Protein AF-A0A4T0X6R3-F1 (afdb_monomer)

Structure (mmCIF, N/CA/C/O backbone):
data_AF-A0A4T0X6R3-F1
#
_entry.id   AF-A0A4T0X6R3-F1
#
loop_
_atom_site.group_PDB
_atom_site.id
_atom_site.type_symbol
_atom_site.label_atom_id
_atom_site.label_alt_id
_atom_site.label_comp_id
_atom_site.label_asym_id
_atom_site.label_entity_id
_atom_site.label_seq_id
_atom_site.pdbx_PDB_ins_code
_atom_site.Cartn_x
_atom_site.Cartn_y
_atom_site.Cartn_z
_atom_site.occupancy
_atom_site.B_iso_or_equiv
_atom_site.auth_seq_id
_atom_site.auth_comp_id
_atom_site.auth_asym_id
_atom_site.auth_atom_id
_atom_site.pdbx_PDB_model_num
ATOM 1 N N . MET A 1 1 ? -39.197 -3.848 35.788 1.00 60.19 1 MET A N 1
ATOM 2 C CA . MET A 1 1 ? -37.744 -4.144 35.758 1.00 60.19 1 MET A CA 1
ATOM 3 C C . MET A 1 1 ? -37.420 -5.608 35.473 1.00 60.19 1 MET A C 1
ATOM 5 O O . MET A 1 1 ? -36.783 -5.857 34.462 1.00 60.19 1 MET A O 1
ATOM 9 N N . GLN A 1 2 ? -37.845 -6.579 36.297 1.00 65.69 2 GLN A N 1
ATOM 10 C CA . GLN A 1 2 ? -37.431 -7.990 36.138 1.00 65.69 2 GLN A CA 1
ATOM 11 C C . GLN A 1 2 ? -37.814 -8.627 34.787 1.00 65.69 2 GLN A C 1
ATOM 13 O O . GLN A 1 2 ? -37.049 -9.431 34.261 1.00 65.69 2 GLN A O 1
ATOM 18 N N . ASN A 1 3 ? -38.937 -8.221 34.186 1.00 66.94 3 ASN A N 1
ATOM 19 C CA . ASN A 1 3 ? -39.396 -8.759 32.898 1.00 66.94 3 ASN A CA 1
ATOM 20 C C . ASN A 1 3 ? -38.424 -8.482 31.733 1.00 66.94 3 ASN A C 1
ATOM 22 O O . ASN A 1 3 ? -38.313 -9.311 30.834 1.00 66.94 3 ASN A O 1
ATOM 26 N N . ASN A 1 4 ? -37.665 -7.379 31.775 1.00 73.12 4 ASN A N 1
ATOM 27 C CA . ASN A 1 4 ? -36.758 -6.992 30.683 1.00 73.12 4 ASN A CA 1
ATOM 28 C C . ASN A 1 4 ? -35.373 -7.654 30.800 1.00 73.12 4 ASN A C 1
ATOM 30 O O . ASN A 1 4 ? -34.601 -7.659 29.845 1.00 73.12 4 ASN A O 1
ATOM 34 N N . VAL A 1 5 ? -35.048 -8.269 31.946 1.00 72.94 5 VAL A N 1
ATOM 35 C CA . VAL A 1 5 ? -33.724 -8.866 32.206 1.00 72.94 5 VAL A CA 1
ATOM 36 C C . VAL A 1 5 ? -33.411 -9.996 31.216 1.00 72.94 5 VAL A C 1
ATOM 38 O O . VAL A 1 5 ? -32.300 -10.072 30.694 1.00 72.94 5 VAL A O 1
ATOM 41 N N . LYS A 1 6 ? -34.400 -10.840 30.896 1.00 79.44 6 LYS A N 1
ATOM 42 C CA . LYS A 1 6 ? -34.260 -11.988 29.977 1.00 79.44 6 LYS A CA 1
ATOM 43 C C . LYS A 1 6 ? -34.978 -11.795 28.639 1.00 79.44 6 LYS A C 1
ATOM 45 O O . LYS A 1 6 ? -35.220 -12.762 27.925 1.00 79.44 6 LYS A O 1
ATOM 50 N N . GLN A 1 7 ? -35.357 -10.565 28.302 1.00 81.81 7 GLN A N 1
ATOM 51 C CA . GLN A 1 7 ? -36.072 -10.306 27.057 1.00 81.81 7 GLN A CA 1
ATOM 52 C C . GLN A 1 7 ? -35.154 -10.552 25.853 1.00 81.81 7 GLN A C 1
ATOM 54 O O . GLN A 1 7 ? -34.044 -10.017 25.791 1.00 81.81 7 GLN A O 1
ATOM 59 N N . HIS A 1 8 ? -35.615 -11.365 24.903 1.00 79.94 8 HIS A N 1
ATOM 60 C CA . HIS A 1 8 ? -34.859 -11.666 23.691 1.00 79.94 8 HIS A CA 1
ATOM 61 C C . HIS A 1 8 ? -34.732 -10.442 22.781 1.00 79.94 8 HIS A C 1
ATOM 63 O O . HIS A 1 8 ? -35.643 -9.620 22.685 1.00 79.94 8 HIS A O 1
ATOM 69 N N . VAL A 1 9 ? -33.587 -10.350 22.107 1.00 83.12 9 VAL A N 1
ATOM 70 C CA . VAL A 1 9 ? -33.268 -9.293 21.142 1.00 83.12 9 VAL A CA 1
ATOM 71 C C . VAL A 1 9 ? -33.547 -9.801 19.724 1.00 83.12 9 VAL A C 1
ATOM 73 O O . VAL A 1 9 ? -33.328 -10.979 19.439 1.00 83.12 9 VAL A O 1
ATOM 76 N N . SER A 1 10 ? -34.054 -8.930 18.847 1.00 82.44 10 SER A N 1
ATOM 77 C CA . SER A 1 10 ? -34.428 -9.257 17.463 1.00 82.44 10 SER A CA 1
ATOM 78 C C . SER A 1 10 ? -33.254 -9.781 16.629 1.00 82.44 10 SER A C 1
ATOM 80 O O . SER A 1 10 ? -32.129 -9.318 16.792 1.00 82.44 10 SER A O 1
ATOM 82 N N . GLY A 1 11 ? -33.529 -10.673 15.670 1.00 79.88 11 GLY A N 1
ATOM 83 C CA . GLY A 1 11 ? -32.518 -11.199 14.740 1.00 79.88 11 GLY A CA 1
ATOM 84 C C . GLY A 1 11 ? -31.794 -10.112 13.935 1.00 79.88 11 GLY A C 1
ATOM 85 O O . GLY A 1 11 ? -30.579 -10.177 13.784 1.00 79.88 11 GLY A O 1
ATOM 86 N N . ASP A 1 12 ? -32.509 -9.066 13.514 1.00 83.38 12 ASP A N 1
ATOM 87 C CA . ASP A 1 12 ? -31.943 -7.963 12.722 1.00 83.38 12 ASP A CA 1
ATOM 88 C C . ASP A 1 12 ? -30.831 -7.205 13.456 1.00 83.38 12 ASP A C 1
ATOM 90 O O . ASP A 1 12 ? -29.833 -6.821 12.852 1.00 83.38 12 ASP A O 1
ATOM 94 N N . PHE A 1 13 ? -30.960 -7.062 14.775 1.00 85.56 13 PHE A N 1
ATOM 95 C CA . PHE A 1 13 ? -29.939 -6.444 15.620 1.00 85.56 13 PHE A CA 1
ATOM 96 C C . PHE A 1 13 ? -28.644 -7.265 15.618 1.00 85.56 13 PHE A C 1
ATOM 98 O O . PHE A 1 13 ? -27.552 -6.722 15.469 1.00 85.56 13 PHE A O 1
ATOM 105 N N . TRP A 1 14 ? -28.757 -8.592 15.726 1.00 87.31 14 TRP A N 1
ATOM 106 C CA . TRP A 1 14 ? -27.593 -9.477 15.671 1.00 87.31 14 TRP A CA 1
ATOM 107 C C . TRP A 1 14 ? -26.956 -9.500 14.283 1.00 87.31 14 TRP A C 1
ATOM 109 O O . TRP A 1 14 ? -25.731 -9.498 14.179 1.00 87.31 14 TRP A O 1
ATOM 119 N N . ASN A 1 15 ? -27.764 -9.451 13.222 1.00 83.75 15 ASN A N 1
ATOM 120 C CA . ASN A 1 15 ? -27.265 -9.364 11.849 1.00 83.75 15 ASN A CA 1
ATOM 121 C C . ASN A 1 15 ? -26.456 -8.078 11.624 1.00 83.75 15 ASN A C 1
ATOM 123 O O . ASN A 1 15 ? -25.378 -8.127 11.033 1.00 83.75 15 ASN A O 1
ATOM 127 N N . GLN A 1 16 ? -26.929 -6.950 12.158 1.00 83.81 16 GLN A N 1
ATOM 128 C CA . GLN A 1 16 ? -26.203 -5.680 12.125 1.00 83.81 16 GLN A CA 1
ATOM 129 C C . GLN A 1 16 ? -24.884 -5.753 12.906 1.00 83.81 16 GLN A C 1
ATOM 131 O O . GLN A 1 16 ? -23.829 -5.414 12.373 1.00 83.81 16 GLN A O 1
ATOM 136 N N . LEU A 1 17 ? -24.904 -6.265 14.142 1.00 85.38 17 LEU A N 1
ATOM 137 C CA . LEU A 1 17 ? -23.688 -6.391 14.954 1.00 85.38 17 LEU A CA 1
ATOM 138 C C . LEU A 1 17 ? -22.679 -7.399 14.394 1.00 85.38 17 LEU A C 1
ATOM 140 O O . LEU A 1 17 ? -21.485 -7.264 14.663 1.00 85.38 17 LEU A O 1
ATOM 144 N N . ARG A 1 18 ? -23.116 -8.375 13.599 1.00 85.00 18 ARG A N 1
ATOM 145 C CA . ARG A 1 18 ? -22.233 -9.350 12.952 1.00 85.00 18 ARG A CA 1
ATOM 146 C C . ARG A 1 18 ? -21.564 -8.807 11.691 1.00 85.00 18 ARG A C 1
ATOM 148 O O . ARG A 1 18 ? -20.548 -9.365 11.282 1.00 85.00 18 ARG A O 1
ATOM 155 N N . ASN A 1 19 ? -22.101 -7.748 11.083 1.00 83.12 19 ASN A N 1
ATOM 156 C CA . ASN A 1 19 ? -21.565 -7.190 9.846 1.00 83.12 19 ASN A CA 1
ATOM 157 C C . ASN A 1 19 ? -20.201 -6.506 10.094 1.00 83.12 19 ASN A C 1
ATOM 159 O O . ASN A 1 19 ? -20.143 -5.513 10.819 1.00 83.12 19 ASN A O 1
ATOM 163 N N . PRO A 1 20 ? -19.097 -6.984 9.494 1.00 80.12 20 PRO A N 1
ATOM 164 C CA . PRO A 1 20 ? -17.771 -6.404 9.711 1.00 80.12 20 PRO A CA 1
ATOM 165 C C . PRO A 1 20 ? -17.546 -5.054 9.004 1.00 80.12 20 PRO A C 1
ATOM 167 O O . PRO A 1 20 ? -16.553 -4.388 9.274 1.00 80.12 20 PRO A O 1
ATOM 170 N N . ILE A 1 21 ? -18.419 -4.644 8.081 1.00 76.00 21 ILE A N 1
ATOM 171 C CA . ILE A 1 21 ? -18.205 -3.467 7.217 1.00 76.00 21 ILE A CA 1
ATOM 172 C C . ILE A 1 21 ? -19.080 -2.288 7.632 1.00 76.00 21 ILE A C 1
ATOM 174 O O . ILE A 1 21 ? -18.659 -1.132 7.514 1.00 76.00 21 ILE A O 1
ATOM 178 N N . GLU A 1 22 ? -20.283 -2.581 8.114 1.00 72.56 22 GLU A N 1
ATOM 179 C CA . GLU A 1 22 ? -21.216 -1.588 8.630 1.00 72.56 22 GLU A CA 1
ATOM 180 C C . GLU A 1 22 ? -21.273 -1.673 10.152 1.00 72.56 22 GLU A C 1
ATOM 182 O O . GLU A 1 22 ? -21.418 -2.746 10.737 1.00 72.56 22 GLU A O 1
ATOM 187 N N . TYR A 1 23 ? -21.153 -0.516 10.794 1.00 69.81 23 TYR A N 1
ATOM 188 C CA . TYR A 1 23 ? -21.317 -0.370 12.230 1.00 69.81 23 TYR A CA 1
ATOM 189 C C . TYR A 1 23 ? -22.562 0.477 12.493 1.00 69.81 23 TYR A C 1
ATOM 191 O O . TYR A 1 23 ? -22.578 1.668 12.183 1.00 69.81 23 TYR A O 1
ATOM 199 N N . SER A 1 24 ? -23.599 -0.126 13.073 1.00 64.25 24 SER A N 1
ATOM 200 C CA . SER A 1 24 ? -24.742 0.591 13.645 1.00 64.25 24 SER A CA 1
ATOM 201 C C . SER A 1 24 ? -24.645 0.519 15.170 1.00 64.25 24 SER A C 1
ATOM 203 O O . SER A 1 24 ? -24.875 -0.528 15.776 1.00 64.25 24 SER A O 1
ATOM 205 N N . GLY A 1 25 ? -24.214 1.623 15.777 1.00 65.56 25 GLY A N 1
ATOM 206 C CA . GLY A 1 25 ? -23.770 1.694 17.170 1.00 65.56 25 GLY A CA 1
ATOM 207 C C . GLY A 1 25 ? -24.862 2.017 18.180 1.00 65.56 25 GLY A C 1
ATOM 208 O O . GLY A 1 25 ? -24.714 2.973 18.936 1.00 65.56 25 GLY A O 1
ATOM 209 N N . GLU A 1 26 ? -25.942 1.241 18.220 1.00 82.00 26 GLU A N 1
ATOM 210 C CA . GLU A 1 26 ? -26.993 1.437 19.224 1.00 82.00 26 GLU A CA 1
ATOM 211 C C . GLU A 1 26 ? -27.166 0.202 20.102 1.00 82.00 26 GLU A C 1
ATOM 213 O O . GLU A 1 26 ? -27.098 -0.932 19.634 1.00 82.00 26 GLU A O 1
ATOM 218 N N . LEU A 1 27 ? -27.377 0.429 21.399 1.00 86.75 27 LEU A N 1
ATOM 219 C CA . LEU A 1 27 ? -27.723 -0.627 22.345 1.00 86.75 27 LEU A CA 1
ATOM 220 C C . LEU A 1 27 ? -29.168 -1.089 22.099 1.00 86.75 27 LEU A C 1
ATOM 222 O O . LEU A 1 27 ? -30.023 -0.301 21.694 1.00 86.75 27 LEU A O 1
ATOM 226 N N . ASP A 1 28 ? -29.469 -2.360 22.375 1.00 89.75 28 ASP A N 1
ATOM 227 C CA . ASP A 1 28 ? -30.818 -2.884 22.188 1.00 89.75 28 ASP A CA 1
ATOM 228 C C . ASP A 1 28 ? -31.853 -2.139 23.050 1.00 89.75 28 ASP A C 1
ATOM 230 O O . ASP A 1 28 ? -31.608 -1.784 24.208 1.00 89.75 28 ASP A O 1
ATOM 234 N N . LYS A 1 29 ? -33.050 -1.943 22.485 1.00 88.62 29 LYS A N 1
ATOM 235 C CA . LYS A 1 29 ? -34.132 -1.171 23.114 1.00 88.62 29 LYS A CA 1
ATOM 236 C C . LYS A 1 29 ? -34.477 -1.666 24.519 1.00 88.62 29 LYS A C 1
ATOM 238 O O . LYS A 1 29 ? -34.651 -0.853 25.418 1.00 88.62 29 LYS A O 1
ATOM 243 N N . ALA A 1 30 ? -34.518 -2.983 24.728 1.00 88.56 30 ALA A N 1
ATOM 244 C CA . ALA A 1 30 ? -34.871 -3.562 26.024 1.00 88.56 30 ALA A CA 1
ATOM 245 C C . ALA A 1 30 ? -33.826 -3.243 27.108 1.00 88.56 30 ALA A C 1
ATOM 247 O O . ALA A 1 30 ? -34.186 -2.981 28.258 1.00 88.56 30 ALA A O 1
ATOM 248 N N . SER A 1 31 ? -32.540 -3.215 26.754 1.00 90.62 31 SER A N 1
ATOM 249 C CA . SER A 1 31 ? -31.471 -2.790 27.663 1.00 90.62 31 SER A CA 1
ATOM 250 C C . SER A 1 31 ? -31.493 -1.290 27.928 1.00 90.62 31 SER A C 1
ATOM 252 O O . SER A 1 31 ? -31.314 -0.886 29.075 1.00 90.62 31 SER A O 1
ATOM 254 N N . VAL A 1 32 ? -31.774 -0.464 26.915 1.00 91.25 32 VAL A N 1
ATOM 255 C CA . VAL A 1 32 ? -31.952 0.988 27.093 1.00 91.25 32 VAL A CA 1
ATOM 256 C C . VAL A 1 32 ? -33.127 1.279 28.032 1.00 91.25 32 VAL A C 1
ATOM 258 O O . VAL A 1 32 ? -32.984 2.043 28.987 1.00 91.25 32 VAL A O 1
ATOM 261 N N . GLU A 1 33 ? -34.272 0.627 27.829 1.00 91.31 33 GLU A N 1
ATOM 262 C CA . GLU A 1 33 ? -35.443 0.728 28.710 1.00 91.31 33 GLU A CA 1
ATOM 263 C C . GLU A 1 33 ? -35.131 0.262 30.137 1.00 91.31 33 GLU A C 1
ATOM 265 O O . GLU A 1 33 ? -35.546 0.887 31.113 1.00 91.31 33 GLU A O 1
ATOM 270 N N . LEU A 1 34 ? -34.363 -0.818 30.293 1.00 91.31 34 LEU A N 1
ATOM 271 C CA . LEU A 1 34 ? -33.962 -1.312 31.609 1.00 91.31 34 LEU A CA 1
ATOM 272 C C . LEU A 1 34 ? -33.051 -0.310 32.332 1.00 91.31 34 LEU A C 1
ATOM 274 O O . LEU A 1 34 ? -33.299 -0.013 33.502 1.00 91.31 34 LEU A O 1
ATOM 278 N N . LEU A 1 35 ? -32.035 0.230 31.651 1.00 92.00 35 LEU A N 1
ATOM 279 C CA . LEU A 1 35 ? -31.110 1.218 32.219 1.00 92.00 35 LEU A CA 1
ATOM 280 C C . LEU A 1 35 ? -31.822 2.531 32.568 1.00 92.00 35 LEU A C 1
ATOM 282 O O . LEU A 1 35 ? -31.588 3.086 33.640 1.00 92.00 35 LEU A O 1
ATOM 286 N N . THR A 1 36 ? -32.729 3.002 31.709 1.00 91.31 36 THR A N 1
ATOM 287 C CA . THR A 1 36 ? -33.536 4.206 31.971 1.00 91.31 36 THR A CA 1
ATOM 288 C C . THR A 1 36 ? -34.489 4.005 33.144 1.00 91.31 36 THR A C 1
ATOM 290 O O . THR A 1 36 ? -34.499 4.835 34.048 1.00 91.31 36 THR A O 1
ATOM 293 N N . THR A 1 37 ? -35.187 2.867 33.215 1.00 90.69 37 THR A N 1
ATOM 294 C CA . THR A 1 37 ? -36.058 2.546 34.359 1.00 90.69 37 THR A CA 1
ATOM 295 C C . THR A 1 37 ? -35.250 2.454 35.659 1.00 90.69 37 THR A C 1
ATOM 297 O O . THR A 1 37 ? -35.697 2.936 36.701 1.00 90.69 37 THR A O 1
ATOM 300 N N . ALA A 1 38 ? -34.057 1.840 35.620 1.00 89.31 38 ALA A N 1
ATOM 301 C CA . ALA A 1 38 ? -33.149 1.750 36.769 1.00 89.31 38 ALA A CA 1
ATOM 302 C C . ALA A 1 38 ? -32.737 3.140 37.256 1.00 89.31 38 ALA A C 1
ATOM 304 O O . ALA A 1 38 ? -32.857 3.440 38.443 1.00 89.31 38 ALA A O 1
ATOM 305 N N . LYS A 1 39 ? -32.337 4.001 36.321 1.00 91.06 39 LYS A N 1
ATOM 306 C CA . LYS A 1 39 ? -31.999 5.399 36.571 1.00 91.06 39 LYS A CA 1
ATOM 307 C C . LYS A 1 39 ? -33.178 6.164 37.186 1.00 91.06 39 LYS A C 1
ATOM 309 O O . LYS A 1 39 ? -33.001 6.771 38.236 1.00 91.06 39 LYS A O 1
ATOM 314 N N . ASP A 1 40 ? -34.372 6.098 36.594 1.00 89.00 40 ASP A N 1
ATOM 315 C CA . ASP A 1 40 ? -35.554 6.827 37.083 1.00 89.00 40 ASP A CA 1
ATOM 316 C C . ASP A 1 40 ? -35.968 6.377 38.492 1.00 89.00 40 ASP A C 1
ATOM 318 O O . ASP A 1 40 ? -36.288 7.210 39.335 1.00 89.00 40 ASP A O 1
ATOM 322 N N . THR A 1 41 ? -35.878 5.074 38.777 1.00 88.44 41 THR A N 1
ATOM 323 C CA . THR A 1 41 ? -36.185 4.521 40.109 1.00 88.44 41 THR A CA 1
ATOM 324 C C . THR A 1 41 ? -35.170 4.965 41.152 1.00 88.44 41 THR A C 1
ATOM 326 O O . THR A 1 41 ? -35.535 5.308 42.270 1.00 88.44 41 THR A O 1
ATOM 329 N N . ILE A 1 42 ? -33.881 4.983 40.803 1.00 87.38 42 ILE A N 1
ATOM 330 C CA . ILE A 1 42 ? -32.856 5.479 41.723 1.00 87.38 42 ILE A CA 1
ATOM 331 C C . ILE A 1 42 ? -33.104 6.959 42.007 1.00 87.38 42 ILE A C 1
ATOM 333 O O . ILE A 1 42 ? -33.099 7.330 43.174 1.00 87.38 42 ILE A O 1
ATOM 337 N N . ILE A 1 43 ? -33.378 7.772 40.978 1.00 86.81 43 ILE A N 1
ATOM 338 C CA . ILE A 1 43 ? -33.637 9.214 41.110 1.00 86.81 43 ILE A CA 1
ATOM 339 C C . ILE A 1 43 ? -34.859 9.493 41.991 1.00 86.81 43 ILE A C 1
ATOM 341 O O . ILE A 1 43 ? -34.768 10.348 42.873 1.00 86.81 43 ILE A O 1
ATOM 345 N N . SER A 1 44 ? -35.970 8.770 41.803 1.00 87.06 44 SER A N 1
ATOM 346 C CA . SER A 1 44 ? -37.178 8.962 42.619 1.00 87.06 44 SER A CA 1
ATOM 347 C C . SER A 1 44 ? -36.957 8.640 44.097 1.00 87.06 44 SER A C 1
ATOM 349 O O . SER A 1 44 ? -37.589 9.243 44.959 1.00 87.06 44 SER A O 1
ATOM 351 N N . GLU A 1 45 ? -36.045 7.716 44.400 1.00 85.38 45 GLU A N 1
ATOM 352 C CA . GLU A 1 45 ? -35.731 7.309 45.772 1.00 85.38 45 GLU A CA 1
ATOM 353 C C . GLU A 1 45 ? -34.677 8.205 46.447 1.00 85.38 45 GLU A C 1
ATOM 355 O O . GLU A 1 45 ? -34.494 8.111 47.662 1.00 85.38 45 GLU A O 1
ATOM 360 N N . ILE A 1 46 ? -33.998 9.102 45.712 1.00 83.38 46 ILE A N 1
ATOM 361 C CA . ILE A 1 46 ? -32.938 9.959 46.283 1.00 83.38 46 ILE A CA 1
ATOM 362 C C . ILE A 1 46 ? -33.486 10.817 47.423 1.00 83.38 46 ILE A C 1
ATOM 364 O O . ILE A 1 46 ? -32.894 10.825 48.499 1.00 83.38 46 ILE A O 1
ATOM 368 N N . ASP A 1 47 ? -34.604 11.518 47.204 1.00 81.50 47 ASP A N 1
ATOM 369 C CA . ASP A 1 47 ? -35.165 12.449 48.195 1.00 81.50 47 ASP A CA 1
ATOM 370 C C . ASP A 1 47 ? -35.623 11.721 49.467 1.00 81.50 47 ASP A C 1
ATOM 372 O O . ASP A 1 47 ? -35.320 12.143 50.591 1.00 81.50 47 ASP A O 1
ATOM 376 N N . SER A 1 48 ? -36.263 10.563 49.296 1.00 83.44 48 SER A N 1
ATOM 377 C CA . SER A 1 48 ? -36.650 9.666 50.389 1.00 83.44 48 SER A CA 1
ATOM 378 C C . SER A 1 48 ? -35.433 9.188 51.187 1.00 83.44 48 SER A C 1
ATOM 380 O O . SER A 1 48 ? -35.436 9.215 52.416 1.00 83.44 48 SER A O 1
ATOM 382 N N . ILE A 1 49 ? -34.346 8.801 50.517 1.00 81.88 49 ILE A N 1
ATOM 383 C CA . ILE A 1 49 ? -33.135 8.318 51.193 1.00 81.88 49 ILE A CA 1
ATOM 384 C C . ILE A 1 49 ? -32.426 9.450 51.941 1.00 81.88 49 ILE A C 1
ATOM 386 O O . ILE A 1 49 ? -31.989 9.251 53.077 1.00 81.88 49 ILE A O 1
ATOM 390 N N . THR A 1 50 ? -32.338 10.643 51.349 1.00 78.69 50 THR A N 1
ATOM 391 C CA . THR A 1 50 ? -31.717 11.801 52.007 1.00 78.69 50 THR A CA 1
ATOM 392 C C . THR A 1 50 ? -32.488 12.255 53.243 1.00 78.69 50 THR A C 1
ATOM 394 O O . THR A 1 50 ? -31.872 12.635 54.235 1.00 78.69 50 THR A O 1
ATOM 397 N N . THR A 1 51 ? -33.821 12.162 53.224 1.00 80.75 51 THR A N 1
ATOM 398 C CA . THR A 1 51 ? -34.665 12.562 54.362 1.00 80.75 51 THR A CA 1
ATOM 399 C C . THR A 1 51 ? -34.675 11.526 55.485 1.00 80.75 51 THR A C 1
ATOM 401 O O . THR A 1 51 ? -34.645 11.903 56.654 1.00 80.75 51 THR A O 1
ATOM 404 N N . ILE A 1 52 ? -34.679 10.229 55.156 1.00 84.69 52 ILE A N 1
ATOM 405 C CA . ILE A 1 52 ? -34.777 9.144 56.147 1.00 84.69 52 ILE A CA 1
ATOM 406 C C . ILE A 1 52 ? -33.427 8.842 56.808 1.00 84.69 52 ILE A C 1
ATOM 408 O O . ILE A 1 52 ? -33.373 8.610 58.015 1.00 84.69 52 ILE A O 1
ATOM 412 N N . PHE A 1 53 ? -32.338 8.808 56.034 1.00 80.62 53 PHE A N 1
ATOM 413 C CA . PHE A 1 53 ? -31.051 8.290 56.515 1.00 80.62 53 PHE A CA 1
ATOM 414 C C . PHE A 1 53 ? -30.054 9.369 56.945 1.00 80.62 53 PHE A C 1
ATOM 416 O O . PHE A 1 53 ? -29.016 8.995 57.492 1.00 80.62 53 PHE A O 1
ATOM 423 N N . LEU A 1 54 ? -30.357 10.659 56.732 1.00 79.38 54 LEU A N 1
ATOM 424 C CA . LEU A 1 54 ? -29.560 11.821 57.161 1.00 79.38 54 LEU A CA 1
ATOM 425 C C . LEU A 1 54 ? -28.044 11.586 56.959 1.00 79.38 54 LEU A C 1
ATOM 427 O O . LEU A 1 54 ? -27.577 11.529 55.816 1.00 79.38 54 LEU A O 1
ATOM 431 N N . ASP A 1 55 ? -27.300 11.348 58.046 1.00 73.31 55 ASP A N 1
ATOM 432 C CA . ASP A 1 55 ? -25.842 11.149 58.075 1.00 73.31 55 ASP A CA 1
ATOM 433 C C . ASP A 1 55 ? -25.350 9.899 57.310 1.00 73.31 55 ASP A C 1
ATOM 435 O O . ASP A 1 55 ? -24.219 9.867 56.828 1.00 73.31 55 ASP A O 1
ATOM 439 N N . ASN A 1 56 ? -26.196 8.874 57.144 1.00 80.00 56 ASN A N 1
ATOM 440 C CA . ASN A 1 56 ? -25.877 7.615 56.450 1.00 80.00 56 ASN A CA 1
ATOM 441 C C . ASN A 1 56 ? -26.462 7.516 55.029 1.00 80.00 56 ASN A C 1
ATOM 443 O O . ASN A 1 56 ? -26.386 6.456 54.396 1.00 80.00 56 ASN A O 1
ATOM 447 N N . SER A 1 57 ? -27.021 8.608 54.504 1.00 78.25 57 SER A N 1
ATOM 448 C CA . SER A 1 57 ? -27.636 8.676 53.168 1.00 78.25 57 SER A CA 1
ATOM 449 C C . SER A 1 57 ? -26.710 8.182 52.047 1.00 78.25 57 SER A C 1
ATOM 451 O O . SER A 1 57 ? -27.154 7.425 51.184 1.00 78.25 57 SER A O 1
ATOM 453 N N . LYS A 1 58 ? -25.408 8.502 52.102 1.00 80.19 58 LYS A N 1
ATOM 454 C CA . LYS A 1 58 ? -24.401 8.043 51.123 1.00 80.19 58 LYS A CA 1
ATOM 455 C C . LYS A 1 58 ? -24.288 6.517 51.060 1.00 80.19 58 LYS A C 1
ATOM 457 O O . LYS A 1 58 ? -24.360 5.931 49.982 1.00 80.19 58 LYS A O 1
ATOM 462 N N . ASN A 1 59 ? -24.161 5.862 52.214 1.00 83.25 59 ASN A N 1
ATOM 463 C CA . ASN A 1 59 ? -24.023 4.405 52.292 1.00 83.25 59 ASN A CA 1
ATOM 464 C C . ASN A 1 59 ? -25.317 3.690 51.886 1.00 83.25 59 ASN A C 1
ATOM 466 O O . ASN A 1 59 ? -25.274 2.675 51.186 1.00 83.25 59 ASN A O 1
ATOM 470 N N . ALA A 1 60 ? -26.471 4.228 52.293 1.00 84.12 60 ALA A N 1
ATOM 471 C CA . ALA A 1 60 ? -27.776 3.702 51.898 1.00 84.12 60 ALA A CA 1
ATOM 472 C C . ALA A 1 60 ? -27.969 3.782 50.375 1.00 84.12 60 ALA A C 1
ATOM 474 O O . ALA A 1 60 ? -28.358 2.796 49.746 1.00 84.12 60 ALA A O 1
ATOM 475 N N . PHE A 1 61 ? -27.607 4.918 49.777 1.00 84.62 61 PHE A N 1
ATOM 476 C CA . PHE A 1 61 ? -27.668 5.130 48.338 1.00 84.62 61 PHE A CA 1
ATOM 477 C C . PHE A 1 61 ? -26.731 4.181 47.572 1.00 84.62 61 PHE A C 1
ATOM 479 O O . PHE A 1 61 ? -27.176 3.480 46.664 1.00 84.62 61 PHE A O 1
ATOM 486 N N . LEU A 1 62 ? -25.462 4.065 47.981 1.00 85.25 62 LEU A N 1
ATOM 487 C CA . LEU A 1 62 ? -24.516 3.124 47.366 1.00 85.25 62 LEU A CA 1
ATOM 488 C C . LEU A 1 62 ? -24.993 1.673 47.469 1.00 85.25 62 LEU A C 1
ATOM 490 O O . LEU A 1 62 ? -24.837 0.903 46.521 1.00 85.25 62 LEU A O 1
ATOM 494 N N . THR A 1 63 ? -25.619 1.299 48.586 1.00 87.25 63 THR A N 1
ATOM 495 C CA . THR A 1 63 ? -26.184 -0.045 48.770 1.00 87.25 63 THR A CA 1
ATOM 496 C C . THR A 1 63 ? -27.362 -0.292 47.827 1.00 87.25 63 THR A C 1
ATOM 498 O O . THR A 1 63 ? -27.469 -1.383 47.264 1.00 87.25 63 THR A O 1
ATOM 501 N N . LEU A 1 64 ? -28.236 0.701 47.623 1.00 87.50 64 LEU A N 1
ATOM 502 C CA . LEU A 1 64 ? -29.341 0.609 46.666 1.00 87.50 64 LEU A CA 1
ATOM 503 C C . LEU A 1 64 ? -28.814 0.435 45.237 1.00 87.50 64 LEU A C 1
ATOM 505 O O . LEU A 1 64 ? -29.212 -0.507 44.551 1.00 87.50 64 LEU A O 1
ATOM 509 N N . VAL A 1 65 ? -27.894 1.306 44.814 1.00 87.94 65 VAL A N 1
ATOM 510 C CA . VAL A 1 65 ? -27.298 1.256 43.472 1.00 87.94 65 VAL A CA 1
ATOM 511 C C . VAL A 1 65 ? -26.588 -0.078 43.253 1.00 87.94 65 VAL A C 1
ATOM 513 O O . VAL A 1 65 ? -26.845 -0.744 42.253 1.00 87.94 65 VAL A O 1
ATOM 516 N N . SER A 1 66 ? -25.783 -0.528 44.220 1.00 88.88 66 SER A N 1
ATOM 517 C CA . SER A 1 66 ? -25.096 -1.825 44.152 1.00 88.88 66 SER A CA 1
ATOM 518 C C . SER A 1 66 ? -26.084 -2.981 43.996 1.00 88.88 66 SER A C 1
ATOM 520 O O . SER A 1 66 ? -25.898 -3.831 43.132 1.00 88.88 66 SER A O 1
ATOM 522 N N . LYS A 1 67 ? -27.187 -2.991 44.758 1.00 90.62 67 LYS A N 1
ATOM 523 C CA . LYS A 1 67 ? -28.218 -4.036 44.647 1.00 90.62 67 LYS A CA 1
ATOM 524 C C . LYS A 1 67 ? -28.936 -4.021 43.300 1.00 90.62 67 LYS A C 1
ATOM 526 O O . LYS A 1 67 ? -29.273 -5.092 42.800 1.00 90.62 67 LYS A O 1
ATOM 531 N N . ILE A 1 68 ? -29.206 -2.849 42.728 1.00 90.00 68 ILE A N 1
ATOM 532 C CA . ILE A 1 68 ? -29.824 -2.741 41.398 1.00 90.00 68 ILE A CA 1
ATOM 533 C C . ILE A 1 68 ? -28.859 -3.257 40.329 1.00 90.00 68 ILE A C 1
ATOM 535 O O . ILE A 1 68 ? -29.267 -4.023 39.454 1.00 90.00 68 ILE A O 1
ATOM 539 N N . ILE A 1 69 ? -27.578 -2.901 40.432 1.00 90.69 69 ILE A N 1
ATOM 540 C CA . ILE A 1 69 ? -26.541 -3.393 39.524 1.00 90.69 69 ILE A CA 1
ATOM 541 C C . ILE A 1 69 ? -26.451 -4.923 39.600 1.00 90.69 69 ILE A C 1
ATOM 543 O O . ILE A 1 69 ? -26.641 -5.592 38.586 1.00 90.69 69 ILE A O 1
ATOM 547 N N . GLU A 1 70 ? -26.265 -5.481 40.796 1.00 90.06 70 GLU A N 1
ATOM 548 C CA . GLU A 1 70 ? -26.047 -6.919 41.008 1.00 90.06 70 GLU A CA 1
ATOM 549 C C . GLU A 1 70 ? -27.271 -7.774 40.635 1.00 90.06 70 GLU A C 1
ATOM 551 O O . GLU A 1 70 ? -27.126 -8.853 40.062 1.00 90.06 70 GLU A O 1
ATOM 556 N N . ASN A 1 71 ? -28.493 -7.305 40.919 1.00 90.25 71 ASN A N 1
ATOM 557 C CA . ASN A 1 71 ? -29.706 -8.112 40.722 1.00 90.25 71 ASN A CA 1
ATOM 558 C C . ASN A 1 71 ? -30.410 -7.884 39.379 1.00 90.25 71 ASN A C 1
ATOM 560 O O . ASN A 1 71 ? -31.235 -8.711 38.986 1.00 90.25 71 ASN A O 1
ATOM 564 N N . ILE A 1 72 ? -30.151 -6.766 38.693 1.00 90.44 72 ILE A N 1
ATOM 565 C CA . ILE A 1 72 ? -30.895 -6.384 37.481 1.00 90.44 72 ILE A CA 1
ATOM 566 C C . ILE A 1 72 ? -29.954 -6.192 36.293 1.00 90.44 72 ILE A C 1
ATOM 568 O O . ILE A 1 72 ? -30.176 -6.790 35.238 1.00 90.44 72 ILE A O 1
ATOM 572 N N . ILE A 1 73 ? -28.895 -5.398 36.456 1.00 91.31 73 ILE A N 1
ATOM 573 C CA . ILE A 1 73 ? -28.011 -5.010 35.348 1.00 91.31 73 ILE A CA 1
ATOM 574 C C . ILE A 1 73 ? -27.023 -6.129 35.011 1.00 91.31 73 ILE A C 1
ATOM 576 O O . ILE A 1 73 ? -26.917 -6.515 33.849 1.00 91.31 73 ILE A O 1
ATOM 580 N N . GLU A 1 74 ? -26.350 -6.710 36.005 1.00 91.56 74 GLU A N 1
ATOM 581 C CA . GLU A 1 74 ? -25.410 -7.814 35.794 1.00 91.56 74 GLU A CA 1
ATOM 582 C C . GLU A 1 74 ? -26.063 -9.047 35.144 1.00 91.56 74 GLU A C 1
ATOM 584 O O . GLU A 1 74 ? -25.480 -9.593 34.203 1.00 91.56 74 GLU A O 1
ATOM 589 N N . PRO A 1 75 ? -27.260 -9.509 35.567 1.00 92.75 75 PRO A N 1
ATOM 590 C CA . PRO A 1 75 ? -27.923 -10.625 34.902 1.00 92.75 75 PRO A CA 1
ATOM 591 C C . PRO A 1 75 ? -28.303 -10.308 33.452 1.00 92.75 75 PRO A C 1
ATOM 593 O O . PRO A 1 75 ? -28.215 -11.195 32.602 1.00 92.75 75 PRO A O 1
ATOM 596 N N . ARG A 1 76 ? -28.677 -9.053 33.150 1.00 92.62 76 ARG A N 1
ATOM 597 C CA . ARG A 1 76 ? -28.945 -8.608 31.774 1.00 92.62 76 ARG A CA 1
ATOM 598 C C . ARG A 1 76 ? -27.672 -8.643 30.931 1.00 92.62 76 ARG A C 1
ATOM 600 O O . ARG A 1 76 ? -27.694 -9.216 29.844 1.00 92.62 76 ARG A O 1
ATOM 607 N N . LEU A 1 77 ? -26.572 -8.093 31.445 1.00 93.62 77 LEU A N 1
ATOM 608 C CA . LEU A 1 77 ? -25.264 -8.121 30.789 1.00 93.62 77 LEU A CA 1
ATOM 609 C C . LEU A 1 77 ? -24.822 -9.563 30.496 1.00 93.62 77 LEU A C 1
ATOM 611 O O . LEU A 1 77 ? -24.502 -9.885 29.355 1.00 93.62 77 LEU A O 1
ATOM 615 N N . LYS A 1 78 ? -24.891 -10.458 31.492 1.00 92.25 78 LYS A N 1
ATOM 616 C CA . LYS A 1 78 ? -24.564 -11.890 31.341 1.00 92.25 78 LYS A CA 1
ATOM 617 C C . LYS A 1 78 ? -25.394 -12.553 30.242 1.00 92.25 78 LYS A C 1
ATOM 619 O O . LYS A 1 78 ? -24.852 -13.260 29.395 1.00 92.25 78 LYS A O 1
ATOM 624 N N . PHE A 1 79 ? -26.703 -12.303 30.233 1.00 92.06 79 PHE A N 1
ATOM 625 C CA . PHE A 1 79 ? -27.610 -12.843 29.223 1.00 92.06 79 PHE A CA 1
ATOM 626 C C . PHE A 1 79 ? -27.259 -12.356 27.808 1.00 92.06 79 PHE A C 1
ATOM 628 O O . PHE A 1 79 ? -27.135 -13.174 26.891 1.00 92.06 79 PHE A O 1
ATOM 635 N N . LEU A 1 80 ? -27.037 -11.051 27.633 1.00 92.19 80 LEU A N 1
ATOM 636 C CA . LEU A 1 80 ? -26.678 -10.469 26.337 1.00 92.19 80 LEU A CA 1
ATOM 637 C C . LEU A 1 80 ? -25.338 -10.977 25.830 1.00 92.19 80 LEU A C 1
ATOM 639 O O . LEU A 1 80 ? -25.257 -11.402 24.684 1.00 92.19 80 LEU A O 1
ATOM 643 N N . LEU A 1 81 ? -24.311 -10.991 26.680 1.00 92.44 81 LEU A N 1
ATOM 644 C CA . LEU A 1 81 ? -22.986 -11.472 26.303 1.00 92.44 81 LEU A CA 1
ATOM 645 C C . LEU A 1 81 ? -23.007 -12.957 25.934 1.00 92.44 81 LEU A C 1
ATOM 647 O O . LEU A 1 81 ? -22.389 -13.341 24.945 1.00 92.44 81 LEU A O 1
ATOM 651 N N . SER A 1 82 ? -23.766 -13.785 26.661 1.00 91.50 82 SER A N 1
ATOM 652 C CA . SER A 1 82 ? -23.927 -15.203 26.308 1.00 91.50 82 SER A CA 1
ATOM 653 C C . SER A 1 82 ? -24.610 -15.390 24.949 1.00 91.50 82 SER A C 1
ATOM 655 O O . SER A 1 82 ? -24.178 -16.220 24.151 1.00 91.50 82 SER A O 1
ATOM 657 N N . SER A 1 83 ? -25.623 -14.568 24.654 1.00 90.50 83 SER A N 1
ATOM 658 C CA . SER A 1 83 ? -26.330 -14.588 23.371 1.00 90.50 83 SER A CA 1
ATOM 659 C C . SER A 1 83 ? -25.436 -14.086 22.238 1.00 90.50 83 SER A C 1
ATOM 661 O O . SER A 1 83 ? -25.378 -14.711 21.186 1.00 90.50 83 SER A O 1
ATOM 663 N N . ALA A 1 84 ? -24.697 -12.998 22.464 1.00 90.25 84 ALA A N 1
ATOM 664 C CA . ALA A 1 84 ? -23.795 -12.393 21.493 1.00 90.25 84 ALA A CA 1
ATOM 665 C C . ALA A 1 84 ? -22.621 -13.320 21.146 1.00 90.25 84 ALA A C 1
ATOM 667 O O . ALA A 1 84 ? -22.288 -13.472 19.973 1.00 90.25 84 ALA A O 1
ATOM 668 N N . ASN A 1 85 ? -22.043 -13.995 22.146 1.00 89.25 85 ASN A N 1
ATOM 669 C CA . ASN A 1 85 ? -20.965 -14.963 21.946 1.00 89.25 85 ASN A CA 1
ATOM 670 C C . ASN A 1 85 ? -21.409 -16.179 21.119 1.00 89.25 85 ASN A C 1
ATOM 672 O O . ASN A 1 85 ? -20.604 -16.752 20.396 1.00 89.25 85 ASN A O 1
ATOM 676 N N . ALA A 1 86 ? -22.688 -16.562 21.202 1.00 88.31 86 ALA A N 1
ATOM 677 C CA . ALA A 1 86 ? -23.246 -17.616 20.357 1.00 88.31 86 ALA A CA 1
ATOM 678 C C . ALA A 1 86 ? -23.424 -17.183 18.888 1.00 88.31 86 ALA A C 1
ATOM 680 O O . ALA A 1 86 ? -23.554 -18.047 18.026 1.00 88.31 86 ALA A O 1
ATOM 681 N N . GLN A 1 87 ? -23.449 -15.874 18.601 1.00 88.50 87 GLN A N 1
ATOM 682 C CA . GLN A 1 87 ? -23.584 -15.343 17.240 1.00 88.50 87 GLN A CA 1
ATOM 683 C C . GLN A 1 87 ? -22.228 -15.182 16.548 1.00 88.50 87 GLN A C 1
ATOM 685 O O . GLN A 1 87 ? -22.033 -15.712 15.458 1.00 88.50 87 GLN A O 1
ATOM 690 N N . SER A 1 88 ? -21.313 -14.419 17.155 1.00 89.12 88 SER A N 1
ATOM 691 C CA . SER A 1 88 ? -19.923 -14.284 16.705 1.00 89.12 88 SER A CA 1
ATOM 692 C C . SER A 1 88 ? -19.070 -13.561 17.748 1.00 89.12 88 SER A C 1
ATOM 694 O O . SER A 1 88 ? -19.574 -12.819 18.600 1.00 89.12 88 SER A O 1
ATOM 696 N N . ARG A 1 89 ? -17.743 -13.694 17.634 1.00 90.75 89 ARG A N 1
ATOM 697 C CA . ARG A 1 89 ? -16.791 -12.942 18.476 1.00 90.75 89 ARG A CA 1
ATOM 698 C C . ARG A 1 89 ? -16.948 -11.424 18.325 1.00 90.75 89 ARG A C 1
ATOM 700 O O . ARG A 1 89 ? -16.905 -10.703 19.319 1.00 90.75 89 ARG A O 1
ATOM 707 N N . LEU A 1 90 ? -17.186 -10.934 17.105 1.00 89.88 90 LEU A N 1
ATOM 708 C CA . LEU A 1 90 ? -17.428 -9.510 16.848 1.00 89.88 90 LEU A CA 1
ATOM 709 C C . LEU A 1 90 ? -18.709 -9.015 17.540 1.00 89.88 90 LEU A C 1
ATOM 711 O O . LEU A 1 90 ? -18.695 -7.939 18.139 1.00 89.88 90 LEU A O 1
ATOM 715 N N . CYS A 1 91 ? -19.787 -9.812 17.520 1.00 90.38 91 CYS A N 1
ATOM 716 C CA . CYS A 1 91 ? -21.021 -9.476 18.234 1.00 90.38 91 CYS A CA 1
ATOM 717 C C . CYS A 1 91 ? -20.769 -9.344 19.733 1.00 90.38 91 CYS A C 1
ATOM 719 O O . CYS A 1 91 ? -21.244 -8.388 20.345 1.00 90.38 91 CYS A O 1
ATOM 721 N N . TYR A 1 92 ? -20.016 -10.277 20.320 1.00 92.62 92 TYR A N 1
ATOM 722 C CA . TYR A 1 92 ? -19.646 -10.221 21.733 1.00 92.62 92 TYR A CA 1
ATOM 723 C C . TYR A 1 92 ? -18.906 -8.920 22.075 1.00 92.62 92 TYR A C 1
ATOM 725 O O . TYR A 1 92 ? -19.326 -8.198 22.980 1.00 92.62 92 TYR A O 1
ATOM 733 N N . LEU A 1 93 ? -17.863 -8.578 21.311 1.00 92.50 93 LEU A N 1
ATOM 734 C CA . LEU A 1 93 ? -17.035 -7.386 21.542 1.00 92.50 93 LEU A CA 1
ATOM 735 C C . LEU A 1 93 ? -17.836 -6.083 21.387 1.00 92.50 93 LEU A C 1
ATOM 737 O O . LEU A 1 93 ? -17.767 -5.206 22.249 1.00 92.50 93 LEU A O 1
ATOM 741 N N . ARG A 1 94 ? -18.656 -5.971 20.331 1.00 92.38 94 ARG A N 1
ATOM 742 C CA . ARG A 1 94 ? -19.543 -4.813 20.121 1.00 92.38 94 ARG A CA 1
ATOM 743 C C . ARG A 1 94 ? -20.602 -4.701 21.215 1.00 92.38 94 ARG A C 1
ATOM 745 O O . ARG A 1 94 ? -20.831 -3.610 21.724 1.00 92.38 94 ARG A O 1
ATOM 752 N N . THR A 1 95 ? -21.216 -5.814 21.618 1.00 92.88 95 THR A N 1
ATOM 753 C CA . THR A 1 95 ? -22.232 -5.823 22.687 1.00 92.88 95 THR A CA 1
ATOM 754 C C . THR A 1 95 ? -21.631 -5.381 24.018 1.00 92.88 95 THR A C 1
ATOM 756 O O . THR A 1 95 ? -22.247 -4.592 24.731 1.00 92.88 95 THR A O 1
ATOM 759 N N . LEU A 1 96 ? -20.416 -5.840 24.335 1.00 93.44 96 LEU A N 1
ATOM 760 C CA . LEU A 1 96 ? -19.698 -5.427 25.538 1.00 93.44 96 LEU A CA 1
ATOM 761 C C . LEU A 1 96 ? -19.447 -3.912 25.551 1.00 93.44 96 LEU A C 1
ATOM 763 O O . LEU A 1 96 ? -19.783 -3.257 26.536 1.00 93.44 96 LEU A O 1
ATOM 767 N N . GLN A 1 97 ? -18.929 -3.351 24.452 1.00 93.12 97 GLN A N 1
ATOM 768 C CA . GLN A 1 97 ? -18.708 -1.905 24.316 1.00 93.12 97 GLN A CA 1
ATOM 769 C C . GLN A 1 97 ? -20.018 -1.113 24.426 1.00 93.12 97 GLN A C 1
ATOM 771 O O . GLN A 1 97 ? -20.104 -0.163 25.202 1.00 93.12 97 GLN A O 1
ATOM 776 N N . LEU A 1 98 ? -21.055 -1.503 23.678 1.00 92.88 98 LEU A N 1
ATOM 777 C CA . LEU A 1 98 ? -22.341 -0.801 23.664 1.00 92.88 98 LEU A CA 1
ATOM 778 C C . LEU A 1 98 ? -23.008 -0.813 25.039 1.00 92.88 98 LEU A C 1
ATOM 780 O O . LEU A 1 98 ? -23.546 0.206 25.472 1.00 92.88 98 LEU A O 1
ATOM 784 N N . PHE A 1 99 ? -22.952 -1.943 25.748 1.00 93.69 99 PHE A N 1
ATOM 785 C CA . PHE A 1 99 ? -23.518 -2.040 27.089 1.00 93.69 99 PHE A CA 1
ATOM 786 C C . PHE A 1 99 ? -22.699 -1.241 28.106 1.00 93.69 99 PHE A C 1
ATOM 788 O O . PHE A 1 99 ? -23.288 -0.566 28.945 1.00 93.69 99 PHE A O 1
ATOM 795 N N . HIS A 1 100 ? -21.366 -1.258 28.016 1.00 92.75 100 HIS A N 1
ATOM 796 C CA . HIS A 1 100 ? -20.494 -0.422 28.846 1.00 92.75 100 HIS A CA 1
ATOM 797 C C . HIS A 1 100 ? -20.784 1.073 28.651 1.00 92.75 100 HIS A C 1
ATOM 799 O O . HIS A 1 100 ? -21.025 1.795 29.621 1.00 92.75 100 HIS A O 1
ATOM 805 N N . ASN A 1 101 ? -20.857 1.526 27.398 1.00 91.19 101 ASN A N 1
ATOM 806 C CA . ASN A 1 101 ? -21.155 2.918 27.063 1.00 91.19 101 ASN A CA 1
ATOM 807 C C . ASN A 1 101 ? -22.574 3.307 27.498 1.00 91.19 101 ASN A C 1
ATOM 809 O O . ASN A 1 101 ? -22.767 4.368 28.090 1.00 91.19 101 ASN A O 1
ATOM 813 N N . GLY A 1 102 ? -23.563 2.439 27.270 1.00 90.75 102 GLY A N 1
ATOM 814 C CA . GLY A 1 102 ? -24.932 2.643 27.738 1.00 90.75 102 GLY A CA 1
ATOM 815 C C . GLY A 1 102 ? -25.017 2.730 29.262 1.00 90.75 102 GLY A C 1
ATOM 816 O O . GLY A 1 102 ? -25.644 3.644 29.790 1.00 90.75 102 GLY A O 1
ATOM 817 N N . PHE A 1 103 ? -24.345 1.831 29.981 1.00 92.12 103 PHE A N 1
ATOM 818 C CA . PHE A 1 103 ? -24.304 1.820 31.441 1.00 92.12 103 PHE A CA 1
ATOM 819 C C . PHE A 1 103 ? -23.681 3.101 32.008 1.00 92.12 103 PHE A C 1
ATOM 821 O O . PHE A 1 103 ? -24.280 3.749 32.866 1.00 92.12 103 PHE A O 1
ATOM 828 N N . ASN A 1 104 ? -22.524 3.523 31.497 1.00 90.31 104 ASN A N 1
ATOM 829 C CA . ASN A 1 104 ? -21.875 4.738 31.986 1.00 90.31 104 ASN A CA 1
ATOM 830 C C . ASN A 1 104 ? -22.676 5.999 31.618 1.00 90.31 104 ASN A C 1
ATOM 832 O O . ASN A 1 104 ? -22.915 6.839 32.482 1.00 90.31 104 ASN A O 1
ATOM 836 N N . ASN A 1 105 ? -23.161 6.121 30.378 1.00 90.00 105 ASN A N 1
ATOM 837 C CA . ASN A 1 105 ? -23.832 7.341 29.915 1.00 90.00 105 ASN A CA 1
ATOM 838 C C . ASN A 1 105 ? -25.269 7.480 30.438 1.00 90.00 105 ASN A C 1
ATOM 840 O O . ASN A 1 105 ? -25.648 8.541 30.934 1.00 90.00 105 ASN A O 1
ATOM 844 N N . ILE A 1 106 ? -26.077 6.420 30.345 1.00 89.69 106 ILE A N 1
ATOM 845 C CA . ILE A 1 106 ? -27.504 6.470 30.704 1.00 89.69 106 ILE A CA 1
ATOM 846 C C . ILE A 1 106 ? -27.678 6.418 32.221 1.00 89.69 106 ILE A C 1
ATOM 848 O O . ILE A 1 106 ? -28.515 7.138 32.764 1.00 89.69 106 ILE A O 1
ATOM 852 N N . LEU A 1 107 ? -26.905 5.571 32.908 1.00 87.44 107 LEU A N 1
ATOM 853 C CA . LEU A 1 107 ? -27.062 5.360 34.342 1.00 87.44 107 LEU A CA 1
ATOM 854 C C . LEU A 1 107 ? -26.087 6.222 35.146 1.00 87.44 107 LEU A C 1
ATOM 856 O O . LEU A 1 107 ? -26.522 7.167 35.799 1.00 87.44 107 LEU A O 1
ATOM 860 N N . LEU A 1 108 ? -24.786 5.929 35.114 1.00 87.56 108 LEU A N 1
ATOM 861 C CA . LEU A 1 108 ? -23.847 6.517 36.078 1.00 87.56 108 LEU A CA 1
ATOM 862 C C . LEU A 1 108 ? -23.656 8.028 35.907 1.00 87.56 108 LEU A C 1
ATOM 864 O O . LEU A 1 108 ? -23.798 8.760 36.883 1.00 87.56 108 LEU A O 1
ATOM 868 N N . ASN A 1 109 ? -23.411 8.518 34.692 1.00 86.44 109 ASN A N 1
ATOM 869 C CA . ASN A 1 109 ? -23.193 9.946 34.434 1.00 86.44 109 ASN A CA 1
ATOM 870 C C . ASN A 1 109 ? -24.436 10.780 34.766 1.00 86.44 109 ASN A C 1
ATOM 872 O O . ASN A 1 109 ? -24.328 11.862 35.342 1.00 86.44 109 ASN A O 1
ATOM 876 N N . THR A 1 110 ? -25.626 10.249 34.473 1.00 85.75 110 THR A N 1
ATOM 877 C CA . THR A 1 110 ? -26.889 10.934 34.783 1.00 85.75 110 THR A CA 1
ATOM 878 C C . THR A 1 110 ? -27.191 10.932 36.287 1.00 85.75 110 THR A C 1
ATOM 880 O O . THR A 1 110 ? -27.720 11.908 36.832 1.00 85.75 110 THR A O 1
ATOM 883 N N . LEU A 1 111 ? -26.830 9.857 36.997 1.00 85.00 111 LEU A N 1
ATOM 884 C CA . LEU A 1 111 ? -26.906 9.818 38.458 1.00 85.00 111 LEU A CA 1
ATOM 885 C C . LEU A 1 111 ? -25.905 10.786 39.092 1.00 85.00 111 LEU A C 1
ATOM 887 O O . LEU A 1 111 ? -26.287 11.532 39.991 1.00 85.00 111 LEU A O 1
ATOM 891 N N . MET A 1 112 ? -24.670 10.841 38.588 1.00 84.62 112 MET A N 1
ATOM 892 C CA . MET A 1 112 ? -23.655 11.797 39.035 1.00 84.62 112 MET A CA 1
ATOM 893 C C . MET A 1 112 ? -24.135 13.238 38.891 1.00 84.62 112 MET A C 1
ATOM 895 O O . MET A 1 112 ? -24.109 13.977 39.872 1.00 84.62 112 MET A O 1
ATOM 899 N N . SER A 1 113 ? -24.657 13.629 37.724 1.00 83.81 113 SER A N 1
ATOM 900 C CA . SER A 1 113 ? -25.185 14.987 37.532 1.00 83.81 113 SER A CA 1
ATOM 901 C C . SER A 1 113 ? -26.341 15.307 38.484 1.00 83.81 113 SER A C 1
ATOM 903 O O . SER A 1 113 ? -26.455 16.428 38.972 1.00 83.81 113 SER A O 1
ATOM 905 N N . SER A 1 114 ? -27.186 14.318 38.788 1.00 81.38 114 SER A N 1
ATOM 906 C CA . SER A 1 114 ? -28.323 14.495 39.700 1.00 81.38 114 SER A CA 1
ATOM 907 C C . SER A 1 114 ? -27.893 14.640 41.165 1.00 81.38 114 SER A C 1
ATOM 909 O O . SER A 1 114 ? -28.546 15.352 41.925 1.00 81.38 114 SER A O 1
ATOM 911 N N . LEU A 1 115 ? -26.800 13.982 41.562 1.00 79.94 115 LEU A N 1
ATOM 912 C CA . LEU A 1 115 ? -26.244 14.024 42.920 1.00 79.94 115 LEU A CA 1
ATOM 913 C C . LEU A 1 115 ? -25.352 15.245 43.162 1.00 79.94 115 LEU A C 1
ATOM 915 O O . LEU A 1 115 ? -25.379 15.801 44.259 1.00 79.94 115 LEU A O 1
ATOM 919 N N . LEU A 1 116 ? -24.633 15.706 42.133 1.00 77.94 116 LEU A N 1
ATOM 920 C CA . LEU A 1 116 ? -23.879 16.964 42.154 1.00 77.94 116 LEU A CA 1
ATOM 921 C C . LEU A 1 116 ? -24.789 18.158 42.461 1.00 77.94 116 LEU A C 1
ATOM 923 O O . LEU A 1 116 ? -24.434 19.000 43.276 1.00 77.94 116 LEU A O 1
ATOM 927 N N . ASN A 1 117 ? -26.005 18.179 41.906 1.00 75.06 117 ASN A N 1
ATOM 928 C CA . ASN A 1 117 ? -27.013 19.197 42.227 1.00 75.06 117 ASN A CA 1
ATOM 929 C C . ASN A 1 117 ? -27.466 19.182 43.702 1.00 75.06 117 ASN A C 1
ATOM 931 O O . ASN A 1 117 ? -28.151 20.106 44.135 1.00 75.06 117 ASN A O 1
ATOM 935 N N . LYS A 1 118 ? -27.132 18.129 44.458 1.00 72.50 118 LYS A N 1
ATOM 936 C CA . LYS A 1 118 ? -27.488 17.935 45.871 1.00 72.50 118 LYS A CA 1
ATOM 937 C C . LYS A 1 118 ? -26.259 17.932 46.798 1.00 72.50 118 LYS A C 1
ATOM 939 O O . LYS A 1 118 ? -26.375 17.469 47.928 1.00 72.50 118 LYS A O 1
ATOM 944 N N . ASP A 1 119 ? -25.100 18.409 46.330 1.00 73.38 119 ASP A N 1
ATOM 945 C CA . ASP A 1 119 ? -23.820 18.457 47.065 1.00 73.38 119 ASP A CA 1
ATOM 946 C C . ASP A 1 119 ? -23.295 17.087 47.562 1.00 73.38 119 ASP A C 1
ATOM 948 O O . ASP A 1 119 ? -22.541 16.991 48.535 1.00 73.38 119 ASP A O 1
ATOM 952 N N . ILE A 1 120 ? -23.659 15.991 46.883 1.00 75.50 120 ILE A N 1
ATOM 953 C CA . ILE A 1 120 ? -23.178 14.637 47.195 1.00 75.50 120 ILE A CA 1
ATOM 954 C C . ILE A 1 120 ? -22.189 14.178 46.115 1.00 75.50 120 ILE A C 1
ATOM 956 O O . ILE A 1 120 ? -22.594 13.769 45.029 1.00 75.50 120 ILE A O 1
ATOM 960 N N . ASP A 1 121 ? -20.891 14.165 46.434 1.00 78.81 121 ASP A N 1
ATOM 961 C CA . ASP A 1 121 ? -19.868 13.574 45.560 1.00 78.81 121 ASP A CA 1
ATOM 962 C C . ASP A 1 121 ? -19.702 12.065 45.829 1.00 78.81 121 ASP A C 1
ATOM 964 O O . ASP A 1 121 ? -19.325 11.650 46.931 1.00 78.81 121 ASP A O 1
ATOM 968 N N . LEU A 1 122 ? -20.019 11.252 44.816 1.00 81.69 122 LEU A N 1
ATOM 969 C CA . LEU A 1 122 ? -19.854 9.790 44.782 1.00 81.69 122 LEU A CA 1
ATOM 970 C C . LEU A 1 122 ? -19.100 9.324 43.527 1.00 81.69 122 LEU A C 1
ATOM 972 O O . LEU A 1 122 ? -19.160 8.145 43.174 1.00 81.69 122 LEU A O 1
ATOM 976 N N . THR A 1 123 ? -18.382 10.230 42.858 1.00 82.69 123 THR A N 1
ATOM 977 C CA . THR A 1 123 ? -17.719 9.974 41.569 1.00 82.69 123 THR A CA 1
ATOM 978 C C . THR A 1 123 ? -16.813 8.741 41.635 1.00 82.69 123 THR A C 1
ATOM 980 O O . THR A 1 123 ? -16.978 7.797 40.864 1.00 82.69 123 THR A O 1
ATOM 983 N N . PHE A 1 124 ? -15.941 8.684 42.645 1.00 84.75 124 PHE A N 1
ATOM 984 C CA . PHE A 1 124 ? -15.009 7.571 42.845 1.00 84.75 124 PHE A CA 1
ATOM 985 C C . PHE A 1 124 ? -15.706 6.222 43.107 1.00 84.75 124 PHE A C 1
ATOM 987 O O . PHE A 1 124 ? -15.275 5.179 42.615 1.00 84.75 124 PHE A O 1
ATOM 994 N N . GLU A 1 125 ? -16.803 6.214 43.869 1.00 86.44 125 GLU A N 1
ATOM 995 C CA . GLU A 1 125 ? -17.523 4.971 44.178 1.00 86.44 125 GLU A CA 1
ATOM 996 C C . GLU A 1 125 ? -18.297 4.448 42.962 1.00 86.44 125 GLU A C 1
ATOM 998 O O . GLU A 1 125 ? -18.389 3.235 42.762 1.00 86.44 125 GLU A O 1
ATOM 1003 N N . PHE A 1 126 ? -18.801 5.336 42.101 1.00 86.44 126 PHE A N 1
ATOM 1004 C CA . PHE A 1 126 ? -19.401 4.934 40.831 1.00 86.44 126 PHE A CA 1
ATOM 1005 C C . PHE A 1 126 ? -18.377 4.408 39.827 1.00 86.44 126 PHE A C 1
ATOM 1007 O O . PHE A 1 126 ? -18.652 3.401 39.174 1.00 86.44 126 PHE A O 1
ATOM 1014 N N . GLU A 1 127 ? -17.193 5.017 39.736 1.00 84.62 127 GLU A N 1
ATOM 1015 C CA . GLU A 1 127 ? -16.088 4.470 38.937 1.00 84.62 127 GLU A CA 1
ATOM 1016 C C . GLU A 1 127 ? -15.723 3.060 39.415 1.00 84.62 127 GLU A C 1
ATOM 1018 O O . GLU A 1 127 ? -15.645 2.122 38.619 1.00 84.62 127 GLU A O 1
ATOM 1023 N N . LYS A 1 128 ? -15.600 2.870 40.733 1.00 88.12 128 LYS A N 1
ATOM 1024 C CA . LYS A 1 128 ? -15.342 1.561 41.341 1.00 88.12 128 LYS A CA 1
ATOM 1025 C C . LYS A 1 128 ? -16.457 0.550 41.060 1.00 88.12 128 LYS A C 1
ATOM 1027 O O . LYS A 1 128 ? -16.160 -0.619 40.812 1.00 88.12 128 LYS A O 1
ATOM 1032 N N . LEU A 1 129 ? -17.724 0.971 41.074 1.00 87.06 129 LEU A N 1
ATOM 1033 C CA . LEU A 1 129 ? -18.865 0.125 40.704 1.00 87.06 129 LEU A CA 1
ATOM 1034 C C . LEU A 1 129 ? -18.836 -0.268 39.225 1.00 87.06 129 LEU A C 1
ATOM 1036 O O . LEU A 1 129 ? -19.084 -1.434 38.909 1.00 87.06 129 LEU A O 1
ATOM 1040 N N . SER A 1 130 ? -18.493 0.662 38.331 1.00 87.00 130 SER A N 1
ATOM 1041 C CA . SER A 1 130 ? -18.314 0.371 36.906 1.00 87.00 130 SER A CA 1
ATOM 1042 C C . SER A 1 130 ? -17.205 -0.663 36.705 1.00 87.00 130 SER A C 1
ATOM 1044 O O . SER A 1 130 ? -17.451 -1.744 36.164 1.00 87.00 130 SER A O 1
ATOM 1046 N N . ILE A 1 131 ? -16.026 -0.427 37.292 1.00 86.69 131 ILE A N 1
ATOM 1047 C CA . ILE A 1 131 ? -14.899 -1.367 37.246 1.00 86.69 131 ILE A CA 1
ATOM 1048 C C . ILE A 1 131 ? -15.303 -2.736 37.807 1.00 86.69 131 ILE A C 1
ATOM 1050 O O . ILE A 1 131 ? -15.034 -3.752 37.172 1.00 86.69 131 ILE A O 1
ATOM 1054 N N . LYS A 1 132 ? -15.991 -2.795 38.956 1.00 89.06 132 LYS A N 1
ATOM 1055 C CA . LYS A 1 132 ? -16.452 -4.058 39.559 1.00 89.06 132 LYS A CA 1
ATOM 1056 C C . LYS A 1 132 ? -17.358 -4.835 38.600 1.00 89.06 132 LYS A C 1
ATOM 1058 O O . LYS A 1 132 ? -17.111 -6.020 38.382 1.00 89.06 132 LYS A O 1
ATOM 1063 N N . THR A 1 133 ? -18.345 -4.164 38.006 1.00 88.00 133 THR A N 1
ATOM 1064 C CA . THR A 1 133 ? -19.359 -4.771 37.123 1.00 88.00 133 THR A CA 1
ATOM 1065 C C . THR A 1 133 ? -18.732 -5.412 35.887 1.00 88.00 133 THR A C 1
ATOM 1067 O O . THR A 1 133 ? -19.140 -6.498 35.472 1.00 88.00 133 THR A O 1
ATOM 1070 N N . PHE A 1 134 ? -17.725 -4.757 35.302 1.00 89.88 134 PHE A N 1
ATOM 1071 C CA . PHE A 1 134 ? -17.106 -5.226 34.063 1.00 89.88 134 PHE A CA 1
ATOM 1072 C C . PHE A 1 134 ? -15.799 -5.995 34.257 1.00 89.88 134 PHE A C 1
ATOM 1074 O O . PHE A 1 134 ? -15.369 -6.671 33.323 1.00 89.88 134 PHE A O 1
ATOM 1081 N N . SER A 1 135 ? -15.198 -5.960 35.452 1.00 86.44 135 SER A N 1
ATOM 1082 C CA . SER A 1 135 ? -13.908 -6.599 35.751 1.00 86.44 135 SER A CA 1
ATOM 1083 C C . SER A 1 135 ? -13.832 -8.039 35.251 1.00 86.44 135 SER A C 1
ATOM 1085 O O . SER A 1 135 ? -12.841 -8.407 34.642 1.00 86.44 135 SER A O 1
ATOM 1087 N N . THR A 1 136 ? -14.902 -8.823 35.388 1.00 84.81 136 THR A N 1
ATOM 1088 C CA . THR A 1 136 ? -14.941 -10.243 34.998 1.00 84.81 136 THR A CA 1
ATOM 1089 C C . THR A 1 136 ? -14.804 -10.491 33.491 1.00 84.81 136 THR A C 1
ATOM 1091 O O . THR A 1 136 ? -14.434 -11.590 33.090 1.00 84.81 136 THR A O 1
ATOM 1094 N N . TYR A 1 137 ? -15.113 -9.498 32.654 1.00 85.00 137 TYR A N 1
ATOM 1095 C CA . TYR A 1 137 ? -15.041 -9.593 31.186 1.00 85.00 137 TYR A CA 1
ATOM 1096 C C . TYR A 1 137 ? -13.832 -8.862 30.605 1.00 85.00 137 TYR A C 1
ATOM 1098 O O . TYR A 1 137 ? -13.500 -9.031 29.434 1.00 85.00 137 TYR A O 1
ATOM 1106 N N . ILE A 1 138 ? -13.229 -8.004 31.422 1.00 81.69 138 ILE A N 1
ATOM 1107 C CA . ILE A 1 138 ? -12.242 -7.009 31.029 1.00 81.69 138 ILE A CA 1
ATOM 1108 C C . ILE A 1 138 ? -10.861 -7.397 31.591 1.00 81.69 138 ILE A C 1
ATOM 1110 O O . ILE A 1 138 ? -9.859 -7.211 30.908 1.00 81.69 138 ILE A O 1
ATOM 1114 N N . SER A 1 139 ? -10.771 -8.010 32.777 1.00 76.81 139 SER A N 1
ATOM 1115 C CA . SER A 1 139 ? -9.505 -8.262 33.483 1.00 76.81 139 SER A CA 1
ATOM 1116 C C . SER A 1 139 ? -8.512 -9.182 32.748 1.00 76.81 139 SER A C 1
ATOM 1118 O O . SER A 1 139 ? -8.869 -9.977 31.875 1.00 76.81 139 SER A O 1
ATOM 1120 N N . ASP A 1 140 ? -7.236 -9.069 33.137 1.00 67.06 140 ASP A N 1
ATOM 1121 C CA . ASP A 1 140 ? -6.105 -9.925 32.734 1.00 67.06 140 ASP A CA 1
ATOM 1122 C C . ASP A 1 140 ? -5.807 -9.995 31.226 1.00 67.06 140 ASP A C 1
ATOM 1124 O O . ASP A 1 140 ? -5.427 -11.043 30.707 1.00 67.06 140 ASP A O 1
ATOM 1128 N N . ASN A 1 141 ? -5.971 -8.886 30.489 1.00 69.81 141 ASN A N 1
ATOM 1129 C CA . ASN A 1 141 ? -5.775 -8.823 29.028 1.00 69.81 141 ASN A CA 1
ATOM 1130 C C . ASN A 1 141 ? -6.648 -9.809 28.224 1.00 69.81 141 ASN A C 1
ATOM 1132 O O . ASN A 1 141 ? -6.429 -9.984 27.021 1.00 69.81 141 ASN A O 1
ATOM 1136 N N . SER A 1 142 ? -7.642 -10.442 28.853 1.00 81.62 142 SER A N 1
ATOM 1137 C CA . SER A 1 142 ? -8.520 -11.427 28.214 1.00 81.62 142 SER A CA 1
ATOM 1138 C C . SER A 1 142 ? -9.319 -10.792 27.074 1.00 81.62 142 SER A C 1
ATOM 1140 O O . SER A 1 142 ? -9.303 -11.295 25.948 1.00 81.62 142 SER A O 1
ATOM 1142 N N . TYR A 1 143 ? -9.907 -9.621 27.335 1.00 89.50 143 TYR A N 1
ATOM 1143 C CA . TYR A 1 143 ? -10.599 -8.804 26.343 1.00 89.50 143 TYR A CA 1
ATOM 1144 C C . TYR A 1 143 ? -9.693 -8.450 25.160 1.00 89.50 143 TYR A C 1
ATOM 1146 O O . TYR A 1 143 ? -10.035 -8.722 24.011 1.00 89.50 143 TYR A O 1
ATOM 1154 N N . PHE A 1 144 ? -8.520 -7.868 25.426 1.00 90.19 144 PHE A N 1
ATOM 1155 C CA . PHE A 1 144 ? -7.653 -7.387 24.353 1.00 90.19 144 PHE A CA 1
ATOM 1156 C C . PHE A 1 144 ? -7.078 -8.535 23.515 1.00 90.19 144 PHE A C 1
ATOM 1158 O O . PHE A 1 144 ? -6.940 -8.413 22.298 1.00 90.19 144 PHE A O 1
ATOM 1165 N N . SER A 1 145 ? -6.808 -9.682 24.142 1.00 90.19 145 SER A N 1
ATOM 1166 C CA . SER A 1 145 ? -6.412 -10.900 23.431 1.00 90.19 145 SER A CA 1
ATOM 1167 C C . SER A 1 145 ? -7.514 -11.369 22.478 1.00 90.19 145 SER A C 1
ATOM 1169 O O . SER A 1 145 ? -7.230 -11.660 21.315 1.00 90.19 145 SER A O 1
ATOM 1171 N N . LEU A 1 146 ? -8.772 -11.365 22.931 1.00 90.94 146 LEU A N 1
ATOM 1172 C CA . LEU A 1 146 ? -9.928 -11.712 22.104 1.00 90.94 146 LEU A CA 1
ATOM 1173 C C . LEU A 1 146 ? -10.138 -10.713 20.954 1.00 90.94 146 LEU A C 1
ATOM 1175 O O . LEU A 1 146 ? -10.333 -11.129 19.813 1.00 90.94 146 LEU A O 1
ATOM 1179 N N . GLU A 1 147 ? -10.049 -9.410 21.231 1.00 92.38 147 GLU A N 1
ATOM 1180 C CA . GLU A 1 147 ? -10.144 -8.337 20.231 1.00 92.38 147 GLU A CA 1
ATOM 1181 C C . GLU A 1 147 ? -9.067 -8.500 19.150 1.00 92.38 147 GLU A C 1
ATOM 1183 O O . GLU A 1 147 ? -9.354 -8.479 17.953 1.00 92.38 147 GLU A O 1
ATOM 1188 N N . LYS A 1 148 ? -7.826 -8.766 19.566 1.00 92.19 148 LYS A N 1
ATOM 1189 C CA . LYS A 1 148 ? -6.685 -9.008 18.681 1.00 92.19 148 LYS A CA 1
ATOM 1190 C C . LYS A 1 148 ? -6.878 -10.228 17.786 1.00 92.19 148 LYS A C 1
ATOM 1192 O O . LYS A 1 148 ? -6.530 -10.179 16.605 1.00 92.19 148 LYS A O 1
ATOM 1197 N N . GLU A 1 149 ? -7.376 -11.335 18.328 1.00 91.00 149 GLU A N 1
ATOM 1198 C CA . GLU A 1 149 ? -7.662 -12.540 17.543 1.00 91.00 149 GLU A CA 1
ATOM 1199 C C . GLU A 1 149 ? -8.815 -12.331 16.562 1.00 91.00 149 GLU A C 1
ATOM 1201 O O . GLU A 1 149 ? -8.714 -12.738 15.402 1.00 91.00 149 GLU A O 1
ATOM 1206 N N . ASN A 1 150 ? -9.881 -11.663 17.004 1.00 91.88 150 ASN A N 1
ATOM 1207 C CA . ASN A 1 150 ? -11.022 -11.325 16.165 1.00 91.88 150 ASN A CA 1
ATOM 1208 C C . ASN A 1 150 ? -10.602 -10.411 15.004 1.00 91.88 150 ASN A C 1
ATOM 1210 O O . ASN A 1 150 ? -10.852 -10.739 13.846 1.00 91.88 150 ASN A O 1
ATOM 1214 N N . LEU A 1 151 ? -9.878 -9.324 15.293 1.00 92.94 151 LEU A N 1
ATOM 1215 C CA . LEU A 1 151 ? -9.390 -8.383 14.283 1.00 92.94 151 LEU A CA 1
ATOM 1216 C C . LEU A 1 151 ? -8.504 -9.077 13.242 1.00 92.94 151 LEU A C 1
ATOM 1218 O O . LEU A 1 151 ? -8.689 -8.876 12.044 1.00 92.94 151 LEU A O 1
ATOM 1222 N N . LYS A 1 152 ? -7.571 -9.932 13.681 1.00 90.75 152 LYS A N 1
ATOM 1223 C CA . LYS A 1 152 ? -6.740 -10.725 12.764 1.00 90.75 152 LYS A CA 1
ATOM 1224 C C . LYS A 1 152 ? -7.583 -11.623 11.867 1.00 90.75 152 LYS A C 1
ATOM 1226 O O . LYS A 1 152 ? -7.346 -11.639 10.669 1.00 90.75 152 LYS A O 1
ATOM 1231 N N . SER A 1 153 ? -8.560 -12.329 12.433 1.00 88.81 153 SER A N 1
ATOM 1232 C CA . SER A 1 153 ? -9.404 -13.268 11.684 1.00 88.81 153 SER A CA 1
ATOM 1233 C C . SER A 1 153 ? -10.260 -12.555 10.632 1.00 88.81 153 SER A C 1
ATOM 1235 O O . SER A 1 153 ? -10.366 -13.028 9.504 1.00 88.81 153 SER A O 1
ATOM 1237 N N . LEU A 1 154 ? -10.814 -11.385 10.968 1.00 89.69 154 LEU A N 1
ATOM 1238 C CA . LEU A 1 154 ? -11.596 -10.568 10.035 1.00 89.69 154 LEU A CA 1
ATOM 1239 C C . LEU A 1 154 ? -10.733 -10.003 8.898 1.00 89.69 154 LEU A C 1
ATOM 1241 O O . LEU A 1 154 ? -11.145 -10.023 7.740 1.00 89.69 154 LEU A O 1
ATOM 1245 N N . ILE A 1 155 ? -9.525 -9.527 9.213 1.00 90.75 155 ILE A N 1
ATOM 1246 C CA . ILE A 1 155 ? -8.588 -9.038 8.195 1.00 90.75 155 ILE A CA 1
ATOM 1247 C C . ILE A 1 155 ? -8.095 -10.190 7.308 1.00 90.75 155 ILE A C 1
ATOM 1249 O O . ILE A 1 155 ? -8.024 -10.031 6.091 1.00 90.75 155 ILE A O 1
ATOM 1253 N N . ASP A 1 156 ? -7.798 -11.353 7.893 1.00 86.56 156 ASP A N 1
ATOM 1254 C CA . ASP A 1 156 ? -7.398 -12.551 7.149 1.00 86.56 156 ASP A CA 1
ATOM 1255 C C . ASP A 1 156 ? -8.499 -12.963 6.162 1.00 86.56 156 ASP A C 1
ATOM 1257 O O . ASP A 1 156 ? -8.199 -13.223 5.002 1.00 86.56 156 ASP A O 1
ATOM 1261 N N . ALA A 1 157 ? -9.772 -12.930 6.567 1.00 85.56 157 ALA A N 1
ATOM 1262 C CA . ALA A 1 157 ? -10.895 -13.228 5.677 1.00 85.56 157 ALA A CA 1
ATOM 1263 C C . ALA A 1 157 ? -10.995 -12.262 4.477 1.00 85.56 157 ALA A C 1
ATOM 1265 O O . ALA A 1 157 ? -11.350 -12.690 3.381 1.00 85.56 157 ALA A O 1
ATOM 1266 N N . LEU A 1 158 ? -10.636 -10.982 4.653 1.00 85.62 158 LEU A N 1
ATOM 1267 C CA . LEU A 1 158 ? -10.618 -9.987 3.570 1.00 85.62 158 LEU A CA 1
ATOM 1268 C C . LEU A 1 158 ? -9.467 -10.198 2.573 1.00 85.62 158 LEU A C 1
ATOM 1270 O O . LEU A 1 158 ? -9.624 -9.913 1.387 1.00 85.62 158 LEU A O 1
ATOM 1274 N N . ILE A 1 159 ? -8.305 -10.655 3.048 1.00 86.62 159 ILE A N 1
ATOM 1275 C CA . ILE A 1 159 ? -7.078 -10.767 2.240 1.00 86.62 159 ILE A CA 1
ATOM 1276 C C . ILE A 1 159 ? -6.931 -12.163 1.614 1.00 86.62 159 ILE A C 1
ATOM 1278 O O . ILE A 1 159 ? -6.375 -12.291 0.522 1.00 86.62 159 ILE A O 1
ATOM 1282 N N . LEU A 1 160 ? -7.457 -13.209 2.259 1.00 84.62 160 LEU A N 1
ATOM 1283 C CA . LEU A 1 160 ? -7.281 -14.609 1.861 1.00 84.62 160 LEU A CA 1
ATOM 1284 C C . LEU A 1 160 ? -7.616 -14.908 0.386 1.00 84.62 160 LEU A C 1
ATOM 1286 O O . LEU A 1 160 ? -6.851 -15.660 -0.230 1.00 84.62 160 LEU A O 1
ATOM 1290 N N . PRO A 1 161 ? -8.686 -14.354 -0.224 1.00 84.44 161 PRO A N 1
ATOM 1291 C CA . PRO A 1 161 ? -8.957 -14.572 -1.647 1.00 84.44 161 PRO A CA 1
ATOM 1292 C C . PRO A 1 161 ? -7.807 -14.089 -2.541 1.00 84.44 161 PRO A C 1
ATOM 1294 O O . PRO A 1 161 ? -7.386 -14.792 -3.460 1.00 84.44 161 PRO A O 1
ATOM 1297 N N . PHE A 1 162 ? -7.246 -12.920 -2.224 1.00 84.81 162 PHE A N 1
ATOM 1298 C CA . PHE A 1 162 ? -6.124 -12.330 -2.949 1.00 84.81 162 PHE A CA 1
ATOM 1299 C C . PHE A 1 162 ? -4.819 -13.103 -2.719 1.00 84.81 162 PHE A C 1
ATOM 1301 O O . PHE A 1 162 ? -4.095 -13.400 -3.669 1.00 84.81 162 PHE A O 1
ATOM 1308 N N . GLU A 1 163 ? -4.543 -13.495 -1.474 1.00 84.00 163 GLU A N 1
ATOM 1309 C CA . GLU A 1 163 ? -3.395 -14.340 -1.124 1.00 84.00 163 GLU A CA 1
ATOM 1310 C C . GLU A 1 163 ? -3.434 -15.693 -1.847 1.00 84.00 163 GLU A C 1
ATOM 1312 O O . GLU A 1 163 ? -2.429 -16.160 -2.386 1.00 84.00 163 GLU A O 1
ATOM 1317 N N . THR A 1 164 ? -4.613 -16.314 -1.902 1.00 83.69 164 THR A N 1
ATOM 1318 C CA . THR A 1 164 ? -4.816 -17.608 -2.563 1.00 83.69 164 THR A CA 1
ATOM 1319 C C . THR A 1 164 ? -4.624 -17.502 -4.066 1.00 83.69 164 THR A C 1
ATOM 1321 O O . THR A 1 164 ? -3.957 -18.358 -4.652 1.00 83.69 164 THR A O 1
ATOM 1324 N N . ALA A 1 165 ? -5.149 -16.442 -4.686 1.00 82.88 165 ALA A N 1
ATOM 1325 C CA . ALA A 1 165 ? -4.941 -16.196 -6.103 1.00 82.88 165 ALA A CA 1
ATOM 1326 C C . ALA A 1 165 ? -3.446 -16.032 -6.425 1.00 82.88 165 ALA A C 1
ATOM 1328 O O . ALA A 1 165 ? -2.975 -16.620 -7.394 1.00 82.88 165 ALA A O 1
ATOM 1329 N N . ASN A 1 166 ? -2.677 -15.328 -5.587 1.00 83.75 166 ASN A N 1
ATOM 1330 C CA . ASN A 1 166 ? -1.270 -14.972 -5.829 1.00 83.75 166 ASN A CA 1
ATOM 1331 C C . ASN A 1 166 ? -0.235 -15.891 -5.175 1.00 83.75 166 ASN A C 1
ATOM 1333 O O . ASN A 1 166 ? 0.920 -15.508 -4.999 1.00 83.75 166 ASN A O 1
ATOM 1337 N N . LYS A 1 167 ? -0.622 -17.119 -4.836 1.00 81.88 167 LYS A N 1
ATOM 1338 C CA . LYS A 1 167 ? 0.235 -18.054 -4.102 1.00 81.88 167 LYS A CA 1
ATOM 1339 C C . LYS A 1 167 ? 1.564 -18.377 -4.796 1.00 81.88 167 LYS A C 1
ATOM 1341 O O . LYS A 1 167 ? 2.543 -18.648 -4.109 1.00 81.88 167 LYS A O 1
ATOM 1346 N N . ASP A 1 168 ? 1.588 -18.397 -6.125 1.00 80.69 168 ASP A N 1
ATOM 1347 C CA . ASP A 1 168 ? 2.794 -18.732 -6.894 1.00 80.69 168 ASP A CA 1
ATOM 1348 C C . ASP A 1 168 ? 3.827 -17.607 -6.774 1.00 80.69 168 ASP A C 1
ATOM 1350 O O . ASP A 1 168 ? 4.913 -17.827 -6.248 1.00 80.69 168 ASP A O 1
ATOM 1354 N N . ALA A 1 169 ? 3.406 -16.374 -7.080 1.00 80.31 169 ALA A N 1
ATOM 1355 C CA . ALA A 1 169 ? 4.202 -15.170 -6.856 1.00 80.31 169 ALA A CA 1
ATOM 1356 C C . ALA A 1 169 ? 4.671 -15.052 -5.397 1.00 80.31 169 ALA A C 1
ATOM 1358 O O . ALA A 1 169 ? 5.824 -14.726 -5.133 1.00 80.31 169 ALA A O 1
ATOM 1359 N N . TYR A 1 170 ? 3.794 -15.384 -4.441 1.00 75.44 170 TYR A N 1
ATOM 1360 C CA . TYR A 1 170 ? 4.146 -15.392 -3.023 1.00 75.44 170 TYR A CA 1
ATOM 1361 C C . TYR A 1 170 ? 5.293 -16.353 -2.704 1.00 75.44 170 TYR A C 1
ATOM 1363 O O . TYR A 1 170 ? 6.107 -16.023 -1.861 1.00 75.44 170 TYR A O 1
ATOM 1371 N N . LYS A 1 171 ? 5.364 -17.536 -3.322 1.00 80.25 171 LYS A N 1
ATOM 1372 C CA . LYS A 1 171 ? 6.399 -18.535 -3.004 1.00 80.25 171 LYS A CA 1
ATOM 1373 C C . LYS A 1 171 ? 7.749 -18.227 -3.629 1.00 80.25 171 LYS A C 1
ATOM 1375 O O . LYS A 1 171 ? 8.770 -18.604 -3.058 1.00 80.25 171 LYS A O 1
ATOM 1380 N N . ASP A 1 172 ? 7.741 -17.615 -4.806 1.00 78.06 172 ASP A N 1
ATOM 1381 C CA . ASP A 1 172 ? 8.957 -17.437 -5.590 1.00 78.06 172 ASP A CA 1
ATOM 1382 C C . ASP A 1 172 ? 9.812 -16.268 -5.083 1.00 78.06 172 ASP A C 1
ATOM 1384 O O . ASP A 1 172 ? 11.019 -16.269 -5.325 1.00 78.06 172 ASP A O 1
ATOM 1388 N N . HIS A 1 173 ? 9.205 -15.320 -4.349 1.00 81.69 173 HIS A N 1
ATOM 1389 C CA . HIS A 1 173 ? 9.862 -14.212 -3.634 1.00 81.69 173 HIS A CA 1
ATOM 1390 C C . HIS A 1 173 ? 10.882 -13.418 -4.474 1.00 81.69 173 HIS A C 1
ATOM 1392 O O . HIS A 1 173 ? 11.816 -12.824 -3.940 1.00 81.69 173 HIS A O 1
ATOM 1398 N N . LYS A 1 174 ? 10.722 -13.373 -5.797 1.00 86.00 174 LYS A N 1
ATOM 1399 C CA . LYS A 1 174 ? 11.724 -12.848 -6.732 1.00 86.00 174 LYS A CA 1
ATOM 1400 C C . LYS A 1 174 ? 11.965 -11.360 -6.569 1.00 86.00 174 LYS A C 1
ATOM 1402 O O . LYS A 1 174 ? 13.117 -10.919 -6.548 1.00 86.00 174 LYS A O 1
ATOM 1407 N N . LEU A 1 175 ? 10.896 -10.575 -6.466 1.00 86.88 175 LEU A N 1
ATOM 1408 C CA . LEU A 1 175 ? 11.008 -9.140 -6.241 1.00 86.88 175 LEU A CA 1
ATOM 1409 C C . LEU A 1 175 ? 11.563 -8.882 -4.842 1.00 86.88 175 LEU A C 1
ATOM 1411 O O . LEU A 1 175 ? 12.472 -8.067 -4.678 1.00 86.88 175 LEU A O 1
ATOM 1415 N N . THR A 1 176 ? 11.054 -9.606 -3.851 1.00 85.81 176 THR A N 1
ATOM 1416 C CA . THR A 1 176 ? 11.514 -9.524 -2.464 1.00 85.81 176 THR A CA 1
ATOM 1417 C C . THR A 1 176 ? 13.023 -9.791 -2.343 1.00 85.81 176 THR A C 1
ATOM 1419 O O . THR A 1 176 ? 13.742 -8.968 -1.770 1.00 85.81 176 THR A O 1
ATOM 1422 N N . ASP A 1 177 ? 13.535 -10.850 -2.970 1.00 86.50 177 ASP A N 1
ATOM 1423 C CA . ASP A 1 177 ? 14.961 -11.189 -3.007 1.00 86.50 177 ASP A CA 1
ATOM 1424 C C . ASP A 1 177 ? 15.790 -10.076 -3.662 1.00 86.50 177 ASP A C 1
ATOM 1426 O O . ASP A 1 177 ? 16.848 -9.687 -3.154 1.00 86.50 177 ASP A O 1
ATOM 1430 N N . LYS A 1 178 ? 15.305 -9.499 -4.772 1.00 86.62 178 LYS A N 1
ATOM 1431 C CA . LYS A 1 178 ? 15.976 -8.365 -5.428 1.00 86.62 178 LYS A CA 1
ATOM 1432 C C . LYS A 1 178 ? 16.012 -7.119 -4.540 1.00 86.62 178 LYS A C 1
ATOM 1434 O O . LYS A 1 178 ? 17.028 -6.419 -4.520 1.00 86.62 178 LYS A O 1
ATOM 1439 N N . ILE A 1 179 ? 14.953 -6.843 -3.777 1.00 85.69 179 ILE A N 1
ATOM 1440 C CA . ILE A 1 179 ? 14.920 -5.735 -2.807 1.00 85.69 179 ILE A CA 1
ATOM 1441 C C . ILE A 1 179 ? 15.987 -5.943 -1.729 1.00 85.69 179 ILE A C 1
ATOM 1443 O O . ILE A 1 179 ? 16.693 -4.997 -1.363 1.00 85.69 179 ILE A O 1
ATOM 1447 N N . GLU A 1 180 ? 16.148 -7.168 -1.232 1.00 84.12 180 GLU A N 1
ATOM 1448 C CA . GLU A 1 180 ? 17.182 -7.477 -0.244 1.00 84.12 180 GLU A CA 1
ATOM 1449 C C . GLU A 1 180 ? 18.585 -7.296 -0.806 1.00 84.12 180 GLU A C 1
ATOM 1451 O O . GLU A 1 180 ? 19.413 -6.621 -0.191 1.00 84.12 180 GLU A O 1
ATOM 1456 N N . GLN A 1 181 ? 18.839 -7.834 -1.999 1.00 86.50 181 GLN A N 1
ATOM 1457 C CA . GLN A 1 181 ? 20.120 -7.669 -2.682 1.00 86.50 181 GLN A CA 1
ATOM 1458 C C . GLN A 1 181 ? 20.445 -6.187 -2.888 1.00 86.50 181 GLN A C 1
ATOM 1460 O O . GLN A 1 181 ? 21.571 -5.759 -2.632 1.00 86.50 181 GLN A O 1
ATOM 1465 N N . PHE A 1 182 ? 19.456 -5.379 -3.277 1.00 83.50 182 PHE A N 1
ATOM 1466 C CA . PHE A 1 182 ? 19.622 -3.936 -3.435 1.00 83.50 182 PHE A CA 1
ATOM 1467 C C . PHE A 1 182 ? 20.007 -3.244 -2.118 1.00 83.50 182 PHE A C 1
ATOM 1469 O O . PHE A 1 182 ? 20.909 -2.400 -2.079 1.00 83.50 182 PHE A O 1
ATOM 1476 N N . LYS A 1 183 ? 19.359 -3.621 -1.009 1.00 81.62 183 LYS A N 1
ATOM 1477 C CA . LYS A 1 183 ? 19.689 -3.105 0.328 1.00 81.62 183 LYS A CA 1
ATOM 1478 C C . LYS A 1 183 ? 21.085 -3.526 0.785 1.00 81.62 183 LYS A C 1
ATOM 1480 O O . LYS A 1 183 ? 21.797 -2.704 1.362 1.00 81.62 183 LYS A O 1
ATOM 1485 N N . GLN A 1 184 ? 21.473 -4.775 0.530 1.00 78.81 184 GLN A N 1
ATOM 1486 C CA . GLN A 1 184 ? 22.783 -5.322 0.897 1.00 78.81 184 GLN A CA 1
ATOM 1487 C C . GLN A 1 184 ? 23.918 -4.663 0.104 1.00 78.81 184 GLN A C 1
ATOM 1489 O O . GLN A 1 184 ? 24.950 -4.327 0.682 1.00 78.81 184 GLN A O 1
ATOM 1494 N N . LYS A 1 185 ? 23.696 -4.370 -1.183 1.00 75.94 185 LYS A N 1
ATOM 1495 C CA . LYS A 1 185 ? 24.628 -3.624 -2.049 1.00 75.94 185 LYS A CA 1
ATOM 1496 C C . LYS A 1 185 ? 24.726 -2.124 -1.714 1.00 75.94 185 LYS A C 1
ATOM 1498 O O . LYS A 1 185 ? 25.363 -1.367 -2.437 1.00 75.94 185 LYS A O 1
ATOM 1503 N N . GLY A 1 186 ? 24.101 -1.660 -0.627 1.00 63.09 186 GLY A N 1
ATOM 1504 C CA . GLY A 1 186 ? 24.199 -0.269 -0.176 1.00 63.09 186 GLY A CA 1
ATOM 1505 C C . GLY A 1 186 ? 23.477 0.742 -1.073 1.00 63.09 186 GLY A C 1
ATOM 1506 O O . GLY A 1 186 ? 23.734 1.938 -0.954 1.00 63.09 186 GLY A O 1
ATOM 1507 N N . GLY A 1 187 ? 22.563 0.293 -1.939 1.00 55.03 187 GLY A N 1
ATOM 1508 C CA . GLY A 1 187 ? 21.803 1.165 -2.836 1.00 55.03 187 GLY A CA 1
ATOM 1509 C C . GLY A 1 187 ? 22.576 1.691 -4.050 1.00 55.03 187 GLY A C 1
ATOM 1510 O O . GLY A 1 187 ? 22.093 2.621 -4.694 1.00 55.03 187 GLY A O 1
ATOM 1511 N N . GLN A 1 188 ? 23.742 1.121 -4.375 1.00 38.34 188 GLN A N 1
ATOM 1512 C CA . GLN A 1 188 ? 24.351 1.310 -5.691 1.00 38.34 188 GLN A CA 1
ATOM 1513 C C . GLN A 1 188 ? 23.718 0.324 -6.675 1.00 38.34 188 GLN A C 1
ATOM 1515 O O . GLN A 1 188 ? 23.926 -0.887 -6.592 1.00 38.34 188 GLN A O 1
ATOM 1520 N N . ILE A 1 189 ? 22.939 0.865 -7.611 1.00 38.41 189 ILE A N 1
ATOM 1521 C CA . ILE A 1 189 ? 22.809 0.248 -8.928 1.00 38.41 189 ILE A CA 1
ATOM 1522 C C . ILE A 1 189 ? 24.221 0.332 -9.504 1.00 38.41 189 ILE A C 1
ATOM 1524 O O . ILE A 1 189 ? 24.746 1.433 -9.665 1.00 38.41 189 ILE A O 1
ATOM 1528 N N . THR A 1 190 ? 24.883 -0.803 -9.706 1.00 30.58 190 THR A N 1
ATOM 1529 C CA . THR A 1 190 ? 26.008 -0.828 -10.631 1.00 30.58 190 THR A CA 1
ATOM 1530 C C . THR A 1 190 ? 25.410 -0.487 -11.984 1.00 30.58 190 THR A C 1
ATOM 1532 O O . THR A 1 190 ? 24.674 -1.293 -12.552 1.00 30.58 190 THR A O 1
ATOM 1535 N N . ASP A 1 191 ? 25.662 0.733 -12.454 1.00 30.14 191 ASP A N 1
ATOM 1536 C CA . ASP A 1 191 ? 25.759 0.964 -13.884 1.00 30.14 191 ASP A CA 1
ATOM 1537 C C . ASP A 1 191 ? 26.888 0.044 -14.339 1.00 30.14 191 ASP A C 1
ATOM 1539 O O . ASP A 1 191 ? 28.069 0.388 -14.262 1.00 30.14 191 ASP A O 1
ATOM 1543 N N . ASP A 1 192 ? 26.531 -1.179 -14.731 1.00 27.02 192 ASP A N 1
ATOM 1544 C CA . ASP A 1 192 ? 27.352 -1.853 -15.713 1.00 27.02 192 ASP A CA 1
ATOM 1545 C C . ASP A 1 192 ? 27.441 -0.857 -16.862 1.00 27.02 192 ASP A C 1
ATOM 1547 O O . ASP A 1 192 ? 26.428 -0.356 -17.364 1.00 27.02 192 ASP A O 1
ATOM 1551 N N . ASN A 1 193 ? 28.678 -0.470 -17.162 1.00 28.08 193 ASN A N 1
ATOM 1552 C CA . ASN A 1 193 ? 29.014 0.365 -18.293 1.00 28.08 193 ASN A CA 1
ATOM 1553 C C . ASN A 1 193 ? 28.140 -0.031 -19.491 1.00 28.08 193 ASN A C 1
ATOM 1555 O O . ASN A 1 193 ? 27.845 -1.211 -19.687 1.00 28.08 193 ASN A O 1
ATOM 1559 N N . CYS A 1 194 ? 27.789 0.940 -20.336 1.00 27.30 194 CYS A N 1
ATOM 1560 C CA . CYS A 1 194 ? 27.467 0.676 -21.736 1.00 27.30 194 CYS A CA 1
ATOM 1561 C C . CYS A 1 194 ? 28.664 -0.022 -22.419 1.00 27.30 194 CYS A C 1
ATOM 1563 O O . CYS A 1 194 ? 29.345 0.568 -23.250 1.00 27.30 194 CYS A O 1
ATOM 1565 N N . GLU A 1 195 ? 28.959 -1.266 -22.065 1.00 24.45 195 GLU A N 1
ATOM 1566 C CA . GLU A 1 195 ? 29.686 -2.200 -22.897 1.00 24.45 195 GLU A CA 1
ATOM 1567 C C . GLU A 1 195 ? 28.623 -2.941 -23.685 1.00 24.45 195 GLU A C 1
ATOM 1569 O O . GLU A 1 195 ? 28.120 -4.000 -23.318 1.00 24.45 195 GLU A O 1
ATOM 1574 N N . ILE A 1 196 ? 28.240 -2.320 -24.794 1.00 28.11 196 ILE A N 1
ATOM 1575 C CA . ILE A 1 196 ? 27.537 -3.018 -25.853 1.00 28.11 196 ILE A CA 1
ATOM 1576 C C . ILE A 1 196 ? 28.565 -3.987 -26.444 1.00 28.11 196 ILE A C 1
ATOM 1578 O O . ILE A 1 196 ? 29.380 -3.619 -27.288 1.00 28.11 196 ILE A O 1
ATOM 1582 N N . THR A 1 197 ? 28.600 -5.218 -25.932 1.00 22.09 197 THR A N 1
ATOM 1583 C CA . THR A 1 197 ? 29.454 -6.273 -26.479 1.00 22.09 197 THR A CA 1
ATOM 1584 C C . THR A 1 197 ? 28.831 -6.766 -27.781 1.00 22.09 197 THR A C 1
ATOM 1586 O O . THR A 1 197 ? 28.000 -7.672 -27.798 1.00 22.09 197 THR A O 1
ATOM 1589 N N . ILE A 1 198 ? 29.229 -6.163 -28.899 1.00 26.39 198 ILE A N 1
ATOM 1590 C CA . ILE A 1 198 ? 29.016 -6.763 -30.215 1.00 26.39 198 ILE A CA 1
ATOM 1591 C C . ILE A 1 198 ? 30.022 -7.911 -30.321 1.00 26.39 198 ILE A C 1
ATOM 1593 O O . ILE A 1 198 ? 31.213 -7.685 -30.525 1.00 26.39 198 ILE A O 1
ATOM 1597 N N . THR A 1 199 ? 29.573 -9.154 -30.137 1.00 21.48 199 THR A N 1
ATOM 1598 C CA . THR A 1 199 ? 30.416 -10.330 -30.383 1.00 21.48 199 THR A CA 1
ATOM 1599 C C . THR A 1 199 ? 30.722 -10.426 -31.875 1.00 21.48 199 THR A C 1
ATOM 1601 O O . THR A 1 199 ? 29.908 -10.927 -32.654 1.00 21.48 199 THR A O 1
ATOM 1604 N N . THR A 1 200 ? 31.897 -9.956 -32.281 1.00 24.03 200 THR A N 1
ATOM 1605 C CA . THR A 1 200 ? 32.484 -10.261 -33.584 1.00 24.03 200 THR A CA 1
ATOM 1606 C C . THR A 1 200 ? 33.306 -11.543 -33.456 1.00 24.03 200 THR A C 1
ATOM 1608 O O . THR A 1 200 ? 34.316 -11.609 -32.762 1.00 24.03 200 THR A O 1
ATOM 1611 N N . ASN A 1 201 ? 32.851 -12.611 -34.114 1.00 23.97 201 ASN A N 1
ATOM 1612 C CA . ASN A 1 201 ? 33.659 -13.814 -34.291 1.00 23.97 201 ASN A CA 1
ATOM 1613 C C . ASN A 1 201 ? 34.837 -13.489 -35.222 1.00 23.97 201 ASN A C 1
ATOM 1615 O O . ASN A 1 201 ? 34.643 -13.307 -36.422 1.00 23.97 201 ASN A O 1
ATOM 1619 N N . GLY A 1 202 ? 36.050 -13.455 -34.675 1.00 22.73 202 GLY A N 1
ATOM 1620 C CA . GLY A 1 202 ? 37.292 -13.354 -35.439 1.00 22.73 202 GLY A CA 1
ATOM 1621 C C . GLY A 1 202 ? 38.499 -13.483 -34.516 1.00 22.73 202 GLY A C 1
ATOM 1622 O O . GLY A 1 202 ? 38.813 -12.557 -33.779 1.00 22.73 202 GLY A O 1
ATOM 1623 N N . GLY A 1 203 ? 39.139 -14.653 -34.514 1.00 22.11 203 GLY A N 1
ATOM 1624 C CA . GLY A 1 203 ? 40.313 -14.926 -33.688 1.00 22.11 203 GLY A CA 1
ATOM 1625 C C . GLY A 1 203 ? 41.583 -14.231 -34.184 1.00 22.11 203 GLY A C 1
ATOM 1626 O O . GLY A 1 203 ? 41.796 -14.112 -35.388 1.00 22.11 203 GLY A O 1
ATOM 1627 N N . ASN A 1 204 ? 42.429 -13.805 -33.243 1.00 23.98 204 ASN A N 1
ATOM 1628 C CA . ASN A 1 204 ? 43.834 -14.216 -33.129 1.00 23.98 204 ASN A CA 1
ATOM 1629 C C . ASN A 1 204 ? 44.514 -13.559 -31.912 1.00 23.98 204 ASN A C 1
ATOM 1631 O O . ASN A 1 204 ? 44.199 -12.436 -31.528 1.00 23.98 204 ASN A O 1
ATOM 1635 N N . ASP A 1 205 ? 45.443 -14.317 -31.331 1.00 22.53 205 ASP A N 1
ATOM 1636 C CA . ASP A 1 205 ? 46.240 -14.064 -30.128 1.00 22.53 205 ASP A CA 1
ATOM 1637 C C . ASP A 1 205 ? 47.062 -12.760 -30.124 1.00 22.53 205 ASP A C 1
ATOM 1639 O O . ASP A 1 205 ? 47.665 -12.388 -31.129 1.00 22.53 205 ASP A O 1
ATOM 1643 N N . SER A 1 206 ? 47.235 -12.149 -28.943 1.00 23.03 206 SER A N 1
ATOM 1644 C CA . SER A 1 206 ? 48.553 -12.074 -28.272 1.00 23.03 206 SER A CA 1
ATOM 1645 C C . SER A 1 206 ? 48.500 -11.328 -26.924 1.00 23.03 206 SER A C 1
ATOM 1647 O O . SER A 1 206 ? 47.826 -10.314 -26.766 1.00 23.03 206 SER A O 1
ATOM 1649 N N . LEU A 1 207 ? 49.224 -11.878 -25.940 1.00 23.20 207 LEU A N 1
ATOM 1650 C CA . LEU A 1 207 ? 49.509 -11.321 -24.612 1.00 23.20 207 LEU A CA 1
ATOM 1651 C C . LEU A 1 207 ? 50.347 -10.031 -24.676 1.00 23.20 207 LEU A C 1
ATOM 1653 O O . LEU A 1 207 ? 51.176 -9.916 -25.570 1.00 23.20 207 LEU A O 1
ATOM 1657 N N . ILE A 1 208 ? 50.254 -9.179 -23.639 1.00 22.06 208 ILE A N 1
ATOM 1658 C CA . ILE A 1 208 ? 51.398 -8.649 -22.855 1.00 22.06 208 ILE A CA 1
ATOM 1659 C C . ILE A 1 208 ? 50.895 -8.029 -21.532 1.00 22.06 208 ILE A C 1
ATOM 1661 O O . ILE A 1 208 ? 49.850 -7.387 -21.468 1.00 22.06 208 ILE A O 1
ATOM 1665 N N . GLU A 1 209 ? 51.672 -8.261 -20.473 1.00 21.44 209 GLU A N 1
ATOM 1666 C CA . GLU A 1 209 ? 51.440 -7.956 -19.057 1.00 21.44 209 GLU A CA 1
ATOM 1667 C C . GLU A 1 209 ? 52.277 -6.739 -18.573 1.00 21.44 209 GLU A C 1
ATOM 1669 O O . GLU A 1 209 ? 53.328 -6.453 -19.144 1.00 21.44 209 GLU A O 1
ATOM 1674 N N . ALA A 1 210 ? 51.852 -6.128 -17.448 1.00 21.31 210 ALA A N 1
ATOM 1675 C CA . ALA A 1 210 ? 52.541 -5.159 -16.554 1.00 21.31 210 ALA A CA 1
ATOM 1676 C C . ALA A 1 210 ? 52.702 -3.696 -17.062 1.00 21.31 210 ALA A C 1
ATOM 1678 O O . ALA A 1 210 ? 53.106 -3.449 -18.186 1.00 21.31 210 ALA A O 1
ATOM 1679 N N . SER A 1 211 ? 52.465 -2.610 -16.303 1.00 21.69 211 SER A N 1
ATOM 1680 C CA . SER A 1 211 ? 52.910 -2.278 -14.933 1.00 21.69 211 SER A CA 1
ATOM 1681 C C . SER A 1 211 ? 52.220 -0.986 -14.423 1.00 21.69 211 SER A C 1
ATOM 1683 O O . SER A 1 211 ? 51.939 -0.090 -15.212 1.00 21.69 211 SER A O 1
ATOM 1685 N N . LYS A 1 212 ? 52.033 -0.830 -13.100 1.00 21.02 212 LYS A N 1
ATOM 1686 C CA . LYS A 1 212 ? 51.817 0.471 -12.401 1.00 21.02 212 LYS A CA 1
ATOM 1687 C C . LYS A 1 212 ? 53.166 1.216 -12.244 1.00 21.02 212 LYS A C 1
ATOM 1689 O O . LYS A 1 212 ? 54.172 0.512 -12.150 1.00 21.02 212 LYS A O 1
ATOM 1694 N N . PRO A 1 213 ? 53.232 2.571 -12.141 1.00 24.02 213 PRO A N 1
ATOM 1695 C CA . PRO A 1 213 ? 53.136 3.225 -10.816 1.00 24.02 213 PRO A CA 1
ATOM 1696 C C . PRO A 1 213 ? 52.624 4.696 -10.747 1.00 24.02 213 PRO A C 1
ATOM 1698 O O . PRO A 1 213 ? 52.685 5.463 -11.697 1.00 24.02 213 PRO A O 1
ATOM 1701 N N . SER A 1 214 ? 52.218 5.056 -9.517 1.00 20.70 214 SER A N 1
ATOM 1702 C CA . SER A 1 214 ? 52.368 6.338 -8.781 1.00 20.70 214 SER A CA 1
ATOM 1703 C C . SER A 1 214 ? 51.751 7.668 -9.259 1.00 20.70 214 SER A C 1
ATOM 1705 O O . SER A 1 214 ? 51.921 8.130 -10.378 1.00 20.70 214 SER A O 1
ATOM 1707 N N . ALA A 1 215 ? 51.110 8.321 -8.283 1.00 22.17 215 ALA A N 1
ATOM 1708 C CA . ALA A 1 215 ? 50.400 9.593 -8.322 1.00 22.17 215 ALA A CA 1
ATOM 1709 C C . ALA A 1 215 ? 51.296 10.845 -8.379 1.00 22.17 215 ALA A C 1
ATOM 1711 O O . ALA A 1 215 ? 52.339 10.901 -7.731 1.00 22.17 215 ALA A O 1
ATOM 1712 N N . THR A 1 216 ? 50.802 11.908 -9.022 1.00 20.08 216 THR A N 1
ATOM 1713 C CA . THR A 1 216 ? 50.839 13.290 -8.501 1.00 20.08 216 THR A CA 1
ATOM 1714 C C . THR A 1 216 ? 49.856 14.179 -9.267 1.00 20.08 216 THR A C 1
ATOM 1716 O O . THR A 1 216 ? 49.603 14.007 -10.453 1.00 20.08 216 THR A O 1
ATOM 1719 N N . SER A 1 217 ? 49.242 15.085 -8.517 1.00 22.36 217 SER A N 1
ATOM 1720 C CA . SER A 1 217 ? 48.093 15.931 -8.826 1.00 22.36 217 SER A CA 1
ATOM 1721 C C . SER A 1 217 ? 48.380 17.098 -9.774 1.00 22.36 217 SER A C 1
ATOM 1723 O O . SER A 1 217 ? 49.292 17.881 -9.512 1.00 22.36 217 SER A O 1
ATOM 1725 N N . SER A 1 218 ? 47.486 17.337 -10.736 1.00 20.52 218 SER A N 1
ATOM 1726 C CA . SER A 1 218 ? 47.134 18.694 -11.165 1.00 20.52 218 SER A CA 1
ATOM 1727 C C . SER A 1 218 ? 45.688 18.763 -11.677 1.00 20.52 218 SER A C 1
ATOM 1729 O O . SER A 1 218 ? 45.186 17.919 -12.414 1.00 20.52 218 SER A O 1
ATOM 1731 N N . THR A 1 219 ? 45.004 19.777 -11.168 1.00 25.62 219 THR A N 1
ATOM 1732 C CA . THR A 1 219 ? 43.615 20.191 -11.357 1.00 25.62 219 THR A CA 1
ATOM 1733 C C . THR A 1 219 ? 43.242 20.443 -12.819 1.00 25.62 219 THR A C 1
ATOM 1735 O O . THR A 1 219 ? 43.794 21.337 -13.452 1.00 25.62 219 THR A O 1
ATOM 1738 N N . SER A 1 220 ? 42.222 19.736 -13.314 1.00 21.72 220 SER A N 1
ATOM 1739 C CA . SER A 1 220 ? 41.359 20.206 -14.405 1.00 21.72 220 SER A CA 1
ATOM 1740 C C . SER A 1 220 ? 39.927 19.721 -14.165 1.00 21.72 220 SER A C 1
ATOM 1742 O O . SER A 1 220 ? 39.678 18.550 -13.884 1.00 21.72 220 SER A O 1
ATOM 1744 N N . SER A 1 221 ? 38.993 20.668 -14.179 1.00 25.97 221 SER A N 1
ATOM 1745 C CA . SER A 1 221 ? 37.570 20.483 -13.916 1.00 25.97 221 SER A CA 1
ATOM 1746 C C . SER A 1 221 ? 36.925 19.605 -14.989 1.00 25.97 221 SER A C 1
ATOM 1748 O O . SER A 1 221 ? 36.745 20.041 -16.126 1.00 25.97 221 SER A O 1
ATOM 1750 N N . LYS A 1 222 ? 36.545 18.383 -14.620 1.00 22.27 222 LYS A N 1
ATOM 1751 C CA . LYS A 1 222 ? 35.609 17.550 -15.377 1.00 22.27 222 LYS A CA 1
ATOM 1752 C C . LYS A 1 222 ? 34.311 17.490 -14.583 1.00 22.27 222 LYS A C 1
ATOM 1754 O O . LYS A 1 222 ? 34.331 17.091 -13.423 1.00 22.27 222 LYS A O 1
ATOM 1759 N N . HIS A 1 223 ? 33.207 17.907 -15.198 1.00 22.91 223 HIS A N 1
ATOM 1760 C CA . HIS A 1 223 ? 31.865 17.641 -14.692 1.00 22.91 223 HIS A CA 1
ATOM 1761 C C . HIS A 1 223 ? 31.622 16.129 -14.758 1.00 22.91 223 HIS A C 1
ATOM 1763 O O . HIS A 1 223 ? 31.228 15.583 -15.784 1.00 22.91 223 HIS A O 1
ATOM 1769 N N . THR A 1 224 ? 31.931 15.447 -13.662 1.00 20.67 224 THR A N 1
ATOM 1770 C CA . THR A 1 224 ? 31.432 14.115 -13.343 1.00 20.67 224 THR A CA 1
ATOM 1771 C C . THR A 1 224 ? 29.945 14.244 -13.029 1.00 20.67 224 THR A C 1
ATOM 1773 O O . THR A 1 224 ? 29.566 14.903 -12.061 1.00 20.67 224 THR A O 1
ATOM 1776 N N . PHE A 1 225 ? 29.083 13.641 -13.850 1.00 23.77 225 PHE A N 1
ATOM 1777 C CA . PHE A 1 225 ? 27.736 13.301 -13.402 1.00 23.77 225 PHE A CA 1
ATOM 1778 C C . PHE A 1 225 ? 27.884 12.143 -12.415 1.00 23.77 225 PHE A C 1
ATOM 1780 O O . PHE A 1 225 ? 27.946 10.976 -12.791 1.00 23.77 225 PHE A O 1
ATOM 1787 N N . ASP A 1 226 ? 28.049 12.507 -11.145 1.00 21.28 226 ASP A N 1
ATOM 1788 C CA . ASP A 1 226 ? 28.040 11.584 -10.022 1.00 21.28 226 ASP A CA 1
ATOM 1789 C C . ASP A 1 226 ? 26.691 10.859 -9.981 1.00 21.28 226 ASP A C 1
ATOM 1791 O O . ASP A 1 226 ? 25.664 11.425 -9.600 1.00 21.28 226 ASP A O 1
ATOM 1795 N N . LEU A 1 227 ? 26.703 9.571 -10.319 1.00 27.34 227 LEU A N 1
ATOM 1796 C CA . LEU A 1 227 ? 25.648 8.639 -9.947 1.00 27.34 227 LEU A CA 1
ATOM 1797 C C . LEU A 1 227 ? 25.804 8.318 -8.449 1.00 27.34 227 LEU A C 1
ATOM 1799 O O . LEU A 1 227 ? 26.318 7.274 -8.046 1.00 27.34 227 LEU A O 1
ATOM 1803 N N . TYR A 1 228 ? 25.411 9.263 -7.593 1.00 22.83 228 TYR A N 1
ATOM 1804 C CA . TYR A 1 228 ? 25.382 9.072 -6.144 1.00 22.83 228 TYR A CA 1
ATOM 1805 C C . TYR A 1 228 ? 23.945 9.138 -5.623 1.00 22.83 228 TYR A C 1
ATOM 1807 O O . TYR A 1 228 ? 23.381 10.212 -5.438 1.00 22.83 228 TYR A O 1
ATOM 1815 N N . LEU A 1 229 ? 23.414 7.945 -5.329 1.00 24.97 229 LEU A N 1
ATOM 1816 C CA . LEU A 1 229 ? 22.164 7.629 -4.630 1.00 24.97 229 LEU A CA 1
ATOM 1817 C C . LEU A 1 229 ? 20.846 8.140 -5.249 1.00 24.97 229 LEU A C 1
ATOM 1819 O O . LEU A 1 229 ? 20.756 9.248 -5.767 1.00 24.97 229 LEU A O 1
ATOM 1823 N N . PRO A 1 230 ? 19.753 7.364 -5.106 1.00 27.56 230 PRO A N 1
ATOM 1824 C CA . PRO A 1 230 ? 18.415 7.842 -5.413 1.00 27.56 230 PRO A CA 1
ATOM 1825 C C . PRO A 1 230 ? 18.139 9.077 -4.556 1.00 27.56 230 PRO A C 1
ATOM 1827 O O . PRO A 1 230 ? 17.943 8.983 -3.338 1.00 27.56 230 PRO A O 1
ATOM 1830 N N . ASP A 1 231 ? 18.108 10.256 -5.176 1.00 32.28 231 ASP A N 1
ATOM 1831 C CA . ASP A 1 231 ? 17.584 11.442 -4.521 1.00 32.28 231 ASP A CA 1
ATOM 1832 C C . ASP A 1 231 ? 16.067 11.286 -4.454 1.00 32.28 231 ASP A C 1
ATOM 1834 O O . ASP A 1 231 ? 15.358 11.716 -5.357 1.00 32.28 231 ASP A O 1
ATOM 1838 N N . LYS A 1 232 ? 15.636 10.535 -3.429 1.00 35.25 232 LYS A N 1
ATOM 1839 C CA . LYS A 1 232 ? 14.424 10.501 -2.588 1.00 35.25 232 LYS A CA 1
ATOM 1840 C C . LYS A 1 232 ? 13.063 10.953 -3.148 1.00 35.25 232 LYS A C 1
ATOM 1842 O O . LYS A 1 232 ? 12.101 10.778 -2.415 1.00 35.25 232 LYS A O 1
ATOM 1847 N N . ARG A 1 233 ? 12.946 11.545 -4.342 1.00 37.34 233 ARG A N 1
ATOM 1848 C CA . ARG A 1 233 ? 11.917 12.494 -4.830 1.00 37.34 233 ARG A CA 1
ATOM 1849 C C . ARG A 1 233 ? 10.772 11.889 -5.619 1.00 37.34 233 ARG A C 1
ATOM 1851 O O . ARG A 1 233 ? 9.674 12.412 -5.487 1.00 37.34 233 ARG A O 1
ATOM 1858 N N . ILE A 1 234 ? 10.986 10.767 -6.312 1.00 39.09 234 ILE A N 1
ATOM 1859 C CA . ILE A 1 234 ? 9.911 10.074 -7.056 1.00 39.09 234 ILE A CA 1
ATOM 1860 C C . ILE A 1 234 ? 8.741 9.775 -6.117 1.00 39.09 234 ILE A C 1
ATOM 1862 O O . ILE A 1 234 ? 7.583 9.948 -6.468 1.00 39.09 234 ILE A O 1
ATOM 1866 N N . ILE A 1 235 ? 9.071 9.434 -4.869 1.00 39.53 235 ILE A N 1
ATOM 1867 C CA . ILE A 1 235 ? 8.100 9.207 -3.812 1.00 39.53 235 ILE A CA 1
ATOM 1868 C C . ILE A 1 235 ? 8.124 10.335 -2.759 1.00 39.53 235 ILE A C 1
ATOM 1870 O O . ILE A 1 235 ? 7.085 10.604 -2.159 1.00 39.53 235 ILE A O 1
ATOM 1874 N N . LYS A 1 236 ? 9.234 11.078 -2.530 1.00 36.69 236 LYS A N 1
ATOM 1875 C CA . LYS A 1 236 ? 9.248 12.180 -1.532 1.00 36.69 236 LYS A CA 1
ATOM 1876 C C . LYS A 1 236 ? 8.261 13.273 -1.824 1.00 36.69 236 LYS A C 1
ATOM 1878 O O . LYS A 1 236 ? 7.957 13.911 -0.843 1.00 36.69 236 LYS A O 1
ATOM 1883 N N . ASP A 1 237 ? 7.890 13.619 -3.049 1.00 38.75 237 ASP A N 1
ATOM 1884 C CA . ASP A 1 237 ? 7.173 14.889 -3.234 1.00 38.75 237 ASP A CA 1
ATOM 1885 C C . ASP A 1 237 ? 5.659 14.730 -2.998 1.00 38.75 237 ASP A C 1
ATOM 1887 O O . ASP A 1 237 ? 5.075 15.542 -2.277 1.00 38.75 237 ASP A O 1
ATOM 1891 N N . LYS A 1 238 ? 5.070 13.575 -3.345 1.00 41.12 238 LYS A N 1
ATOM 1892 C CA . LYS A 1 238 ? 3.730 13.174 -2.864 1.00 41.12 238 LYS A CA 1
ATOM 1893 C C . LYS A 1 238 ? 3.749 12.589 -1.444 1.00 41.12 238 LYS A C 1
ATOM 1895 O O . LYS A 1 238 ? 2.892 12.926 -0.625 1.00 41.12 238 LYS A O 1
ATOM 1900 N N . MET A 1 239 ? 4.790 11.835 -1.063 1.00 38.31 239 MET A N 1
ATOM 1901 C CA . MET A 1 239 ? 5.019 11.440 0.338 1.00 38.31 239 MET A CA 1
ATOM 1902 C C . MET A 1 239 ? 5.690 12.533 1.176 1.00 38.31 239 MET A C 1
ATOM 1904 O O . MET A 1 239 ? 6.016 12.274 2.326 1.00 38.31 239 MET A O 1
ATOM 1908 N N . LYS A 1 240 ? 5.883 13.767 0.693 1.00 39.34 240 LYS A N 1
ATOM 1909 C CA . LYS A 1 240 ? 6.399 14.887 1.513 1.00 39.34 240 LYS A CA 1
ATOM 1910 C C . LYS A 1 240 ? 5.267 15.375 2.361 1.00 39.34 240 LYS A C 1
ATOM 1912 O O . LYS A 1 240 ? 5.485 15.634 3.525 1.00 39.34 240 LYS A O 1
ATOM 1917 N N . ASN A 1 241 ? 4.051 15.389 1.838 1.00 38.03 241 ASN A N 1
ATOM 1918 C CA . ASN A 1 241 ? 2.875 15.623 2.661 1.00 38.03 241 ASN A CA 1
ATOM 1919 C C . ASN A 1 241 ? 2.655 14.455 3.646 1.00 38.03 241 ASN A C 1
ATOM 1921 O O . ASN A 1 241 ? 2.175 14.675 4.753 1.00 38.03 241 ASN A O 1
ATOM 1925 N N . ALA A 1 242 ? 3.125 13.236 3.340 1.00 33.75 242 ALA A N 1
ATOM 1926 C CA . ALA A 1 242 ? 3.221 12.131 4.304 1.00 33.75 242 ALA A CA 1
ATOM 1927 C C . ALA A 1 242 ? 4.381 12.302 5.327 1.00 33.75 242 ALA A C 1
ATOM 1929 O O . ALA A 1 242 ? 4.186 12.083 6.516 1.00 33.75 242 ALA A O 1
ATOM 1930 N N . LYS A 1 243 ? 5.553 12.798 4.921 1.00 36.69 243 LYS A N 1
ATOM 1931 C CA . LYS A 1 243 ? 6.778 12.913 5.739 1.00 36.69 243 LYS A CA 1
ATOM 1932 C C . LYS A 1 243 ? 6.915 14.249 6.497 1.00 36.69 243 LYS A C 1
ATOM 1934 O O . LYS A 1 243 ? 7.591 14.288 7.513 1.00 36.69 243 LYS A O 1
ATOM 1939 N N . ARG A 1 244 ? 6.250 15.332 6.067 1.00 38.28 244 ARG A N 1
ATOM 1940 C CA . ARG A 1 244 ? 6.281 16.695 6.660 1.00 38.28 244 ARG A CA 1
ATOM 1941 C C . ARG A 1 244 ? 5.607 16.792 8.036 1.00 38.28 244 ARG A C 1
ATOM 1943 O O . ARG A 1 244 ? 5.677 17.841 8.657 1.00 38.28 244 ARG A O 1
ATOM 1950 N N . TYR A 1 245 ? 4.990 15.711 8.512 1.00 38.84 245 TYR A N 1
ATOM 1951 C CA . TYR A 1 245 ? 4.313 15.645 9.813 1.00 38.84 245 TYR A CA 1
ATOM 1952 C C . TYR A 1 245 ? 4.900 14.569 10.738 1.00 38.84 245 TYR A C 1
ATOM 1954 O O . TYR A 1 245 ? 4.297 14.245 11.753 1.00 38.84 245 TYR A O 1
ATOM 1962 N N . VAL A 1 246 ? 6.050 13.988 10.379 1.00 35.31 246 VAL A N 1
ATOM 1963 C CA . VAL A 1 246 ? 6.766 13.008 11.204 1.00 35.31 246 VAL A CA 1
ATOM 1964 C C . VAL A 1 246 ? 8.052 13.670 11.683 1.00 35.31 246 VAL A C 1
ATOM 1966 O O . VAL A 1 246 ? 8.804 14.217 10.873 1.00 35.31 246 VAL A O 1
ATOM 1969 N N . SER A 1 247 ? 8.276 13.665 13.000 1.00 30.75 247 SER A N 1
ATOM 1970 C CA . SER A 1 247 ? 9.460 14.267 13.616 1.00 30.75 247 SER A CA 1
ATOM 1971 C C . SER A 1 247 ? 10.733 13.724 12.962 1.00 30.75 247 SER A C 1
ATOM 1973 O O . SER A 1 247 ? 10.865 12.525 12.712 1.00 30.75 247 SER A O 1
ATOM 1975 N N . THR A 1 248 ? 11.661 14.625 12.640 1.00 32.44 248 THR A N 1
ATOM 1976 C CA . THR A 1 248 ? 12.962 14.314 12.046 1.00 32.44 248 THR A CA 1
ATOM 1977 C C . THR A 1 248 ? 13.752 13.371 12.952 1.00 32.44 248 THR A C 1
ATOM 1979 O O . THR A 1 248 ? 14.455 13.837 13.849 1.00 32.44 248 THR A O 1
ATOM 1982 N N . SER A 1 249 ? 13.701 12.059 12.697 1.00 36.03 249 SER A N 1
ATOM 1983 C CA . SER A 1 249 ? 14.668 11.130 13.279 1.00 36.03 249 SER A CA 1
ATOM 1984 C C . SER A 1 249 ? 16.033 11.401 12.641 1.00 36.03 249 SER A C 1
ATOM 1986 O O . SER A 1 249 ? 16.372 10.996 11.526 1.00 36.03 249 SER A O 1
ATOM 1988 N N . LYS A 1 250 ? 16.833 12.203 13.343 1.00 34.53 250 LYS A N 1
ATOM 1989 C CA . LYS A 1 250 ? 18.269 12.292 13.105 1.00 34.53 250 LYS A CA 1
ATOM 1990 C C . LYS A 1 250 ? 18.841 10.940 13.534 1.00 34.53 250 LYS A C 1
ATOM 1992 O O . LYS A 1 250 ? 18.650 10.547 14.679 1.00 34.53 250 LYS A O 1
ATOM 1997 N N . ASN A 1 251 ? 19.534 10.264 12.617 1.00 33.72 251 ASN A N 1
ATOM 1998 C CA . ASN A 1 251 ? 20.205 8.959 12.760 1.00 33.72 251 ASN A CA 1
ATOM 1999 C C . ASN A 1 251 ? 19.429 7.743 12.224 1.00 33.72 251 ASN A C 1
ATOM 2001 O O . ASN A 1 251 ? 19.144 6.793 12.949 1.00 33.72 251 ASN A O 1
ATOM 2005 N N . LEU A 1 252 ? 19.239 7.695 10.902 1.00 33.09 252 LEU A N 1
ATOM 2006 C CA . LEU A 1 252 ? 19.182 6.415 10.188 1.00 33.09 252 LEU A CA 1
ATOM 2007 C C . LEU A 1 252 ? 20.560 5.741 10.308 1.00 33.09 252 LEU A C 1
ATOM 2009 O O . LEU A 1 252 ? 21.465 5.989 9.510 1.00 33.09 252 LEU A O 1
ATOM 2013 N N . LYS A 1 253 ? 20.740 4.919 11.348 1.00 31.75 253 LYS A N 1
ATOM 2014 C CA . LYS A 1 253 ? 21.863 3.977 11.436 1.00 31.75 253 LYS A CA 1
ATOM 2015 C C . LYS A 1 253 ? 21.839 3.086 10.188 1.00 31.75 253 LYS A C 1
ATOM 2017 O O . LYS A 1 253 ? 20.768 2.769 9.676 1.00 31.75 253 LYS A O 1
ATOM 2022 N N . LYS A 1 254 ? 23.011 2.681 9.687 1.00 34.03 254 LYS A N 1
ATOM 2023 C CA . LYS A 1 254 ? 23.141 1.666 8.629 1.00 34.03 254 LYS A CA 1
ATOM 2024 C C . LYS A 1 254 ? 22.441 0.381 9.094 1.00 34.03 254 LYS A C 1
ATOM 2026 O O . LYS A 1 254 ? 23.021 -0.397 9.844 1.00 34.03 254 LYS A O 1
ATOM 2031 N N . VAL A 1 255 ? 21.185 0.184 8.694 1.00 33.53 255 VAL A N 1
ATOM 2032 C CA . VAL A 1 255 ? 20.431 -1.039 8.983 1.00 33.53 255 VAL A CA 1
ATOM 2033 C C . VAL A 1 255 ? 20.838 -2.084 7.951 1.00 33.53 255 VAL A C 1
ATOM 2035 O O . VAL A 1 255 ? 20.293 -2.157 6.855 1.00 33.53 255 VAL A O 1
ATOM 2038 N N . SER A 1 256 ? 21.844 -2.875 8.316 1.00 35.25 256 SER A N 1
ATOM 2039 C CA . SER A 1 256 ? 22.010 -4.242 7.829 1.00 35.25 256 SER A CA 1
ATOM 2040 C C . SER A 1 256 ? 20.867 -5.064 8.432 1.00 35.25 256 SER A C 1
ATOM 2042 O O . SER A 1 256 ? 20.928 -5.449 9.600 1.00 35.25 256 SER A O 1
ATOM 2044 N N . GLY A 1 257 ? 19.787 -5.270 7.682 1.00 39.59 257 GLY A N 1
ATOM 2045 C CA . GLY A 1 257 ? 18.631 -6.019 8.157 1.00 39.59 257 GLY A CA 1
ATOM 2046 C C . GLY A 1 257 ? 17.750 -6.513 7.014 1.00 39.59 257 GLY A C 1
ATOM 2047 O O . GLY A 1 257 ? 17.428 -5.739 6.117 1.00 39.59 257 GLY A O 1
ATOM 2048 N N . VAL A 1 258 ? 17.381 -7.797 7.098 1.00 47.56 258 VAL A N 1
ATOM 2049 C CA . VAL A 1 258 ? 16.369 -8.506 6.286 1.00 47.56 258 VAL A CA 1
ATOM 2050 C C . VAL A 1 258 ? 15.123 -7.626 6.104 1.00 47.56 258 VAL A C 1
ATOM 2052 O O . VAL A 1 258 ? 14.743 -6.923 7.046 1.00 47.56 258 VAL A O 1
ATOM 2055 N N . SER A 1 259 ? 14.542 -7.620 4.902 1.00 48.97 259 SER A N 1
ATOM 2056 C CA . SER A 1 259 ? 13.441 -6.739 4.495 1.00 48.97 259 SER A CA 1
ATOM 2057 C C . SER A 1 259 ? 12.231 -6.838 5.426 1.00 48.97 259 SER A C 1
ATOM 2059 O O . SER A 1 259 ? 11.930 -7.907 5.960 1.00 48.97 259 SER A O 1
ATOM 2061 N N . SER A 1 260 ? 11.501 -5.727 5.587 1.00 52.84 260 SER A N 1
ATOM 2062 C CA . SER A 1 260 ? 10.210 -5.715 6.286 1.00 52.84 260 SER A CA 1
ATOM 2063 C C . SER A 1 260 ? 9.186 -6.652 5.628 1.00 52.84 260 SER A C 1
ATOM 2065 O O . SER A 1 260 ? 8.303 -7.167 6.316 1.00 52.84 260 SER A O 1
ATOM 2067 N N . PHE A 1 261 ? 9.358 -6.953 4.333 1.00 52.66 261 PHE A N 1
ATOM 2068 C CA . PHE A 1 261 ? 8.597 -7.967 3.603 1.00 52.66 261 PHE A CA 1
ATOM 2069 C C . PHE A 1 261 ? 8.876 -9.397 4.090 1.00 52.66 261 PHE A C 1
ATOM 2071 O O . PHE A 1 261 ? 7.986 -10.236 4.003 1.00 52.66 261 PHE A O 1
ATOM 2078 N N . ILE A 1 262 ? 10.055 -9.672 4.667 1.00 49.25 262 ILE A N 1
ATOM 2079 C CA . ILE A 1 262 ? 10.461 -11.008 5.144 1.00 49.25 262 ILE A CA 1
ATOM 2080 C C . ILE A 1 262 ? 10.379 -11.126 6.676 1.00 49.25 262 ILE A C 1
ATOM 2082 O O . ILE A 1 262 ? 9.770 -12.066 7.182 1.00 49.25 262 ILE A O 1
ATOM 2086 N N . LYS A 1 263 ? 10.911 -10.165 7.448 1.00 49.38 263 LYS A N 1
ATOM 2087 C CA . LYS A 1 263 ? 11.043 -10.283 8.923 1.00 49.38 263 LYS A CA 1
ATOM 2088 C C . LYS A 1 263 ? 9.730 -10.431 9.691 1.00 49.38 263 LYS A C 1
ATOM 2090 O O . LYS A 1 263 ? 9.725 -10.990 10.784 1.00 49.38 263 LYS A O 1
ATOM 2095 N N . LEU A 1 264 ? 8.629 -9.901 9.167 1.00 41.47 264 LEU A N 1
ATOM 2096 C CA . LEU A 1 264 ? 7.312 -10.038 9.795 1.00 41.47 264 LEU A CA 1
ATOM 2097 C C . LEU A 1 264 ? 6.488 -11.189 9.192 1.00 41.47 264 LEU A C 1
ATOM 2099 O O . LEU A 1 264 ? 5.453 -11.547 9.758 1.00 41.47 264 LEU A O 1
ATOM 2103 N N . ASN A 1 265 ? 6.953 -11.781 8.084 1.00 44.00 265 ASN A N 1
ATOM 2104 C CA . ASN A 1 265 ? 6.217 -12.761 7.287 1.00 44.00 265 ASN A CA 1
ATOM 2105 C C . ASN A 1 265 ? 6.056 -14.107 8.015 1.00 44.00 265 ASN A C 1
ATOM 2107 O O . ASN A 1 265 ? 4.965 -14.677 8.032 1.00 44.00 265 ASN A O 1
ATOM 2111 N N . GLU A 1 266 ? 7.090 -14.547 8.738 1.00 46.56 266 GLU A N 1
ATOM 2112 C CA . GLU A 1 266 ? 7.114 -15.856 9.415 1.00 46.56 266 GLU A CA 1
ATOM 2113 C C . GLU A 1 266 ? 6.117 -15.983 10.584 1.00 46.56 266 GLU A C 1
ATOM 2115 O O . GLU A 1 266 ? 5.669 -17.080 10.911 1.00 46.56 266 GLU A O 1
ATOM 2120 N N . LYS A 1 267 ? 5.731 -14.876 11.238 1.00 42.66 267 LYS A N 1
ATOM 2121 C CA . LYS A 1 267 ? 4.875 -14.925 12.443 1.00 42.66 267 LYS A CA 1
ATOM 2122 C C . LYS A 1 267 ? 3.375 -14.803 12.140 1.00 42.66 267 LYS A C 1
ATOM 2124 O O . LYS A 1 267 ? 2.547 -15.110 13.002 1.00 42.66 267 LYS A O 1
ATOM 2129 N N . TYR A 1 268 ? 3.004 -14.343 10.945 1.00 44.19 268 TYR A N 1
ATOM 2130 C CA . TYR A 1 268 ? 1.639 -13.885 10.666 1.00 44.19 268 TYR A CA 1
ATOM 2131 C C . TYR A 1 268 ? 1.073 -14.287 9.289 1.00 44.19 268 TYR A C 1
ATOM 2133 O O . TYR A 1 268 ? -0.116 -14.031 9.058 1.00 44.19 268 TYR A O 1
ATOM 2141 N N . SER A 1 269 ? 1.856 -14.951 8.428 1.00 46.44 269 SER A N 1
ATOM 2142 C CA . SER A 1 269 ? 1.398 -15.483 7.136 1.00 46.44 269 SER A CA 1
ATOM 2143 C C . SER A 1 269 ? 0.443 -16.670 7.306 1.00 46.44 269 SER A C 1
ATOM 2145 O O . SER A 1 269 ? 0.683 -17.585 8.102 1.00 46.44 269 SER A O 1
ATOM 2147 N N . PHE A 1 270 ? -0.650 -16.675 6.538 1.00 47.25 270 PHE A N 1
ATOM 2148 C CA . PHE A 1 270 ? -1.595 -17.792 6.478 1.00 47.25 270 PHE A CA 1
ATOM 2149 C C . PHE A 1 270 ? -0.945 -19.066 5.908 1.00 47.25 270 PHE A C 1
ATOM 2151 O O . PHE A 1 270 ? -1.237 -20.179 6.358 1.00 47.25 270 PHE A O 1
ATOM 2158 N N . PHE A 1 271 ? -0.015 -18.922 4.957 1.00 46.06 271 PHE A N 1
ATOM 2159 C CA . PHE A 1 271 ? 0.604 -20.061 4.279 1.00 46.06 271 PHE A CA 1
ATOM 2160 C C . PHE A 1 271 ? 1.613 -20.818 5.145 1.00 46.06 271 PHE A C 1
ATOM 2162 O O . PHE A 1 271 ? 1.691 -22.040 5.012 1.00 46.06 271 PHE A O 1
ATOM 2169 N N . ASP A 1 272 ? 2.277 -20.174 6.105 1.00 45.66 272 ASP A N 1
ATOM 2170 C CA . ASP A 1 272 ? 3.116 -20.892 7.076 1.00 45.66 272 ASP A CA 1
ATOM 2171 C C . ASP A 1 272 ? 2.312 -21.479 8.244 1.00 45.66 272 ASP A C 1
ATOM 2173 O O . ASP A 1 272 ? 2.621 -22.579 8.716 1.00 45.66 272 ASP A O 1
ATOM 2177 N N . LYS A 1 273 ? 1.185 -20.857 8.628 1.00 46.34 273 LYS A N 1
ATOM 2178 C CA . LYS A 1 273 ? 0.214 -21.485 9.548 1.00 46.34 273 LYS A CA 1
ATOM 2179 C C . LYS A 1 273 ? -0.402 -22.761 8.970 1.00 46.34 273 LYS A C 1
ATOM 2181 O O . LYS A 1 273 ? -0.813 -23.630 9.734 1.00 46.34 273 LYS A O 1
ATOM 2186 N N . SER A 1 274 ? -0.415 -22.927 7.644 1.00 38.34 274 SER A N 1
ATOM 2187 C CA . SER A 1 274 ? -0.963 -24.119 6.981 1.00 38.34 274 SER A CA 1
ATOM 2188 C C . SER A 1 274 ? -0.154 -25.412 7.200 1.00 38.34 274 SER A C 1
ATOM 2190 O O . SER A 1 274 ? -0.655 -26.495 6.898 1.00 38.34 274 SER A O 1
ATOM 2192 N N . LYS A 1 275 ? 1.047 -25.335 7.803 1.00 38.16 275 LYS A N 1
ATOM 2193 C CA . LYS A 1 275 ? 1.776 -26.510 8.328 1.00 38.16 275 LYS A CA 1
ATOM 2194 C C . LYS A 1 275 ? 1.248 -26.991 9.690 1.00 38.16 275 LYS A C 1
ATOM 2196 O O . LYS A 1 275 ? 1.555 -28.107 10.102 1.00 38.16 275 LYS A O 1
ATOM 2201 N N . SER A 1 276 ? 0.417 -26.196 10.370 1.00 34.69 276 SER A N 1
ATOM 2202 C CA . SER A 1 276 ? -0.338 -26.593 11.561 1.00 34.69 276 SER A CA 1
ATOM 2203 C C . SER A 1 276 ? -1.756 -26.991 11.149 1.00 34.69 276 SER A C 1
ATOM 2205 O O . SER A 1 276 ? -2.644 -26.161 10.966 1.00 34.69 276 SER A O 1
ATOM 2207 N N . SER A 1 277 ? -1.994 -28.293 11.010 1.00 31.19 277 SER A N 1
ATOM 2208 C CA . SER A 1 277 ? -3.279 -28.888 10.609 1.00 31.19 277 SER A CA 1
ATOM 2209 C C . SER A 1 277 ? -4.444 -28.664 11.591 1.00 31.19 277 SER A C 1
ATOM 2211 O O . SER A 1 277 ? -5.518 -29.225 11.391 1.00 31.19 277 SER A O 1
ATOM 2213 N N . LYS A 1 278 ? -4.277 -27.846 12.641 1.00 37.84 278 LYS A N 1
ATOM 2214 C CA . LYS A 1 278 ? -5.279 -27.648 13.701 1.00 37.84 278 LYS A CA 1
ATOM 2215 C C . LYS A 1 278 ? -6.142 -26.388 13.581 1.00 37.84 278 LYS A C 1
ATOM 2217 O O . LYS A 1 278 ? -7.124 -26.309 14.301 1.00 37.84 278 LYS A O 1
ATOM 2222 N N . GLN A 1 279 ? -5.844 -25.440 12.684 1.00 35.38 279 GLN A N 1
ATOM 2223 C CA . GLN A 1 279 ? -6.570 -24.151 12.613 1.00 35.38 279 GLN A CA 1
ATOM 2224 C C . GLN A 1 279 ? -7.401 -23.922 11.341 1.00 35.38 279 GLN A C 1
ATOM 2226 O O . GLN A 1 279 ? -7.954 -22.843 11.156 1.00 35.38 279 GLN A O 1
ATOM 2231 N N . ARG A 1 280 ? -7.544 -24.930 10.469 1.00 31.72 280 ARG A N 1
ATOM 2232 C CA . ARG A 1 280 ? -8.439 -24.831 9.298 1.00 31.72 280 ARG A CA 1
ATOM 2233 C C . ARG A 1 280 ? -9.931 -24.808 9.654 1.00 31.72 280 ARG A C 1
ATOM 2235 O O . ARG A 1 280 ? -10.723 -24.430 8.803 1.00 31.72 280 ARG A O 1
ATOM 2242 N N . ASN A 1 281 ? -10.299 -25.182 10.879 1.00 33.94 281 ASN A N 1
ATOM 2243 C CA . ASN A 1 281 ? -11.698 -25.370 11.273 1.00 33.94 281 ASN A CA 1
ATOM 2244 C C . ASN A 1 281 ? -12.296 -24.198 12.076 1.00 33.94 281 ASN A C 1
ATOM 2246 O O . ASN A 1 281 ? -13.485 -24.242 12.367 1.00 33.94 281 ASN A O 1
ATOM 2250 N N . ASP A 1 282 ? -11.512 -23.159 12.394 1.00 39.56 282 ASP A N 1
ATOM 2251 C CA . ASP A 1 282 ? -11.957 -22.042 13.253 1.00 39.56 282 ASP A CA 1
ATOM 2252 C C . ASP A 1 282 ? -12.205 -20.727 12.496 1.00 39.56 282 ASP A C 1
ATOM 2254 O O . ASP A 1 282 ? -12.580 -19.725 13.107 1.00 39.56 282 ASP A O 1
ATOM 2258 N N . ILE A 1 283 ? -12.021 -20.700 11.171 1.00 44.28 283 ILE A N 1
ATOM 2259 C CA . ILE A 1 283 ? -12.579 -19.605 10.372 1.00 44.28 283 ILE A CA 1
ATOM 2260 C C . ILE A 1 283 ? -14.079 -19.877 10.327 1.00 44.28 283 ILE A C 1
ATOM 2262 O O . ILE A 1 283 ? -14.519 -20.741 9.569 1.00 44.28 283 ILE A O 1
ATOM 2266 N N . GLU A 1 284 ? -14.838 -19.204 11.200 1.00 45.12 284 GLU A N 1
ATOM 2267 C CA . GLU A 1 284 ? -16.301 -19.244 11.212 1.00 45.12 284 GLU A CA 1
ATOM 2268 C C . GLU A 1 284 ? -16.782 -19.130 9.760 1.00 45.12 284 GLU A C 1
ATOM 2270 O O . GLU A 1 284 ? -16.645 -18.089 9.122 1.00 45.12 284 GLU A O 1
ATOM 2275 N N . THR A 1 285 ? -17.337 -20.217 9.220 1.00 43.06 285 THR A N 1
ATOM 2276 C CA . THR A 1 285 ? -17.870 -20.306 7.845 1.00 43.06 285 THR A CA 1
ATOM 2277 C C . THR A 1 285 ? -18.937 -19.230 7.598 1.00 43.06 285 THR A C 1
ATOM 2279 O O . THR A 1 285 ? -19.192 -18.809 6.478 1.00 43.06 285 THR A O 1
ATOM 2282 N N . SER A 1 286 ? -19.482 -18.726 8.702 1.00 42.88 286 SER A N 1
ATOM 2283 C CA . SER A 1 286 ? -20.439 -17.649 8.842 1.00 42.88 286 SER A CA 1
ATOM 2284 C C . SER A 1 286 ? -19.830 -16.239 8.595 1.00 42.88 286 SER A C 1
ATOM 2286 O O . SER A 1 286 ? -20.551 -15.327 8.196 1.00 42.88 286 SER A O 1
ATOM 2288 N N . LEU A 1 287 ? -18.523 -16.019 8.791 1.00 46.16 287 LEU A N 1
ATOM 2289 C CA . LEU A 1 287 ? -17.848 -14.731 8.529 1.00 46.16 287 LEU A CA 1
ATOM 2290 C C . LEU A 1 287 ? -17.553 -14.507 7.038 1.00 46.16 287 LEU A C 1
ATOM 2292 O O . LEU A 1 287 ? -17.423 -13.366 6.605 1.00 46.16 287 LEU A O 1
ATOM 2296 N N . ILE A 1 288 ? -17.457 -15.586 6.258 1.00 46.84 288 ILE A N 1
ATOM 2297 C CA . ILE A 1 288 ? -17.207 -15.534 4.810 1.00 46.84 288 ILE A CA 1
ATOM 2298 C C . ILE A 1 288 ? -18.475 -15.095 4.060 1.00 46.84 288 ILE A C 1
ATOM 2300 O O . ILE A 1 288 ? -18.379 -14.381 3.071 1.00 46.84 288 ILE A O 1
ATOM 2304 N N . GLU A 1 289 ? -19.664 -15.445 4.563 1.00 40.59 289 GLU A N 1
ATOM 2305 C CA . GLU A 1 289 ? -20.953 -15.088 3.943 1.00 40.59 289 GLU A CA 1
ATOM 2306 C C . GLU A 1 289 ? -21.343 -13.604 4.106 1.00 40.59 289 GLU A C 1
ATOM 2308 O O . GLU A 1 289 ? -22.188 -13.114 3.361 1.00 40.59 289 GLU A O 1
ATOM 2313 N N . SER A 1 290 ? -20.764 -12.877 5.073 1.00 40.62 290 SER A N 1
ATOM 2314 C CA . SER A 1 290 ? -21.116 -11.473 5.370 1.00 40.62 290 SER A CA 1
ATOM 2315 C C . SER A 1 290 ? -20.135 -10.438 4.813 1.00 40.62 290 SER A C 1
ATOM 2317 O O . SER A 1 290 ? -20.413 -9.237 4.853 1.00 40.62 290 SER A O 1
ATOM 2319 N N . ILE A 1 291 ? -18.992 -10.879 4.289 1.00 48.41 291 ILE A N 1
ATOM 2320 C CA . ILE A 1 291 ? -18.044 -10.033 3.568 1.00 48.41 291 ILE A CA 1
ATOM 2321 C C . ILE A 1 291 ? -18.434 -10.126 2.085 1.00 48.41 291 ILE A C 1
ATOM 2323 O O . ILE A 1 291 ? -18.472 -11.238 1.564 1.00 48.41 291 ILE A O 1
ATOM 2327 N N . PRO A 1 292 ? -18.739 -9.013 1.383 1.00 44.94 292 PRO A N 1
ATOM 2328 C CA . PRO A 1 292 ? -19.024 -9.062 -0.041 1.00 44.94 292 PRO A CA 1
ATOM 2329 C C . PRO A 1 292 ? -17.833 -9.723 -0.725 1.00 44.94 292 PRO A C 1
ATOM 2331 O O . PRO A 1 292 ? -16.697 -9.276 -0.540 1.00 44.94 292 PRO A O 1
ATOM 2334 N N . GLU A 1 293 ? -18.098 -10.804 -1.463 1.00 44.47 293 GLU A N 1
ATOM 2335 C CA . GLU A 1 293 ? -17.088 -11.497 -2.251 1.00 44.47 293 GLU A CA 1
ATOM 2336 C C . GLU A 1 293 ? -16.353 -10.458 -3.095 1.00 44.47 293 GLU A C 1
ATOM 2338 O O . GLU A 1 293 ? -16.871 -9.932 -4.082 1.00 44.47 293 GLU A O 1
ATOM 2343 N N . VAL A 1 294 ? -15.110 -10.159 -2.723 1.00 49.62 294 VAL A N 1
ATOM 2344 C CA . VAL A 1 294 ? -14.158 -9.632 -3.688 1.00 49.62 294 VAL A CA 1
ATOM 2345 C C . VAL A 1 294 ? -13.860 -10.830 -4.577 1.00 49.62 294 VAL A C 1
ATOM 2347 O O . VAL A 1 294 ? -12.976 -11.628 -4.274 1.00 49.62 294 VAL A O 1
ATOM 2350 N N . THR A 1 295 ? -14.683 -11.035 -5.607 1.00 47.25 295 THR A N 1
ATOM 2351 C CA . THR A 1 295 ? -14.515 -12.120 -6.571 1.00 47.25 295 THR A CA 1
ATOM 2352 C C . THR A 1 295 ? -13.197 -11.897 -7.299 1.00 47.25 295 THR A C 1
ATOM 2354 O O . THR A 1 295 ? -13.134 -11.150 -8.278 1.00 47.25 295 THR A O 1
ATOM 2357 N N . VAL A 1 296 ? -12.123 -12.506 -6.794 1.00 53.94 296 VAL A N 1
ATOM 2358 C CA . VAL A 1 296 ? -10.826 -12.505 -7.464 1.00 53.94 296 VAL A CA 1
ATOM 2359 C C . VAL A 1 296 ? -10.923 -13.499 -8.617 1.00 53.94 296 VAL A C 1
ATOM 2361 O O . VAL A 1 296 ? -10.812 -14.710 -8.443 1.00 53.94 296 VAL A O 1
ATOM 2364 N N . THR A 1 297 ? -11.198 -12.980 -9.808 1.00 54.47 297 THR A N 1
ATOM 2365 C CA . THR A 1 297 ? -11.107 -13.720 -11.069 1.00 54.47 297 THR A CA 1
ATOM 2366 C C . THR A 1 297 ? -9.641 -13.871 -11.489 1.00 54.47 297 THR A C 1
ATOM 2368 O O . THR A 1 297 ? -8.787 -13.095 -11.051 1.00 54.47 297 THR A O 1
ATOM 2371 N N . ASN A 1 298 ? -9.340 -14.824 -12.380 1.00 52.22 298 ASN A N 1
ATOM 2372 C CA . ASN A 1 298 ? -7.986 -15.018 -12.923 1.00 52.22 298 ASN A CA 1
ATOM 2373 C C . ASN A 1 298 ? -7.400 -13.737 -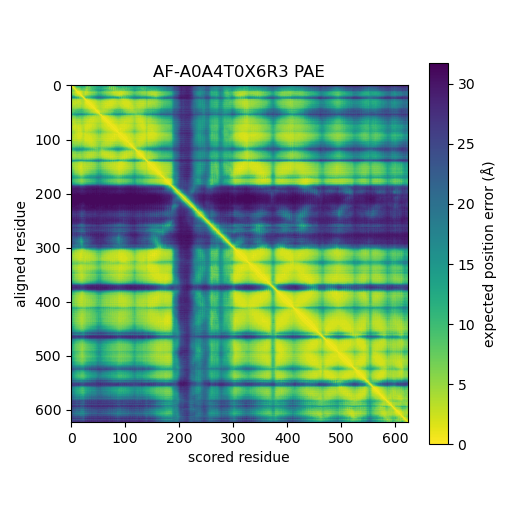13.551 1.00 52.22 298 ASN A C 1
ATOM 2375 O O . ASN A 1 298 ? -6.194 -13.527 -13.472 1.00 52.22 298 ASN A O 1
ATOM 2379 N N . GLU A 1 299 ? -8.240 -12.863 -14.115 1.00 52.91 299 GLU A N 1
ATOM 2380 C CA . GLU A 1 299 ? -7.831 -11.572 -14.693 1.00 52.91 299 GLU A CA 1
ATOM 2381 C C . GLU A 1 299 ? -7.491 -10.521 -13.620 1.00 52.91 299 GLU A C 1
ATOM 2383 O O . GLU A 1 299 ? -6.649 -9.654 -13.831 1.00 52.91 299 GLU A O 1
ATOM 2388 N N . SER A 1 300 ? -8.099 -10.623 -12.436 1.00 59.75 300 SER A N 1
ATOM 2389 C CA . SER A 1 300 ? -7.854 -9.725 -11.298 1.00 59.75 300 SER A CA 1
ATOM 2390 C C . SER A 1 300 ? -6.787 -10.226 -10.321 1.00 59.75 300 SER A C 1
ATOM 2392 O O . SER A 1 300 ? -6.541 -9.570 -9.311 1.00 59.75 300 SER A O 1
ATOM 2394 N N . LYS A 1 301 ? -6.136 -11.366 -10.611 1.00 66.75 301 LYS A N 1
ATOM 2395 C CA . LYS A 1 301 ? -5.118 -11.987 -9.746 1.00 66.75 301 LYS A CA 1
ATOM 2396 C C . LYS A 1 301 ? -4.058 -10.960 -9.323 1.00 66.75 301 LYS A C 1
ATOM 2398 O O . LYS A 1 301 ? -3.770 -10.865 -8.141 1.00 66.75 301 LYS A O 1
ATOM 2403 N N . SER A 1 302 ? -3.597 -10.090 -10.220 1.00 66.81 302 SER A N 1
ATOM 2404 C CA . SER A 1 302 ? -2.579 -9.065 -9.912 1.00 66.81 302 SER A CA 1
ATOM 2405 C C . SER A 1 302 ? -3.123 -7.659 -9.616 1.00 66.81 302 SER A C 1
ATOM 2407 O O . SER A 1 302 ? -2.339 -6.718 -9.508 1.00 66.81 302 SER A O 1
ATOM 2409 N N . VAL A 1 303 ? -4.444 -7.481 -9.509 1.00 79.62 303 VAL A N 1
ATOM 2410 C CA . VAL A 1 303 ? -5.069 -6.158 -9.347 1.00 79.62 303 VAL A CA 1
ATOM 2411 C C . VAL A 1 303 ? -5.302 -5.860 -7.870 1.00 79.62 303 VAL A C 1
ATOM 2413 O O . VAL A 1 303 ? -6.016 -6.581 -7.172 1.00 79.62 303 VAL A O 1
ATOM 2416 N N . LEU A 1 304 ? -4.725 -4.760 -7.391 1.00 84.88 304 LEU A N 1
ATOM 2417 C CA . LEU A 1 304 ? -4.903 -4.308 -6.014 1.00 84.88 304 LEU A CA 1
ATOM 2418 C C . LEU A 1 304 ? -6.223 -3.542 -5.866 1.00 84.88 304 LEU A C 1
ATOM 2420 O O . LEU A 1 304 ? -6.433 -2.502 -6.482 1.00 84.88 304 LEU A O 1
ATOM 2424 N N . SER A 1 305 ? -7.099 -4.008 -4.976 1.00 87.00 305 SER A N 1
ATOM 2425 C CA . SER A 1 305 ? -8.354 -3.322 -4.647 1.00 87.00 305 SER A CA 1
ATOM 2426 C C . SER A 1 305 ? -8.173 -2.327 -3.499 1.00 87.00 305 SER A C 1
ATOM 2428 O O . SER A 1 305 ? -7.736 -2.690 -2.402 1.00 87.00 305 SER A O 1
ATOM 2430 N N . LEU A 1 306 ? -8.555 -1.065 -3.725 1.00 87.69 306 LEU A N 1
ATOM 2431 C CA . LEU A 1 306 ? -8.596 -0.029 -2.685 1.00 87.69 306 LEU A CA 1
ATOM 2432 C C . LEU A 1 306 ? -9.625 -0.359 -1.591 1.00 87.69 306 LEU A C 1
ATOM 2434 O O . LEU A 1 306 ? -9.372 -0.111 -0.410 1.00 87.69 306 LEU A O 1
ATOM 2438 N N . GLN A 1 307 ? -10.749 -0.973 -1.969 1.00 87.62 307 GLN A N 1
ATOM 2439 C CA . GLN A 1 307 ? -11.844 -1.301 -1.054 1.00 87.62 307 GLN A CA 1
ATOM 2440 C C . GLN A 1 307 ? -11.393 -2.237 0.072 1.00 87.62 307 GLN A C 1
ATOM 2442 O O . GLN A 1 307 ? -11.789 -2.054 1.221 1.00 87.62 307 GLN A O 1
ATOM 2447 N N . VAL A 1 308 ? -10.524 -3.204 -0.242 1.00 88.88 308 VAL A N 1
ATOM 2448 C CA . VAL A 1 308 ? -9.970 -4.139 0.748 1.00 88.88 308 VAL A CA 1
ATOM 2449 C C . VAL A 1 308 ? -9.220 -3.371 1.834 1.00 88.88 308 VAL A C 1
ATOM 2451 O O . VAL A 1 308 ? -9.534 -3.514 3.013 1.00 88.88 308 VAL A O 1
ATOM 2454 N N . THR A 1 309 ? -8.298 -2.477 1.455 1.00 90.94 309 THR A N 1
ATOM 2455 C CA . THR A 1 309 ? -7.556 -1.663 2.436 1.00 90.94 309 THR A CA 1
ATOM 2456 C C . THR A 1 309 ? -8.464 -0.741 3.243 1.00 90.94 309 THR A C 1
ATOM 2458 O O . THR A 1 309 ? -8.285 -0.622 4.451 1.00 90.94 309 THR A O 1
ATOM 2461 N N . GLN A 1 310 ? -9.488 -0.147 2.622 1.00 90.62 310 GLN A N 1
ATOM 2462 C CA . GLN A 1 310 ? -10.458 0.695 3.325 1.00 90.62 310 GLN A CA 1
ATOM 2463 C C . GLN A 1 310 ? -11.259 -0.094 4.364 1.00 90.62 310 GLN A C 1
ATOM 2465 O O . GLN A 1 310 ? -11.436 0.385 5.483 1.00 90.62 310 GLN A O 1
ATOM 2470 N N . ASN A 1 311 ? -11.711 -1.302 4.025 1.00 90.38 311 ASN A N 1
ATOM 2471 C CA . ASN A 1 311 ? -12.419 -2.177 4.957 1.00 90.38 311 ASN A CA 1
ATOM 2472 C C . ASN A 1 311 ? -11.510 -2.606 6.118 1.00 90.38 311 ASN A C 1
ATOM 2474 O O . ASN A 1 311 ? -11.941 -2.570 7.269 1.00 90.38 311 ASN A O 1
ATOM 2478 N N . ILE A 1 312 ? -10.236 -2.911 5.845 1.00 92.38 312 ILE A N 1
ATOM 2479 C CA . ILE A 1 312 ? -9.245 -3.183 6.897 1.00 92.38 312 ILE A CA 1
ATOM 2480 C C . ILE A 1 312 ? -9.101 -1.972 7.824 1.00 92.38 312 ILE A C 1
ATOM 2482 O O . ILE A 1 312 ? -9.157 -2.129 9.042 1.00 92.38 312 ILE A O 1
ATOM 2486 N N . TYR A 1 313 ? -8.964 -0.757 7.282 1.00 93.50 313 TYR A N 1
ATOM 2487 C CA . TYR A 1 313 ? -8.860 0.445 8.113 1.00 93.50 313 TYR A CA 1
ATOM 2488 C C . TYR A 1 313 ? -10.119 0.686 8.943 1.00 93.50 313 TYR A C 1
ATOM 2490 O O . TYR A 1 313 ? -9.990 1.031 10.111 1.00 93.50 313 TYR A O 1
ATOM 2498 N N . LYS A 1 314 ? -11.321 0.467 8.395 1.00 92.06 314 LYS A N 1
ATOM 2499 C CA . LYS A 1 314 ? -12.573 0.565 9.163 1.00 92.06 314 LYS A CA 1
ATOM 2500 C C . LYS A 1 314 ? -12.565 -0.383 10.362 1.00 92.06 314 LYS A C 1
ATOM 2502 O O . LYS A 1 314 ? -12.785 0.075 11.476 1.00 92.06 314 LYS A O 1
ATOM 2507 N N . LEU A 1 315 ? -12.221 -1.655 10.151 1.00 93.12 315 LEU A N 1
ATOM 2508 C CA . LEU A 1 315 ? -12.125 -2.657 11.220 1.00 93.12 315 LEU A CA 1
ATOM 2509 C C . LEU A 1 315 ? -11.097 -2.276 12.291 1.00 93.12 315 LEU A C 1
ATOM 2511 O O . LEU A 1 315 ? -11.357 -2.408 13.485 1.00 93.12 315 LEU A O 1
ATOM 2515 N N . VAL A 1 316 ? -9.932 -1.787 11.863 1.00 94.88 316 VAL A N 1
ATOM 2516 C CA . VAL A 1 316 ? -8.855 -1.347 12.758 1.00 94.88 316 VAL A CA 1
ATOM 2517 C C . VAL A 1 316 ? -9.279 -0.131 13.580 1.00 94.88 316 VAL A C 1
ATOM 2519 O O . VAL A 1 316 ? -9.045 -0.102 14.785 1.00 94.88 316 VAL A O 1
ATOM 2522 N N . LEU A 1 317 ? -9.908 0.862 12.951 1.00 93.31 317 LEU A N 1
ATOM 2523 C CA . LEU A 1 317 ? -10.405 2.055 13.635 1.00 93.31 317 LEU A CA 1
ATOM 2524 C C . LEU A 1 317 ? -11.522 1.708 14.615 1.00 93.31 317 LEU A C 1
ATOM 2526 O O . LEU A 1 317 ? -11.532 2.225 15.724 1.00 93.31 317 LEU A O 1
ATOM 2530 N N . GLU A 1 318 ? -12.413 0.793 14.247 1.00 91.88 318 GLU A N 1
ATOM 2531 C CA . GLU A 1 318 ? -13.478 0.323 15.127 1.00 91.88 318 GLU A CA 1
ATOM 2532 C C . GLU A 1 318 ? -12.921 -0.422 16.352 1.00 91.88 318 GLU A C 1
ATOM 2534 O O . GLU A 1 318 ? -13.358 -0.182 17.477 1.00 91.88 318 GLU A O 1
ATOM 2539 N N . ALA A 1 319 ? -11.912 -1.279 16.151 1.00 93.31 319 ALA A N 1
ATOM 2540 C CA . ALA A 1 319 ? -11.196 -1.949 17.236 1.00 93.31 319 ALA A CA 1
ATOM 2541 C C . ALA A 1 319 ? -10.474 -0.947 18.150 1.00 93.31 319 ALA A C 1
ATOM 2543 O O . ALA A 1 319 ? -10.543 -1.070 19.372 1.00 93.31 319 ALA A O 1
ATOM 2544 N N . LEU A 1 320 ? -9.836 0.083 17.578 1.00 93.94 320 LEU A N 1
ATOM 2545 C CA . LEU A 1 320 ? -9.238 1.175 18.349 1.00 93.94 320 LEU A CA 1
ATOM 2546 C C . LEU A 1 320 ? -10.289 1.909 19.182 1.00 93.94 320 LEU A C 1
ATOM 2548 O O . LEU A 1 320 ? -10.079 2.083 20.376 1.00 93.94 320 LEU A O 1
ATOM 2552 N N . THR A 1 321 ? -11.421 2.304 18.595 1.00 92.25 321 THR A N 1
ATOM 2553 C CA . THR A 1 321 ? -12.503 2.986 19.322 1.00 92.25 321 THR A CA 1
ATOM 2554 C C . THR A 1 321 ? -13.032 2.127 20.469 1.00 92.25 321 THR A C 1
ATOM 2556 O O . THR A 1 321 ? -13.155 2.622 21.586 1.00 92.25 321 THR A O 1
ATOM 2559 N N . ARG A 1 322 ? -13.248 0.825 20.242 1.00 91.56 322 ARG A N 1
ATOM 2560 C CA . ARG A 1 322 ? -13.603 -0.122 21.310 1.00 91.56 322 ARG A CA 1
ATOM 2561 C C . ARG A 1 322 ? -12.582 -0.143 22.443 1.00 91.56 322 ARG A C 1
ATOM 2563 O O . ARG A 1 322 ? -12.955 -0.104 23.613 1.00 91.56 322 ARG A O 1
ATOM 2570 N N . SER A 1 323 ? -11.299 -0.223 22.102 1.00 91.94 323 SER A N 1
ATOM 2571 C CA . SER A 1 323 ? -10.212 -0.219 23.082 1.00 91.94 323 SER A CA 1
ATOM 2572 C C . SER A 1 323 ? -10.113 1.102 23.847 1.00 91.94 323 SER A C 1
ATOM 2574 O O . SER A 1 323 ? -9.852 1.060 25.046 1.00 91.94 323 SER A O 1
ATOM 2576 N N . ILE A 1 324 ? -10.362 2.245 23.199 1.00 91.50 324 ILE A N 1
ATOM 2577 C CA . ILE A 1 324 ? -10.389 3.567 23.847 1.00 91.50 324 ILE A CA 1
ATOM 2578 C C . ILE A 1 324 ? -11.516 3.623 24.882 1.00 91.50 324 ILE A C 1
ATOM 2580 O O . ILE A 1 324 ? -11.280 4.037 26.016 1.00 91.50 324 ILE A O 1
ATOM 2584 N N . ASP A 1 325 ? -12.714 3.171 24.507 1.00 89.00 325 ASP A N 1
ATOM 2585 C CA . ASP A 1 325 ? -13.898 3.234 25.367 1.00 89.00 325 ASP A CA 1
ATOM 2586 C C . ASP A 1 325 ? -13.801 2.297 26.580 1.00 89.00 325 ASP A C 1
ATOM 2588 O O . ASP A 1 325 ? -14.252 2.642 27.672 1.00 89.00 325 ASP A O 1
ATOM 2592 N N . LEU A 1 326 ? -13.227 1.102 26.398 1.00 88.69 326 LEU A N 1
ATOM 2593 C CA . LEU A 1 326 ? -13.147 0.075 27.444 1.00 88.69 326 LEU A CA 1
ATOM 2594 C C . LEU A 1 326 ? -11.871 0.171 28.297 1.00 88.69 326 LEU A C 1
ATOM 2596 O O . LEU A 1 326 ? -11.893 -0.203 29.467 1.00 88.69 326 LEU A O 1
ATOM 2600 N N . PHE A 1 327 ? -10.758 0.655 27.732 1.00 84.88 327 PHE A N 1
ATOM 2601 C CA . PHE A 1 327 ? -9.434 0.666 28.369 1.00 84.88 327 PHE A CA 1
ATOM 2602 C C . PHE A 1 327 ? -8.592 1.907 28.026 1.00 84.88 327 PHE A C 1
ATOM 2604 O O . PHE A 1 327 ? -7.514 1.801 27.427 1.00 84.88 327 PHE A O 1
ATOM 2611 N N . PRO A 1 328 ? -8.993 3.102 28.488 1.00 85.06 328 PRO A N 1
ATOM 2612 C CA . PRO A 1 328 ? -8.236 4.321 28.213 1.00 85.06 328 PRO A CA 1
ATOM 2613 C C . PRO A 1 328 ? -6.825 4.308 28.834 1.00 85.06 328 PRO A C 1
ATOM 2615 O O . PRO A 1 328 ? -5.897 4.884 28.272 1.00 85.06 328 PRO A O 1
ATOM 2618 N N . SER A 1 329 ? -6.620 3.618 29.964 1.00 85.81 329 SER A N 1
ATOM 2619 C CA . SER A 1 329 ? -5.342 3.615 30.698 1.00 85.81 329 SER A CA 1
ATOM 2620 C C . SER A 1 329 ? -4.215 2.828 30.018 1.00 85.81 329 SER A C 1
ATOM 2622 O O . SER A 1 329 ? -3.049 3.185 30.170 1.00 85.81 329 SER A O 1
ATOM 2624 N N . GLN A 1 330 ? -4.539 1.774 29.260 1.00 86.31 330 GLN A N 1
ATOM 2625 C CA . GLN A 1 330 ? -3.568 0.938 28.533 1.00 86.31 330 GLN A CA 1
ATOM 2626 C C . GLN A 1 330 ? -3.575 1.204 27.021 1.00 86.31 330 GLN A C 1
ATOM 2628 O O . GLN A 1 330 ? -2.934 0.480 26.254 1.00 86.31 330 GLN A O 1
ATOM 2633 N N . MET A 1 331 ? -4.269 2.259 26.585 1.00 89.62 331 MET A N 1
ATOM 2634 C CA . MET A 1 331 ? -4.511 2.525 25.171 1.00 89.62 331 MET A CA 1
ATOM 2635 C C . MET A 1 331 ? -3.222 2.647 24.357 1.00 89.62 331 MET A C 1
ATOM 2637 O O . MET A 1 331 ? -3.174 2.152 23.237 1.00 89.62 331 MET A O 1
ATOM 2641 N N . SER A 1 332 ? -2.156 3.230 24.916 1.00 90.19 332 SER A N 1
ATOM 2642 C CA . SER A 1 332 ? -0.881 3.368 24.196 1.00 90.19 332 SER A CA 1
ATOM 2643 C C . SER A 1 332 ? -0.305 2.012 23.771 1.00 90.19 332 SER A C 1
ATOM 2645 O O . SER A 1 332 ? -0.001 1.792 22.598 1.00 90.19 332 SER A O 1
ATOM 2647 N N . ALA A 1 333 ? -0.255 1.049 24.700 1.00 89.69 333 ALA A N 1
ATOM 2648 C CA . ALA A 1 333 ? 0.249 -0.295 24.426 1.00 89.69 333 ALA A CA 1
ATOM 2649 C C . ALA A 1 333 ? -0.650 -1.040 23.425 1.00 89.69 333 ALA A C 1
ATOM 2651 O O . ALA A 1 333 ? -0.164 -1.663 22.477 1.00 89.69 333 ALA A O 1
ATOM 2652 N N . TYR A 1 334 ? -1.970 -0.926 23.590 1.00 91.06 334 TYR A N 1
ATOM 2653 C CA . TYR A 1 334 ? -2.943 -1.550 22.691 1.00 91.06 334 TYR A CA 1
ATOM 2654 C C . TYR A 1 334 ? -2.891 -0.952 21.280 1.00 91.06 334 TYR A C 1
ATOM 2656 O O . TYR A 1 334 ? -2.962 -1.692 20.297 1.00 91.06 334 TYR A O 1
ATOM 2664 N N . ALA A 1 335 ? -2.688 0.362 21.158 1.00 92.88 335 ALA A N 1
ATOM 2665 C CA . ALA A 1 335 ? -2.541 1.051 19.882 1.00 92.88 335 ALA A CA 1
ATOM 2666 C C . ALA A 1 335 ? -1.311 0.548 19.119 1.00 92.88 335 ALA A C 1
ATOM 2668 O O . ALA A 1 335 ? -1.413 0.264 17.927 1.00 92.88 335 ALA A O 1
ATOM 2669 N N . VAL A 1 336 ? -0.170 0.368 19.793 1.00 91.69 336 VAL A N 1
ATOM 2670 C CA . VAL A 1 336 ? 1.045 -0.193 19.173 1.00 91.69 336 VAL A CA 1
ATOM 2671 C C . VAL A 1 336 ? 0.804 -1.624 18.682 1.00 91.69 336 VAL A C 1
ATOM 2673 O O . VAL A 1 336 ? 1.202 -1.984 17.572 1.00 91.69 336 VAL A O 1
ATOM 2676 N N . GLU A 1 337 ? 0.118 -2.457 19.463 1.00 91.38 337 GLU A N 1
ATOM 2677 C CA . GLU A 1 337 ? -0.191 -3.827 19.050 1.00 91.38 337 GLU A CA 1
ATOM 2678 C C . GLU A 1 337 ? -1.176 -3.902 17.876 1.00 91.38 337 GLU A C 1
ATOM 2680 O O . GLU A 1 337 ? -0.943 -4.673 16.939 1.00 91.38 337 GLU A O 1
ATOM 2685 N N . ILE A 1 338 ? -2.238 -3.092 17.888 1.00 93.94 338 ILE A N 1
ATOM 2686 C CA . ILE A 1 338 ? -3.191 -2.985 16.775 1.00 93.94 338 ILE A CA 1
ATOM 2687 C C . ILE A 1 338 ? -2.490 -2.436 15.524 1.00 93.94 338 ILE A C 1
ATOM 2689 O O . ILE A 1 338 ? -2.692 -2.961 14.424 1.00 93.94 338 ILE A O 1
ATOM 2693 N N . PHE A 1 339 ? -1.611 -1.439 15.681 1.00 93.94 339 PHE A N 1
ATOM 2694 C CA . PHE A 1 339 ? -0.793 -0.906 14.592 1.00 93.94 339 PHE A CA 1
ATOM 2695 C C . PHE A 1 339 ? 0.046 -2.006 13.951 1.00 93.94 339 PHE A C 1
ATOM 2697 O O . PHE A 1 339 ? 0.052 -2.126 12.730 1.00 93.94 339 PHE A O 1
ATOM 2704 N N . ASN A 1 340 ? 0.713 -2.842 14.749 1.00 91.12 340 ASN A N 1
ATOM 2705 C CA . ASN A 1 340 ? 1.544 -3.927 14.228 1.00 91.12 340 ASN A CA 1
ATOM 2706 C C . ASN A 1 340 ? 0.731 -4.938 13.404 1.00 91.12 340 ASN A C 1
ATOM 2708 O O . ASN A 1 340 ? 1.213 -5.420 12.379 1.00 91.12 340 ASN A O 1
ATOM 2712 N N . ILE A 1 341 ? -0.511 -5.231 13.808 1.00 91.56 341 ILE A N 1
ATOM 2713 C CA . ILE A 1 341 ? -1.423 -6.100 13.044 1.00 91.56 341 ILE A CA 1
ATOM 2714 C C . ILE A 1 341 ? -1.781 -5.448 11.708 1.00 91.56 341 ILE A C 1
ATOM 2716 O O . ILE A 1 341 ? -1.625 -6.078 10.662 1.00 91.56 341 ILE A O 1
ATOM 2720 N N . MET A 1 342 ? -2.222 -4.187 1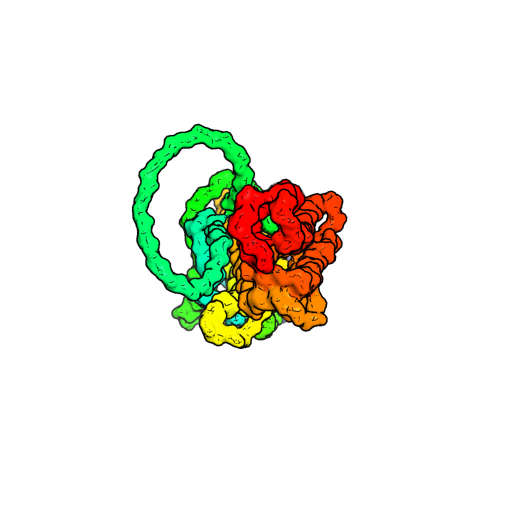1.732 1.00 93.38 342 MET A N 1
ATOM 2721 C CA . MET A 1 342 ? -2.591 -3.445 10.525 1.00 93.38 342 MET A CA 1
ATOM 2722 C C . MET A 1 342 ? -1.398 -3.294 9.577 1.00 93.38 342 MET A C 1
ATOM 2724 O O . MET A 1 342 ? -1.513 -3.600 8.395 1.00 93.38 342 MET A O 1
ATOM 2728 N N . SER A 1 343 ? -0.255 -2.848 10.097 1.00 90.75 343 SER A N 1
ATOM 2729 C CA . SER A 1 343 ? 0.974 -2.610 9.341 1.00 90.75 343 SER A CA 1
ATOM 2730 C C . SER A 1 343 ? 1.432 -3.873 8.623 1.00 90.75 343 SER A C 1
ATOM 2732 O O . SER A 1 343 ? 1.747 -3.834 7.435 1.00 90.75 343 SER A O 1
ATOM 2734 N N . TYR A 1 344 ? 1.364 -5.018 9.304 1.00 86.94 344 TYR A N 1
ATOM 2735 C CA . TYR A 1 344 ? 1.703 -6.295 8.698 1.00 86.94 344 TYR A CA 1
ATOM 2736 C C . TYR A 1 344 ? 0.699 -6.752 7.625 1.00 86.94 344 TYR A C 1
ATOM 2738 O O . TYR A 1 344 ? 1.085 -7.225 6.551 1.00 86.94 344 TYR A O 1
ATOM 2746 N N . LYS A 1 345 ? -0.601 -6.644 7.912 1.00 87.50 345 LYS A N 1
ATOM 2747 C CA . LYS A 1 345 ? -1.637 -7.160 7.012 1.00 87.50 345 LYS A CA 1
ATOM 2748 C C . LYS A 1 345 ? -1.819 -6.289 5.773 1.00 87.50 345 LYS A C 1
ATOM 2750 O O . LYS A 1 345 ? -1.955 -6.809 4.674 1.00 87.50 345 LYS A O 1
ATOM 2755 N N . VAL A 1 346 ? -1.747 -4.972 5.922 1.00 90.56 346 VAL A N 1
ATOM 2756 C CA . VAL A 1 346 ? -1.817 -4.041 4.790 1.00 90.56 346 VAL A CA 1
ATOM 2757 C C . VAL A 1 346 ? -0.496 -4.011 4.025 1.00 90.56 346 VAL A C 1
ATOM 2759 O O . VAL A 1 346 ? -0.506 -4.036 2.799 1.00 90.56 346 VAL A O 1
ATOM 2762 N N . GLY A 1 347 ? 0.636 -3.953 4.729 1.00 89.38 347 GLY A N 1
ATOM 2763 C CA . GLY A 1 347 ? 1.941 -3.775 4.106 1.00 89.38 347 GLY A CA 1
ATOM 2764 C C . GLY A 1 347 ? 2.456 -5.050 3.427 1.00 89.38 347 GLY A C 1
ATOM 2765 O O . GLY A 1 347 ? 2.233 -5.220 2.229 1.00 89.38 347 GLY A O 1
ATOM 2766 N N . PRO A 1 348 ? 3.148 -5.948 4.150 1.00 83.44 348 PRO A N 1
ATOM 2767 C CA . PRO A 1 348 ? 3.642 -7.213 3.604 1.00 83.44 348 PRO A CA 1
ATOM 2768 C C . PRO A 1 348 ? 2.571 -8.130 2.991 1.00 83.44 348 PRO A C 1
ATOM 2770 O O . PRO A 1 348 ? 2.769 -8.642 1.894 1.00 83.44 348 PRO A O 1
ATOM 2773 N N . SER A 1 349 ? 1.437 -8.345 3.668 1.00 84.00 349 SER A N 1
ATOM 2774 C CA . SER A 1 349 ? 0.493 -9.401 3.238 1.00 84.00 349 SER A CA 1
ATOM 2775 C C . SER A 1 349 ? -0.330 -9.014 2.005 1.00 84.00 349 SER A C 1
ATOM 2777 O O . SER A 1 349 ? -0.734 -9.880 1.236 1.00 84.00 349 SER A O 1
ATOM 2779 N N . TYR A 1 350 ? -0.568 -7.716 1.796 1.00 89.75 350 TYR A N 1
ATOM 2780 C CA . TYR A 1 350 ? -1.429 -7.235 0.716 1.00 89.75 350 TYR A CA 1
ATOM 2781 C C . TYR A 1 350 ? -0.671 -6.401 -0.321 1.00 89.75 350 TYR A C 1
ATOM 2783 O O . TYR A 1 350 ? -0.564 -6.819 -1.472 1.00 89.75 350 TYR A O 1
ATOM 2791 N N . ILE A 1 351 ? -0.089 -5.259 0.064 1.00 91.56 351 ILE A N 1
ATOM 2792 C CA . ILE A 1 351 ? 0.599 -4.364 -0.885 1.00 91.56 351 ILE A CA 1
ATOM 2793 C C . ILE A 1 351 ? 1.862 -5.017 -1.458 1.00 91.56 351 ILE A C 1
ATOM 2795 O O . ILE A 1 351 ? 2.063 -4.997 -2.672 1.00 91.56 351 ILE A O 1
ATOM 2799 N N . ALA A 1 352 ? 2.714 -5.598 -0.607 1.00 89.06 352 ALA A N 1
ATOM 2800 C CA . ALA A 1 352 ? 3.957 -6.217 -1.064 1.00 89.06 352 ALA A CA 1
ATOM 2801 C C . ALA A 1 352 ? 3.680 -7.443 -1.940 1.00 89.06 352 ALA A C 1
ATOM 2803 O O . ALA A 1 352 ? 4.290 -7.580 -2.995 1.00 89.06 352 ALA A O 1
ATOM 2804 N N . LEU A 1 353 ? 2.697 -8.269 -1.565 1.00 89.00 353 LEU A N 1
ATOM 2805 C CA . LEU A 1 353 ? 2.228 -9.368 -2.408 1.00 89.00 353 LEU A CA 1
ATOM 2806 C C . LEU A 1 353 ? 1.655 -8.877 -3.745 1.00 89.00 353 LEU A C 1
ATOM 2808 O O . LEU A 1 353 ? 1.872 -9.512 -4.771 1.00 89.00 353 LEU A O 1
ATOM 2812 N N . GLY A 1 354 ? 0.958 -7.740 -3.768 1.00 89.94 354 GLY A N 1
ATOM 2813 C CA . GLY A 1 354 ? 0.512 -7.129 -5.019 1.00 89.94 354 GLY A CA 1
ATOM 2814 C C . GLY A 1 354 ? 1.673 -6.741 -5.928 1.00 89.94 354 GLY A C 1
ATOM 2815 O O . GLY A 1 354 ? 1.659 -7.076 -7.108 1.00 89.94 354 GLY A O 1
ATOM 2816 N N . LEU A 1 355 ? 2.715 -6.110 -5.381 1.00 91.44 355 LEU A N 1
ATOM 2817 C CA . LEU A 1 355 ? 3.931 -5.791 -6.137 1.00 91.44 355 LEU A CA 1
ATOM 2818 C C . LEU A 1 355 ? 4.662 -7.050 -6.624 1.00 91.44 355 LEU A C 1
ATOM 2820 O O . LEU A 1 355 ? 5.080 -7.101 -7.779 1.00 91.44 355 LEU A O 1
ATOM 2824 N N . GLU A 1 356 ? 4.774 -8.069 -5.773 1.00 90.56 356 GLU A N 1
ATOM 2825 C CA . GLU A 1 356 ? 5.360 -9.369 -6.117 1.00 90.56 356 GLU A CA 1
ATOM 2826 C C . GLU A 1 356 ? 4.565 -10.048 -7.246 1.00 90.56 356 GLU A C 1
ATOM 2828 O O . GLU A 1 356 ? 5.144 -10.520 -8.219 1.00 90.56 356 GLU A O 1
ATOM 2833 N N . SER A 1 357 ? 3.231 -10.014 -7.181 1.00 90.12 357 SER A N 1
ATOM 2834 C CA . SER A 1 357 ? 2.346 -10.545 -8.223 1.00 90.12 357 SER A CA 1
ATOM 2835 C C . SER A 1 357 ? 2.496 -9.813 -9.555 1.00 90.12 357 SER A C 1
ATOM 2837 O O . SER A 1 357 ? 2.564 -10.462 -10.602 1.00 90.12 357 SER A O 1
ATOM 2839 N N . LEU A 1 358 ? 2.586 -8.479 -9.536 1.00 91.31 358 LEU A N 1
ATOM 2840 C CA . LEU A 1 358 ? 2.832 -7.684 -10.742 1.00 91.31 358 LEU A CA 1
ATOM 2841 C C . LEU A 1 358 ? 4.176 -8.056 -11.374 1.00 91.31 358 LEU A C 1
ATOM 2843 O O . LEU A 1 358 ? 4.254 -8.272 -12.583 1.00 91.31 358 LEU A O 1
ATOM 2847 N N . TYR A 1 359 ? 5.218 -8.185 -10.554 1.00 91.81 359 TYR A N 1
ATOM 2848 C CA . TYR A 1 359 ? 6.546 -8.561 -11.020 1.00 91.81 359 TYR A CA 1
ATOM 2849 C C . TYR A 1 359 ? 6.569 -9.967 -11.633 1.00 91.81 359 TYR A C 1
ATOM 2851 O O . TYR A 1 359 ? 6.997 -10.137 -12.776 1.00 91.81 359 TYR A O 1
ATOM 2859 N N . HIS A 1 360 ? 6.048 -10.954 -10.905 1.00 88.88 360 HIS A N 1
ATOM 2860 C CA . HIS A 1 360 ? 5.981 -12.351 -11.333 1.00 88.88 360 HIS A CA 1
ATOM 2861 C C . HIS A 1 360 ? 5.137 -12.534 -12.607 1.00 88.88 360 HIS A C 1
ATOM 2863 O O . HIS A 1 360 ? 5.455 -13.355 -13.461 1.00 88.88 360 HIS A O 1
ATOM 2869 N N . THR A 1 361 ? 4.057 -11.764 -12.768 1.00 88.50 361 THR A N 1
ATOM 2870 C CA . THR A 1 361 ? 3.137 -11.927 -13.907 1.00 88.50 361 THR A CA 1
ATOM 2871 C C . THR A 1 361 ? 3.631 -11.220 -15.168 1.00 88.50 361 THR A C 1
ATOM 2873 O O . THR A 1 361 ? 3.528 -11.785 -16.255 1.00 88.50 361 THR A O 1
ATOM 2876 N N . TYR A 1 362 ? 4.167 -10.001 -15.042 1.00 88.38 362 TYR A N 1
ATOM 2877 C CA . TYR A 1 362 ? 4.445 -9.143 -16.201 1.00 88.38 362 TYR A CA 1
ATOM 2878 C C . TYR A 1 362 ? 5.931 -8.957 -16.513 1.00 88.38 362 TYR A C 1
ATOM 2880 O O . TYR A 1 362 ? 6.267 -8.670 -17.657 1.00 88.38 362 TYR A O 1
ATOM 2888 N N . VAL A 1 363 ? 6.832 -9.113 -15.540 1.00 89.38 363 VAL A N 1
ATOM 2889 C CA . VAL A 1 363 ? 8.258 -8.782 -15.720 1.00 89.38 363 VAL A CA 1
ATOM 2890 C C . VAL A 1 363 ? 9.124 -10.037 -15.772 1.00 89.38 363 VAL A C 1
ATOM 2892 O O . VAL A 1 363 ? 9.874 -10.241 -16.728 1.00 89.38 363 VAL A O 1
ATOM 2895 N N . GLU A 1 364 ? 8.998 -10.914 -14.779 1.00 87.31 364 GLU A N 1
ATOM 2896 C CA . GLU A 1 364 ? 9.827 -12.116 -14.658 1.00 87.31 364 GLU A CA 1
ATOM 2897 C C . GLU A 1 364 ? 9.807 -13.033 -15.900 1.00 87.31 364 GLU A C 1
ATOM 2899 O O . GLU A 1 364 ? 10.890 -13.437 -16.345 1.00 87.31 364 GLU A O 1
ATOM 2904 N N . PRO A 1 365 ? 8.649 -13.346 -16.522 1.00 85.56 365 PRO A N 1
ATOM 2905 C CA . PRO A 1 365 ? 8.609 -14.271 -17.653 1.00 85.56 365 PRO A CA 1
ATOM 2906 C C . PRO A 1 365 ? 9.417 -13.759 -18.849 1.00 85.56 365 PRO A C 1
ATOM 2908 O O . PRO A 1 365 ? 10.000 -14.543 -19.595 1.00 85.56 365 PRO A O 1
ATOM 2911 N N . HIS A 1 366 ? 9.486 -12.440 -19.028 1.00 82.62 366 HIS A N 1
ATOM 2912 C CA . HIS A 1 366 ? 10.238 -11.822 -20.116 1.00 82.62 366 HIS A CA 1
ATOM 2913 C C . HIS A 1 366 ? 11.747 -11.805 -19.837 1.00 82.62 366 HIS A C 1
ATOM 2915 O O . HIS A 1 366 ? 12.529 -12.039 -20.757 1.00 82.62 366 HIS A O 1
ATOM 2921 N N . LEU A 1 367 ? 12.168 -11.623 -18.580 1.00 81.88 367 LEU A N 1
ATOM 2922 C CA . LEU A 1 367 ? 13.586 -11.683 -18.201 1.00 81.88 367 LEU A CA 1
ATOM 2923 C C . LEU A 1 367 ? 14.159 -13.105 -18.274 1.00 81.88 367 LEU A C 1
ATOM 2925 O O . LEU A 1 367 ? 15.276 -13.301 -18.751 1.00 81.88 367 LEU A O 1
ATOM 2929 N N . ASN A 1 368 ? 13.401 -14.111 -17.833 1.00 75.94 368 ASN A N 1
ATOM 2930 C CA . ASN A 1 368 ? 13.868 -15.501 -17.822 1.00 75.94 368 ASN A CA 1
ATOM 2931 C C . ASN A 1 368 ? 13.951 -16.104 -19.237 1.00 75.94 368 ASN A C 1
ATOM 2933 O O . ASN A 1 368 ? 14.760 -16.996 -19.493 1.00 75.94 368 ASN A O 1
ATOM 2937 N N . ASN A 1 369 ? 13.177 -15.575 -20.189 1.00 65.00 369 ASN A N 1
ATOM 2938 C CA . ASN A 1 369 ? 13.174 -16.017 -21.585 1.00 65.00 369 ASN A CA 1
ATOM 2939 C C . ASN A 1 369 ? 14.335 -15.455 -22.433 1.00 65.00 369 ASN A C 1
ATOM 2941 O O . ASN A 1 369 ? 14.316 -15.595 -23.656 1.00 65.00 369 ASN A O 1
ATOM 2945 N N . ARG A 1 370 ? 15.389 -14.894 -21.823 1.00 60.12 370 ARG A N 1
ATOM 2946 C CA . ARG A 1 370 ? 16.615 -14.414 -22.502 1.00 60.12 370 ARG A CA 1
ATOM 2947 C C . ARG A 1 370 ? 17.483 -15.513 -23.157 1.00 60.12 370 ARG A C 1
ATOM 2949 O O . ARG A 1 370 ? 18.533 -15.213 -23.717 1.00 60.12 370 ARG A O 1
ATOM 2956 N N . GLY A 1 371 ? 17.083 -16.786 -23.090 1.00 52.97 371 GLY A N 1
ATOM 2957 C CA . GLY A 1 371 ? 17.841 -17.929 -23.617 1.00 52.97 371 GLY A CA 1
ATOM 2958 C C . GLY A 1 371 ? 17.718 -18.182 -25.133 1.00 52.97 371 GLY A C 1
ATOM 2959 O O . GLY A 1 371 ? 16.729 -17.837 -25.775 1.00 52.97 371 GLY A O 1
ATOM 2960 N N . VAL A 1 372 ? 18.720 -18.887 -25.681 1.00 47.88 372 VAL A N 1
ATOM 2961 C CA . VAL A 1 372 ? 18.995 -19.216 -27.107 1.00 47.88 372 VAL A CA 1
ATOM 2962 C C . VAL A 1 372 ? 17.817 -19.835 -27.898 1.00 47.88 372 VAL A C 1
ATOM 2964 O O . VAL A 1 372 ? 17.834 -19.842 -29.129 1.00 47.88 372 VAL A O 1
ATOM 2967 N N . PHE A 1 373 ? 16.762 -20.311 -27.230 1.00 47.50 373 PHE A N 1
ATOM 2968 C CA . PHE A 1 373 ? 15.600 -20.957 -27.859 1.00 47.50 373 PHE A CA 1
ATOM 2969 C C . PHE A 1 373 ? 14.372 -20.044 -28.049 1.00 47.50 373 PHE A C 1
ATOM 2971 O O . PHE A 1 373 ? 13.391 -20.469 -28.655 1.00 47.50 373 PHE A O 1
ATOM 2978 N N . SER A 1 374 ? 14.418 -18.777 -27.624 1.00 51.72 374 SER A N 1
ATOM 2979 C CA . SER A 1 374 ? 13.272 -17.845 -27.661 1.00 51.72 374 SER A CA 1
ATOM 2980 C C . SER A 1 374 ? 12.990 -17.205 -29.030 1.00 51.72 374 SER A C 1
ATOM 2982 O O . SER A 1 374 ? 12.527 -16.071 -29.111 1.00 51.72 374 SER A O 1
ATOM 2984 N N . ARG A 1 375 ? 13.201 -17.924 -30.140 1.00 43.38 375 ARG A N 1
ATOM 2985 C CA . ARG A 1 375 ? 12.957 -17.426 -31.515 1.00 43.38 375 ARG A CA 1
ATOM 2986 C C . ARG A 1 375 ? 11.474 -17.164 -31.858 1.00 43.38 375 ARG A C 1
ATOM 2988 O O . ARG A 1 375 ? 11.157 -16.940 -33.021 1.00 43.38 375 ARG A O 1
ATOM 2995 N N . GLY A 1 376 ? 10.576 -17.172 -30.873 1.00 43.78 376 GLY A N 1
ATOM 2996 C CA . GLY A 1 376 ? 9.142 -16.944 -31.064 1.00 43.78 376 GLY A CA 1
ATOM 2997 C C . GLY A 1 376 ? 8.393 -16.379 -29.855 1.00 43.78 376 GLY A C 1
ATOM 2998 O O . GLY A 1 376 ? 7.165 -16.369 -29.889 1.00 43.78 376 GLY A O 1
ATOM 2999 N N . SER A 1 377 ? 9.068 -15.923 -28.789 1.00 49.16 377 SER A N 1
ATOM 3000 C CA . SER A 1 377 ? 8.357 -15.224 -27.713 1.00 49.16 377 SER A CA 1
ATOM 3001 C C . SER A 1 377 ? 7.999 -13.811 -28.176 1.00 49.16 377 SER A C 1
ATOM 3003 O O . SER A 1 377 ? 8.831 -13.075 -28.711 1.00 49.16 377 SER A O 1
ATOM 3005 N N . ASN A 1 378 ? 6.736 -13.426 -27.992 1.00 53.75 378 ASN A N 1
ATOM 3006 C CA . ASN A 1 378 ? 6.311 -12.047 -28.181 1.00 53.75 378 ASN A CA 1
ATOM 3007 C C . ASN A 1 378 ? 7.104 -11.169 -27.202 1.00 53.75 378 ASN A C 1
ATOM 3009 O O . ASN A 1 378 ? 6.796 -11.132 -26.015 1.00 53.75 378 ASN A O 1
ATOM 3013 N N . MET A 1 379 ? 8.101 -10.434 -27.702 1.00 59.62 379 MET A N 1
ATOM 3014 C CA . MET A 1 379 ? 8.884 -9.450 -26.931 1.00 59.62 379 MET A CA 1
ATOM 3015 C C . MET A 1 379 ? 8.042 -8.246 -26.462 1.00 59.62 379 MET A C 1
ATOM 3017 O O . MET A 1 379 ? 8.542 -7.320 -25.834 1.00 59.62 379 MET A O 1
ATOM 3021 N N . ASN A 1 380 ? 6.742 -8.250 -26.761 1.00 67.31 380 ASN A N 1
ATOM 3022 C CA . ASN A 1 380 ? 5.811 -7.217 -26.352 1.00 67.31 380 ASN A CA 1
ATOM 3023 C C . ASN A 1 380 ? 5.324 -7.499 -24.933 1.00 67.31 380 ASN A C 1
ATOM 3025 O O . ASN A 1 380 ? 4.425 -8.315 -24.736 1.00 67.31 380 ASN A O 1
ATOM 3029 N N . ILE A 1 381 ? 5.911 -6.793 -23.974 1.00 80.31 381 ILE A N 1
ATOM 3030 C CA . ILE A 1 381 ? 5.383 -6.688 -22.617 1.00 80.31 381 ILE A CA 1
ATOM 3031 C C . ILE A 1 381 ? 4.048 -5.927 -22.636 1.00 80.31 381 ILE A C 1
ATOM 3033 O O . ILE A 1 381 ? 3.909 -4.905 -23.317 1.00 80.31 381 ILE A O 1
ATOM 3037 N N . ASP A 1 382 ? 3.053 -6.425 -21.902 1.00 85.94 382 ASP A N 1
ATOM 3038 C CA . ASP A 1 382 ? 1.856 -5.637 -21.611 1.00 85.94 382 ASP A CA 1
ATOM 3039 C C . ASP A 1 382 ? 2.226 -4.575 -20.575 1.00 85.94 382 ASP A C 1
ATOM 3041 O O . ASP A 1 382 ? 2.697 -4.912 -19.499 1.00 85.94 382 ASP A O 1
ATOM 3045 N N . LEU A 1 383 ? 2.047 -3.296 -20.902 1.00 90.00 383 LEU A N 1
ATOM 3046 C CA . LEU A 1 383 ? 2.389 -2.172 -20.023 1.00 90.00 383 LEU A CA 1
ATOM 3047 C C . LEU A 1 383 ? 1.180 -1.629 -19.260 1.00 90.00 383 LEU A C 1
ATOM 3049 O O . LEU A 1 383 ? 1.330 -0.715 -18.452 1.00 90.00 383 LEU A O 1
ATOM 3053 N N . LYS A 1 384 ? -0.015 -2.196 -19.468 1.00 89.50 384 LYS A N 1
ATOM 3054 C CA . LYS A 1 384 ? -1.230 -1.780 -18.754 1.00 89.50 384 LYS A CA 1
ATOM 3055 C C . LYS A 1 384 ? -1.127 -1.978 -17.248 1.00 89.50 384 LYS A C 1
ATOM 3057 O O . LYS A 1 384 ? -1.781 -1.272 -16.492 1.00 89.50 384 LYS A O 1
ATOM 3062 N N . PHE A 1 385 ? -0.277 -2.894 -16.781 1.00 91.00 385 PHE A N 1
ATOM 3063 C CA . PHE A 1 385 ? -0.071 -3.084 -15.345 1.00 91.00 385 PHE A CA 1
ATOM 3064 C C . PHE A 1 385 ? 0.552 -1.852 -14.661 1.00 91.00 385 PHE A C 1
ATOM 3066 O O . PHE A 1 385 ? 0.448 -1.733 -13.443 1.00 91.00 385 PHE A O 1
ATOM 3073 N N . LEU A 1 386 ? 1.164 -0.918 -15.404 1.00 91.88 386 LEU A N 1
ATOM 3074 C CA . LEU A 1 386 ? 1.759 0.298 -14.839 1.00 91.88 386 LEU A CA 1
ATOM 3075 C C . LEU A 1 386 ? 0.730 1.177 -14.109 1.00 91.88 386 LEU A C 1
ATOM 3077 O O . LEU A 1 386 ? 1.077 1.819 -13.115 1.00 91.88 386 LEU A O 1
ATOM 3081 N N . SER A 1 387 ? -0.545 1.153 -14.518 1.00 90.94 387 SER A N 1
ATOM 3082 C CA . SER A 1 387 ? -1.614 1.857 -13.797 1.00 90.94 387 SER A CA 1
ATOM 3083 C C . SER A 1 387 ? -1.880 1.276 -12.407 1.00 90.94 387 SER A C 1
ATOM 3085 O O . SER A 1 387 ? -2.410 1.974 -11.545 1.00 90.94 387 SER A O 1
ATOM 3087 N N . GLN A 1 388 ? -1.446 0.045 -12.114 1.00 90.81 388 GLN A N 1
ATOM 3088 C CA . GLN A 1 388 ? -1.592 -0.548 -10.780 1.00 90.81 388 GLN A CA 1
ATOM 3089 C C . GLN A 1 388 ? -0.753 0.170 -9.715 1.00 90.81 388 GLN A C 1
ATOM 3091 O O . GLN A 1 388 ? -1.105 0.151 -8.532 1.00 90.81 388 GLN A O 1
ATOM 3096 N N . PHE A 1 389 ? 0.302 0.888 -10.113 1.00 91.44 389 PHE A N 1
ATOM 3097 C CA . PHE A 1 389 ? 1.070 1.732 -9.197 1.00 91.44 389 PHE A CA 1
ATOM 3098 C C . PHE A 1 389 ? 0.232 2.857 -8.587 1.00 91.44 389 PHE A C 1
ATOM 3100 O O . PHE A 1 389 ? 0.477 3.230 -7.439 1.00 91.44 389 PHE A O 1
ATOM 3107 N N . TYR A 1 390 ? -0.805 3.341 -9.282 1.00 90.75 390 TYR A N 1
ATOM 3108 C CA . TYR A 1 390 ? -1.760 4.281 -8.698 1.00 90.75 390 TYR A CA 1
ATOM 3109 C C . TYR A 1 390 ? -2.404 3.707 -7.431 1.00 90.75 390 TYR A C 1
ATOM 3111 O O . TYR A 1 390 ? -2.420 4.371 -6.393 1.00 90.75 390 TYR A O 1
ATOM 3119 N N . TYR A 1 391 ? -2.888 2.460 -7.488 1.00 89.88 391 TYR A N 1
ATOM 3120 C CA . TYR A 1 391 ? -3.526 1.812 -6.342 1.00 89.88 391 TYR A CA 1
ATOM 3121 C C . TYR A 1 391 ? -2.535 1.583 -5.203 1.00 89.88 391 TYR A C 1
ATOM 3123 O O . TYR A 1 391 ? -2.877 1.855 -4.053 1.00 89.88 391 TYR A O 1
ATOM 3131 N N . VAL A 1 392 ? -1.293 1.189 -5.506 1.00 91.38 392 VAL A N 1
ATOM 3132 C CA . VAL A 1 392 ? -0.221 1.083 -4.500 1.00 91.38 392 VAL A CA 1
ATOM 3133 C C . VAL A 1 392 ? -0.009 2.426 -3.796 1.00 91.38 392 VAL A C 1
ATOM 3135 O O . VAL A 1 392 ? -0.027 2.492 -2.566 1.00 91.38 392 VAL A O 1
ATOM 3138 N N . PHE A 1 393 ? 0.131 3.520 -4.549 1.00 89.25 393 PHE A N 1
ATOM 3139 C CA . PHE A 1 393 ? 0.340 4.847 -3.968 1.00 89.25 393 PHE A CA 1
ATOM 3140 C C . PHE A 1 393 ? -0.867 5.345 -3.174 1.00 89.25 393 PHE A C 1
ATOM 3142 O O . PHE A 1 393 ? -0.690 5.888 -2.081 1.00 89.25 393 PHE A O 1
ATOM 3149 N N . ALA A 1 394 ? -2.084 5.132 -3.673 1.00 88.94 394 ALA A N 1
ATOM 3150 C CA . ALA A 1 394 ? -3.310 5.496 -2.971 1.00 88.94 394 ALA A CA 1
ATOM 3151 C C . ALA A 1 394 ? -3.442 4.739 -1.638 1.00 88.94 3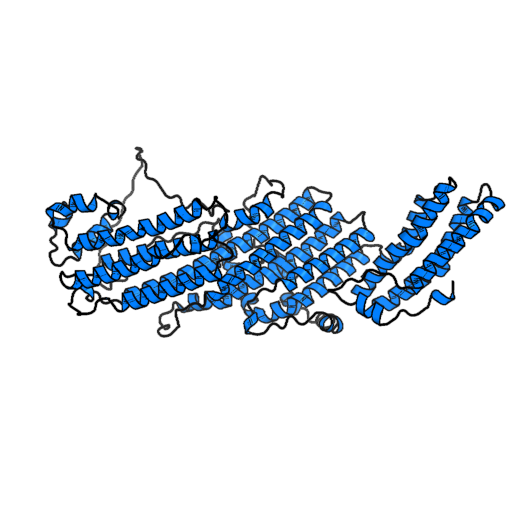94 ALA A C 1
ATOM 3153 O O . ALA A 1 394 ? -3.738 5.344 -0.607 1.00 88.94 394 ALA A O 1
ATOM 3154 N N . GLN A 1 395 ? -3.156 3.435 -1.629 1.00 90.06 395 GLN A N 1
ATOM 3155 C CA . GLN A 1 395 ? -3.191 2.603 -0.424 1.00 90.06 395 GLN A CA 1
ATOM 3156 C C . GLN A 1 395 ? -2.113 3.015 0.583 1.00 90.06 395 GLN A C 1
ATOM 3158 O O . GLN A 1 395 ? -2.405 3.180 1.766 1.00 90.06 395 GLN A O 1
ATOM 3163 N N . VAL A 1 396 ? -0.885 3.270 0.126 1.00 90.31 396 VAL A N 1
ATOM 3164 C CA . VAL A 1 396 ? 0.203 3.782 0.974 1.00 90.31 396 VAL A CA 1
ATOM 3165 C C . VAL A 1 396 ? -0.141 5.156 1.566 1.00 90.31 396 VAL A C 1
ATOM 3167 O O . VAL A 1 396 ? 0.137 5.422 2.740 1.00 90.31 396 VAL A O 1
ATOM 3170 N N . TYR A 1 397 ? -0.778 6.030 0.786 1.00 89.06 397 TYR A N 1
ATOM 3171 C CA . TYR A 1 397 ? -1.241 7.335 1.254 1.00 89.06 397 TYR A CA 1
ATOM 3172 C C . TYR A 1 397 ? -2.335 7.214 2.325 1.00 89.06 397 TYR A C 1
ATOM 3174 O O . TYR A 1 397 ? -2.265 7.885 3.363 1.00 89.06 397 TYR A O 1
ATOM 3182 N N . LEU A 1 398 ? -3.324 6.340 2.111 1.00 89.19 398 LEU A N 1
ATOM 3183 C CA . LEU A 1 398 ? -4.357 6.056 3.109 1.00 89.19 398 LEU A CA 1
ATOM 3184 C C . LEU A 1 398 ? -3.745 5.469 4.380 1.00 89.19 398 LEU A C 1
ATOM 3186 O O . LEU A 1 398 ? -4.052 5.952 5.469 1.00 89.19 398 LEU A O 1
ATOM 3190 N N . PHE A 1 399 ? -2.817 4.518 4.247 1.00 91.75 399 PHE A N 1
ATOM 3191 C CA . PHE A 1 399 ? -2.088 3.955 5.379 1.00 91.75 399 PHE A CA 1
ATOM 3192 C C . PHE A 1 399 ? -1.385 5.067 6.173 1.00 91.75 399 PHE A C 1
ATOM 3194 O O . PHE A 1 399 ? -1.594 5.193 7.379 1.00 91.75 399 PHE A O 1
ATOM 3201 N N . SER A 1 400 ? -0.646 5.956 5.500 1.00 90.44 400 SER A N 1
ATOM 3202 C CA . SER A 1 400 ? -0.009 7.105 6.157 1.00 90.44 400 SER A CA 1
ATOM 3203 C C . SER A 1 400 ? -1.017 7.993 6.889 1.00 90.44 400 SER A C 1
ATOM 3205 O O . SER A 1 400 ? -0.754 8.450 8.002 1.00 90.44 400 SER A O 1
ATOM 3207 N N . THR A 1 401 ? -2.178 8.234 6.282 1.00 90.12 401 THR A N 1
ATOM 3208 C CA . THR A 1 401 ? -3.232 9.070 6.864 1.00 90.12 401 THR A CA 1
ATOM 3209 C C . THR A 1 401 ? -3.801 8.445 8.135 1.00 90.12 401 THR A C 1
ATOM 3211 O O . THR A 1 401 ? -3.949 9.149 9.133 1.00 90.12 401 THR A O 1
ATOM 3214 N N . VAL A 1 402 ? -4.060 7.136 8.128 1.00 92.00 402 VAL A N 1
ATOM 3215 C CA . VAL A 1 402 ? -4.549 6.388 9.296 1.00 92.00 402 VAL A CA 1
ATOM 3216 C C . VAL A 1 402 ? -3.510 6.393 10.419 1.00 92.00 402 VAL A C 1
ATOM 3218 O O . VAL A 1 402 ? -3.841 6.732 11.553 1.00 92.00 402 VAL A O 1
ATOM 3221 N N . VAL A 1 403 ? -2.236 6.121 10.113 1.00 90.44 403 VAL A N 1
ATOM 3222 C CA . VAL A 1 403 ? -1.145 6.192 11.107 1.00 90.44 403 VAL A CA 1
ATOM 3223 C C . VAL A 1 403 ? -1.100 7.566 11.768 1.00 90.44 403 VAL A C 1
ATOM 3225 O O . VAL A 1 403 ? -1.064 7.677 12.994 1.00 90.44 403 VAL A O 1
ATOM 3228 N N . LYS A 1 404 ? -1.187 8.626 10.964 1.00 87.56 404 LYS A N 1
ATOM 3229 C CA . LYS A 1 404 ? -1.107 9.995 11.466 1.00 87.56 404 LYS A CA 1
ATOM 3230 C C . LYS A 1 404 ? -2.291 10.431 12.303 1.00 87.56 404 LYS A C 1
ATOM 3232 O O . LYS A 1 404 ? -2.100 11.065 13.333 1.00 87.56 404 LYS A O 1
ATOM 3237 N N . LYS A 1 405 ? -3.501 10.181 11.807 1.00 91.06 405 LYS A N 1
ATOM 3238 C CA . LYS A 1 405 ? -4.725 10.707 12.414 1.00 91.06 405 LYS A CA 1
ATOM 3239 C C . LYS A 1 405 ? -5.219 9.850 13.571 1.00 91.06 405 LYS A C 1
ATOM 3241 O O . LYS A 1 405 ? -5.931 10.376 14.415 1.00 91.06 405 LYS A O 1
ATOM 3246 N N . SER A 1 406 ? -4.859 8.568 13.604 1.00 91.88 406 SER A N 1
ATOM 3247 C CA . SER A 1 406 ? -5.457 7.615 14.541 1.00 91.88 406 SER A CA 1
ATOM 3248 C C . SER A 1 406 ? -4.452 6.978 15.490 1.00 91.88 406 SER A C 1
ATOM 3250 O O . SER A 1 406 ? -4.828 6.699 16.617 1.00 91.88 406 SER A O 1
ATOM 3252 N N . PHE A 1 407 ? -3.188 6.784 15.095 1.00 92.38 407 PHE A N 1
ATOM 3253 C CA . PHE A 1 407 ? -2.201 6.128 15.964 1.00 92.38 407 PHE A CA 1
ATOM 3254 C C . PHE A 1 407 ? -1.294 7.110 16.708 1.00 92.38 407 PHE A C 1
ATOM 3256 O O . PHE A 1 407 ? -1.132 6.964 17.915 1.00 92.38 407 PHE A O 1
ATOM 3263 N N . TYR A 1 408 ? -0.746 8.141 16.051 1.00 90.12 408 TYR A N 1
ATOM 3264 C CA . TYR A 1 408 ? 0.101 9.123 16.753 1.00 90.12 408 TYR A CA 1
ATOM 3265 C C . TYR A 1 408 ? -0.591 9.859 17.911 1.00 90.12 408 TYR A C 1
ATOM 3267 O O . TYR A 1 408 ? 0.068 10.075 18.925 1.00 90.12 408 TYR A O 1
ATOM 3275 N N . PRO A 1 409 ? -1.888 10.217 17.844 1.00 91.19 409 PRO A N 1
ATOM 3276 C CA . PRO A 1 409 ? -2.559 10.828 18.992 1.00 91.19 409 PRO A CA 1
ATOM 3277 C C . PRO A 1 409 ? -2.665 9.906 20.216 1.00 91.19 409 PRO A C 1
ATOM 3279 O O . PRO A 1 409 ? -2.910 10.394 21.313 1.00 91.19 409 PRO A O 1
ATOM 3282 N N . LEU A 1 410 ? -2.509 8.590 20.031 1.00 90.31 410 LEU A N 1
ATOM 3283 C CA . LEU A 1 410 ? -2.675 7.582 21.080 1.00 90.31 410 LEU A CA 1
ATOM 3284 C C . LEU A 1 410 ? -1.347 7.140 21.709 1.00 90.31 410 LEU A C 1
ATOM 3286 O O . LEU A 1 410 ? -1.371 6.449 22.723 1.00 90.31 410 LEU A O 1
ATOM 3290 N N . THR A 1 411 ? -0.202 7.524 21.135 1.00 88.31 411 THR A N 1
ATOM 3291 C CA . THR A 1 411 ? 1.114 7.206 21.703 1.00 88.31 411 THR A CA 1
ATOM 3292 C C . THR A 1 411 ? 1.468 8.164 22.833 1.00 88.31 411 THR A C 1
ATOM 3294 O O . THR A 1 411 ? 1.475 9.378 22.630 1.00 88.31 411 THR A O 1
ATOM 3297 N N . THR A 1 412 ? 1.818 7.628 24.001 1.00 86.62 412 THR A N 1
ATOM 3298 C CA . THR A 1 412 ? 2.240 8.420 25.168 1.00 86.62 412 THR A CA 1
ATOM 3299 C C . THR A 1 412 ? 3.760 8.548 25.278 1.00 86.62 412 THR A C 1
ATOM 3301 O O . THR A 1 412 ? 4.249 9.558 25.783 1.00 86.62 412 THR A O 1
ATOM 3304 N N . SER A 1 413 ? 4.516 7.558 24.786 1.00 88.12 413 SER A N 1
ATOM 3305 C CA . SER A 1 413 ? 5.984 7.536 24.821 1.00 88.12 413 SER A CA 1
ATOM 3306 C C . SER A 1 413 ? 6.616 7.883 23.470 1.00 88.12 413 SER A C 1
ATOM 3308 O O . SER A 1 413 ? 6.178 7.421 22.414 1.00 88.12 413 SER A O 1
ATOM 3310 N N . GLU A 1 414 ? 7.730 8.622 23.503 1.00 86.06 414 GLU A N 1
ATOM 3311 C CA . GLU A 1 414 ? 8.548 8.902 22.314 1.00 86.06 414 GLU A CA 1
ATOM 3312 C C . GLU A 1 414 ? 9.074 7.609 21.665 1.00 86.06 414 GLU A C 1
ATOM 3314 O O . GLU A 1 414 ? 9.127 7.510 20.441 1.00 86.06 414 GLU A O 1
ATOM 3319 N N . GLN A 1 415 ? 9.386 6.582 22.465 1.00 86.31 415 GLN A N 1
ATOM 3320 C CA . GLN A 1 415 ? 9.861 5.289 21.955 1.00 86.31 415 GLN A CA 1
ATOM 3321 C C . GLN A 1 415 ? 8.786 4.554 21.142 1.00 86.31 415 GLN A C 1
ATOM 3323 O O . GLN A 1 415 ? 9.094 3.924 20.131 1.00 86.31 415 GLN A O 1
ATOM 3328 N N . GLU A 1 416 ? 7.521 4.648 21.555 1.00 84.75 416 GLU A N 1
ATOM 3329 C CA . GLU A 1 416 ? 6.389 4.029 20.856 1.00 84.75 416 GLU A CA 1
ATOM 3330 C C . GLU A 1 416 ? 6.106 4.756 19.539 1.00 84.75 416 GLU A C 1
ATOM 3332 O O . GLU A 1 416 ? 5.993 4.121 18.488 1.00 84.75 416 GLU A O 1
ATOM 3337 N N . ALA A 1 417 ? 6.087 6.092 19.571 1.00 87.25 417 ALA A N 1
ATOM 3338 C CA . ALA A 1 417 ? 5.943 6.915 18.373 1.00 87.25 417 ALA A CA 1
ATOM 3339 C C . ALA A 1 417 ? 7.084 6.669 17.369 1.00 87.25 417 ALA A C 1
ATOM 3341 O O . ALA A 1 417 ? 6.846 6.568 16.159 1.00 87.25 417 ALA A O 1
ATOM 3342 N N . GLN A 1 418 ? 8.316 6.520 17.866 1.00 86.19 418 GLN A N 1
ATOM 3343 C CA . GLN A 1 418 ? 9.474 6.192 17.045 1.00 86.19 418 GLN A CA 1
ATOM 3344 C C . GLN A 1 418 ? 9.368 4.785 16.448 1.00 86.19 418 GLN A C 1
ATOM 3346 O O . GLN A 1 418 ? 9.599 4.630 15.255 1.00 86.19 418 GLN A O 1
ATOM 3351 N N . SER A 1 419 ? 8.937 3.785 17.219 1.00 86.31 419 SER A N 1
ATOM 3352 C CA . SER A 1 419 ? 8.723 2.415 16.729 1.00 86.31 419 SER A CA 1
ATOM 3353 C C . SER A 1 419 ? 7.697 2.350 15.587 1.00 86.31 419 SER A C 1
ATOM 3355 O O . SER A 1 419 ? 7.953 1.738 14.544 1.00 86.31 419 SER A O 1
ATOM 3357 N N . ILE A 1 420 ? 6.562 3.047 15.737 1.00 87.81 420 ILE A N 1
ATOM 3358 C CA . ILE A 1 420 ? 5.533 3.168 14.690 1.00 87.81 420 ILE A CA 1
ATOM 3359 C C . ILE A 1 420 ? 6.117 3.835 13.438 1.00 87.81 420 ILE A C 1
ATOM 3361 O O . ILE A 1 420 ? 5.931 3.347 12.321 1.00 87.81 420 ILE A O 1
ATOM 3365 N N . SER A 1 421 ? 6.850 4.936 13.626 1.00 86.75 421 SER A N 1
ATOM 3366 C CA . SER A 1 421 ? 7.498 5.677 12.541 1.00 86.75 421 SER A CA 1
ATOM 3367 C C . SER A 1 421 ? 8.527 4.827 11.794 1.00 86.75 421 SER A C 1
ATOM 3369 O O . SER A 1 421 ? 8.496 4.769 10.566 1.00 86.75 421 SER A O 1
ATOM 3371 N N . ASP A 1 422 ? 9.418 4.147 12.512 1.00 86.69 422 ASP A N 1
ATOM 3372 C CA . ASP A 1 422 ? 10.493 3.347 11.930 1.00 86.69 422 ASP A CA 1
ATOM 3373 C C . ASP A 1 422 ? 9.921 2.158 11.150 1.00 86.69 422 ASP A C 1
ATOM 3375 O O . ASP A 1 422 ? 10.297 1.953 9.996 1.00 86.69 422 ASP A O 1
AT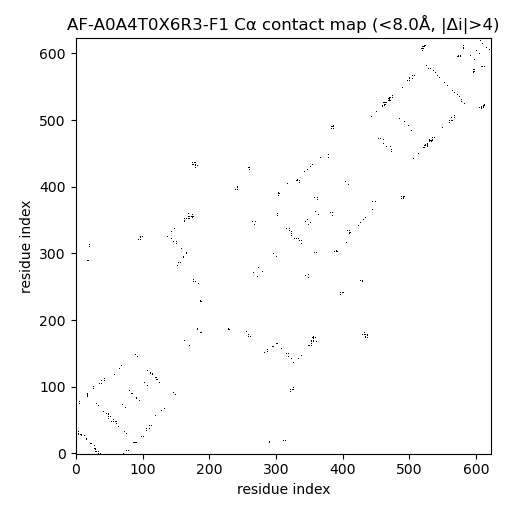OM 3379 N N . THR A 1 423 ? 8.929 1.461 11.716 1.00 86.62 423 THR A N 1
ATOM 3380 C CA . THR A 1 423 ? 8.232 0.350 11.045 1.00 86.62 423 THR A CA 1
ATOM 3381 C C . THR A 1 423 ? 7.551 0.813 9.756 1.00 86.62 423 THR A C 1
ATOM 3383 O O . THR A 1 423 ? 7.692 0.185 8.706 1.00 86.62 423 THR A O 1
ATOM 3386 N N . PHE A 1 424 ? 6.830 1.937 9.807 1.00 87.62 424 PHE A N 1
ATOM 3387 C CA . PHE A 1 424 ? 6.152 2.478 8.631 1.00 87.62 424 PHE A CA 1
ATOM 3388 C C . PHE A 1 424 ? 7.150 2.959 7.566 1.00 87.62 424 PHE A C 1
ATOM 3390 O O . PHE A 1 424 ? 6.986 2.669 6.383 1.00 87.62 424 PHE A O 1
ATOM 3397 N N . ASN A 1 425 ? 8.215 3.657 7.968 1.00 86.75 425 ASN A N 1
ATOM 3398 C CA . ASN A 1 425 ? 9.237 4.161 7.050 1.00 86.75 425 ASN A CA 1
ATOM 3399 C C . ASN A 1 425 ? 10.054 3.041 6.397 1.00 86.75 425 ASN A C 1
ATOM 3401 O O . ASN A 1 425 ? 10.452 3.183 5.239 1.00 86.75 425 ASN A O 1
ATOM 3405 N N . GLU A 1 426 ? 10.312 1.945 7.112 1.00 85.75 426 GLU A N 1
ATOM 3406 C CA . GLU A 1 426 ? 10.965 0.767 6.544 1.00 85.75 426 GLU A CA 1
ATOM 3407 C C . GLU A 1 426 ? 10.088 0.128 5.465 1.00 85.75 426 GLU A C 1
ATOM 3409 O O . GLU A 1 426 ? 10.555 -0.074 4.346 1.00 85.75 426 GLU A O 1
ATOM 3414 N N . PHE A 1 427 ? 8.801 -0.077 5.751 1.00 86.81 427 PHE A N 1
ATOM 3415 C CA . PHE A 1 427 ? 7.844 -0.573 4.762 1.00 86.81 427 PHE A CA 1
ATOM 3416 C C . PHE A 1 427 ? 7.769 0.334 3.522 1.00 86.81 427 PHE A C 1
ATOM 3418 O O . PHE A 1 427 ? 7.844 -0.136 2.387 1.00 86.81 427 PHE A O 1
ATOM 3425 N N . LEU A 1 428 ? 7.687 1.651 3.727 1.00 87.00 428 LEU A N 1
ATOM 3426 C CA . LEU A 1 428 ? 7.677 2.632 2.643 1.00 87.00 428 LEU A CA 1
ATOM 3427 C C . LEU A 1 428 ? 8.914 2.544 1.746 1.00 87.00 428 LEU A C 1
ATOM 3429 O O . LEU A 1 428 ? 8.810 2.669 0.526 1.00 87.00 428 LEU A O 1
ATOM 3433 N N . LYS A 1 429 ? 10.088 2.354 2.354 1.00 86.69 429 LYS A N 1
ATOM 3434 C CA . LYS A 1 429 ? 11.345 2.194 1.623 1.00 86.69 429 LYS A CA 1
ATOM 3435 C C . LYS A 1 429 ? 11.318 0.927 0.767 1.00 86.69 429 LYS A C 1
ATOM 3437 O O . LYS A 1 429 ? 11.837 0.945 -0.344 1.00 86.69 429 LYS A O 1
ATOM 3442 N N . ASP A 1 430 ? 10.707 -0.143 1.257 1.00 85.31 430 ASP A N 1
ATOM 3443 C CA . ASP A 1 430 ? 10.649 -1.426 0.551 1.00 85.31 430 ASP A CA 1
ATOM 3444 C C . ASP A 1 430 ? 9.717 -1.347 -0.658 1.00 85.31 430 ASP A C 1
ATOM 3446 O O . ASP A 1 430 ? 10.086 -1.794 -1.742 1.00 85.31 430 ASP A O 1
ATOM 3450 N N . VAL A 1 431 ? 8.577 -0.666 -0.512 1.00 89.19 431 VAL A N 1
ATOM 3451 C CA . VAL A 1 431 ? 7.681 -0.336 -1.632 1.00 89.19 431 VAL A CA 1
ATOM 3452 C C . VAL A 1 431 ? 8.389 0.536 -2.675 1.00 89.19 431 VAL A C 1
ATOM 3454 O O . VAL A 1 431 ? 8.302 0.254 -3.868 1.00 89.19 431 VAL A O 1
ATOM 3457 N N . GLU A 1 432 ? 9.129 1.563 -2.242 1.00 87.19 432 GLU A N 1
ATOM 3458 C CA . GLU A 1 432 ? 9.895 2.442 -3.141 1.00 87.19 432 GLU A CA 1
ATOM 3459 C C . GLU A 1 432 ? 10.927 1.663 -3.961 1.00 87.19 432 GLU A C 1
ATOM 3461 O O . GLU A 1 432 ? 11.009 1.819 -5.180 1.00 87.19 432 GLU A O 1
ATOM 3466 N N . ILE A 1 433 ? 11.708 0.807 -3.299 1.00 87.69 433 ILE A N 1
ATOM 3467 C CA . ILE A 1 433 ? 12.710 -0.028 -3.964 1.00 87.69 433 ILE A CA 1
ATOM 3468 C C . ILE A 1 433 ? 12.023 -1.017 -4.915 1.00 87.69 433 ILE A C 1
ATOM 3470 O O . ILE A 1 433 ? 12.465 -1.148 -6.054 1.00 87.69 433 ILE A O 1
ATOM 3474 N N . GLY A 1 434 ? 10.928 -1.656 -4.492 1.00 88.25 434 GLY A N 1
ATOM 3475 C CA . GLY A 1 434 ? 10.178 -2.606 -5.316 1.00 88.25 434 GLY A CA 1
ATOM 3476 C C . GLY A 1 434 ? 9.676 -1.992 -6.623 1.00 88.25 434 GLY A C 1
ATOM 3477 O O . GLY A 1 434 ? 9.939 -2.534 -7.694 1.00 88.25 434 GLY A O 1
ATOM 3478 N N . ILE A 1 435 ? 9.041 -0.818 -6.564 1.00 90.88 435 ILE A N 1
ATOM 3479 C CA . ILE A 1 435 ? 8.568 -0.103 -7.764 1.00 90.88 435 ILE A CA 1
ATOM 3480 C C . ILE A 1 435 ? 9.741 0.263 -8.684 1.00 90.88 435 ILE A C 1
ATOM 3482 O O . ILE A 1 435 ? 9.663 0.057 -9.895 1.00 90.88 435 ILE A O 1
ATOM 3486 N N . ASN A 1 436 ? 10.850 0.756 -8.125 1.00 90.31 436 ASN A N 1
ATOM 3487 C CA . ASN A 1 436 ? 12.030 1.114 -8.915 1.00 90.31 436 ASN A CA 1
ATOM 3488 C C . ASN A 1 436 ? 12.660 -0.096 -9.624 1.00 90.31 436 ASN A C 1
ATOM 3490 O O . ASN A 1 436 ? 13.123 0.042 -10.760 1.00 90.31 436 ASN A O 1
ATOM 3494 N N . ILE A 1 437 ? 12.672 -1.267 -8.977 1.00 90.62 437 ILE A N 1
ATOM 3495 C CA . ILE A 1 437 ? 13.134 -2.525 -9.581 1.00 90.62 437 ILE A CA 1
ATOM 3496 C C . ILE A 1 437 ? 12.199 -2.928 -10.720 1.00 90.62 437 ILE A C 1
ATOM 3498 O O . ILE A 1 437 ? 12.683 -3.141 -11.827 1.00 90.62 437 ILE A O 1
ATOM 3502 N N . ILE A 1 438 ? 10.879 -2.952 -10.487 1.00 92.38 438 ILE A N 1
ATOM 3503 C CA . ILE A 1 438 ? 9.884 -3.289 -11.520 1.00 92.38 438 ILE A CA 1
ATOM 3504 C C . ILE A 1 438 ? 10.067 -2.386 -12.747 1.00 92.38 438 ILE A C 1
ATOM 3506 O O . ILE A 1 438 ? 10.136 -2.881 -13.869 1.00 92.38 438 ILE A O 1
ATOM 3510 N N . ILE A 1 439 ? 10.201 -1.071 -12.547 1.00 91.50 439 ILE A N 1
ATOM 3511 C CA . ILE A 1 439 ? 10.394 -0.106 -13.639 1.00 91.50 439 ILE A CA 1
ATOM 3512 C C . ILE A 1 439 ? 11.722 -0.326 -14.359 1.00 91.50 439 ILE A C 1
ATOM 3514 O O . ILE A 1 439 ? 11.760 -0.313 -15.587 1.00 91.50 439 ILE A O 1
ATOM 3518 N N . THR A 1 440 ? 12.813 -0.524 -13.620 1.00 91.56 440 THR A N 1
ATOM 3519 C CA . THR A 1 440 ? 14.139 -0.706 -14.224 1.00 91.56 440 THR A CA 1
ATOM 3520 C C . THR A 1 440 ? 14.199 -1.981 -15.053 1.00 91.56 440 THR A C 1
ATOM 3522 O O . THR A 1 440 ? 14.662 -1.930 -16.187 1.00 91.56 440 THR A O 1
ATOM 3525 N N . ASP A 1 441 ? 13.664 -3.083 -14.534 1.00 91.88 441 ASP A N 1
ATOM 3526 C CA . ASP A 1 441 ? 13.578 -4.354 -15.249 1.00 91.88 441 ASP A CA 1
ATOM 3527 C C . ASP A 1 441 ? 12.625 -4.269 -16.456 1.00 91.88 441 ASP A C 1
ATOM 3529 O O . ASP A 1 441 ? 12.910 -4.827 -17.513 1.00 91.88 441 ASP A O 1
ATOM 3533 N N . THR A 1 442 ? 11.523 -3.519 -16.339 1.00 92.06 442 THR A N 1
ATOM 3534 C CA . THR A 1 442 ? 10.605 -3.251 -17.461 1.00 92.06 442 THR A CA 1
ATOM 3535 C C . THR A 1 442 ? 11.312 -2.496 -18.585 1.00 92.06 442 THR A C 1
ATOM 3537 O O . THR A 1 442 ? 11.198 -2.874 -19.749 1.00 92.06 442 THR A O 1
ATOM 3540 N N . ILE A 1 443 ? 12.078 -1.453 -18.248 1.00 91.38 443 ILE A N 1
ATOM 3541 C CA . ILE A 1 443 ? 12.895 -0.722 -19.223 1.00 91.38 443 ILE A CA 1
ATOM 3542 C C . ILE A 1 443 ? 13.930 -1.664 -19.835 1.00 91.38 443 ILE A C 1
ATOM 3544 O O . ILE A 1 443 ? 14.118 -1.641 -21.043 1.00 91.38 443 ILE A O 1
ATOM 3548 N N . GLU A 1 444 ? 14.562 -2.525 -19.042 1.00 90.56 444 GLU A N 1
ATOM 3549 C CA . GLU A 1 444 ? 15.553 -3.478 -19.538 1.00 90.56 444 GLU A CA 1
ATOM 3550 C C . GLU A 1 444 ? 14.976 -4.443 -20.594 1.00 90.56 444 GLU A C 1
ATOM 3552 O O . GLU A 1 444 ? 15.597 -4.662 -21.631 1.00 90.56 444 GLU A O 1
ATOM 3557 N N . ILE A 1 445 ? 13.746 -4.932 -20.413 1.00 89.38 445 ILE A N 1
ATOM 3558 C CA . ILE A 1 445 ? 13.040 -5.732 -21.435 1.00 89.38 445 ILE A CA 1
ATOM 3559 C C . ILE A 1 445 ? 12.831 -4.920 -22.727 1.00 89.38 445 ILE A C 1
ATOM 3561 O O . ILE A 1 445 ? 12.961 -5.440 -23.842 1.00 89.38 445 ILE A O 1
ATOM 3565 N N . MET A 1 446 ? 12.532 -3.623 -22.606 1.00 90.75 446 MET A N 1
ATOM 3566 C CA . MET A 1 446 ? 12.403 -2.745 -23.773 1.00 90.75 446 MET A CA 1
ATOM 3567 C C . MET A 1 446 ? 13.741 -2.543 -24.482 1.00 90.75 446 MET A C 1
ATOM 3569 O O . MET A 1 446 ? 13.771 -2.546 -25.712 1.00 90.75 446 MET A O 1
ATOM 3573 N N . LYS A 1 447 ? 14.837 -2.405 -23.729 1.00 89.75 447 LYS A N 1
ATOM 3574 C CA . LYS A 1 447 ? 16.194 -2.312 -24.281 1.00 89.75 447 LYS A CA 1
ATOM 3575 C C . LYS A 1 447 ? 16.566 -3.564 -25.066 1.00 89.75 447 LYS A C 1
ATOM 3577 O O . LYS A 1 447 ? 17.035 -3.450 -26.196 1.00 89.75 447 LYS A O 1
ATOM 3582 N N . ASP A 1 448 ? 16.283 -4.744 -24.514 1.00 88.12 448 ASP A N 1
ATOM 3583 C CA . ASP A 1 448 ? 16.496 -6.024 -25.200 1.00 88.12 448 ASP A CA 1
ATOM 3584 C C . ASP A 1 448 ? 15.722 -6.068 -26.525 1.00 88.12 448 ASP A C 1
ATOM 3586 O O . ASP A 1 448 ? 16.247 -6.489 -27.558 1.00 88.12 448 ASP A O 1
ATOM 3590 N N . THR A 1 449 ? 14.486 -5.561 -26.523 1.00 88.19 449 THR A N 1
ATOM 3591 C CA . THR A 1 449 ? 13.645 -5.485 -27.725 1.00 88.19 449 THR A CA 1
ATOM 3592 C C . THR A 1 449 ? 14.236 -4.539 -28.773 1.00 88.19 449 THR A C 1
ATOM 3594 O O . THR A 1 449 ? 14.320 -4.913 -29.949 1.00 88.19 449 THR A O 1
ATOM 3597 N N . ILE A 1 450 ? 14.705 -3.356 -28.356 1.00 90.69 450 ILE A N 1
ATOM 3598 C CA . ILE A 1 450 ? 15.385 -2.375 -29.218 1.00 90.69 450 ILE A CA 1
ATOM 3599 C C . ILE A 1 450 ? 16.630 -3.008 -29.848 1.00 90.69 450 ILE A C 1
ATOM 3601 O O . ILE A 1 450 ? 16.732 -3.052 -31.073 1.00 90.69 450 ILE A O 1
ATOM 3605 N N . ASN A 1 451 ? 17.520 -3.592 -29.042 1.00 90.25 451 ASN A N 1
ATOM 3606 C CA . ASN A 1 451 ? 18.740 -4.234 -29.538 1.00 90.25 451 ASN A CA 1
ATOM 3607 C C . ASN A 1 451 ? 18.433 -5.381 -30.495 1.00 90.25 451 ASN A C 1
ATOM 3609 O O . ASN A 1 451 ? 19.002 -5.447 -31.578 1.00 90.25 451 ASN A O 1
ATOM 3613 N N . SER A 1 452 ? 17.485 -6.254 -30.141 1.00 87.38 452 SER A N 1
ATOM 3614 C CA . SER A 1 452 ? 17.105 -7.385 -30.992 1.00 87.38 452 SER A CA 1
ATOM 3615 C C . SER A 1 452 ? 16.545 -6.950 -32.349 1.00 87.38 452 SER A C 1
ATOM 3617 O O . SER A 1 452 ? 16.607 -7.718 -33.309 1.00 87.38 452 SER A O 1
ATOM 3619 N N . THR A 1 453 ? 15.982 -5.742 -32.429 1.00 87.50 453 THR A N 1
ATOM 3620 C CA . THR A 1 453 ? 15.472 -5.152 -33.669 1.00 87.50 453 THR A CA 1
ATOM 3621 C C . THR A 1 453 ? 16.615 -4.526 -34.463 1.00 87.50 453 THR A C 1
ATOM 3623 O O . THR A 1 453 ? 16.757 -4.834 -35.642 1.00 87.50 453 THR A O 1
ATOM 3626 N N . LEU A 1 454 ? 17.485 -3.747 -33.813 1.00 88.25 454 LEU A N 1
ATOM 3627 C CA . LEU A 1 454 ? 18.656 -3.129 -34.445 1.00 88.25 454 LEU A CA 1
ATOM 3628 C C . LEU A 1 454 ? 19.630 -4.174 -35.015 1.00 88.25 454 LEU A C 1
ATOM 3630 O O . LEU A 1 454 ? 20.039 -4.060 -36.165 1.00 88.25 454 LEU A O 1
ATOM 3634 N N . THR A 1 455 ? 19.925 -5.257 -34.287 1.00 87.19 455 THR A N 1
ATOM 3635 C CA . THR A 1 455 ? 20.824 -6.331 -34.761 1.00 87.19 455 THR A CA 1
ATOM 3636 C C . THR A 1 455 ? 20.287 -7.083 -35.986 1.00 87.19 455 THR A C 1
ATOM 3638 O O . THR A 1 455 ? 21.056 -7.733 -36.691 1.00 87.19 455 THR A O 1
ATOM 3641 N N . LYS A 1 456 ? 18.978 -7.021 -36.265 1.00 86.56 456 LYS A N 1
ATOM 3642 C CA . LYS A 1 456 ? 18.389 -7.635 -37.469 1.00 86.56 456 LYS A CA 1
ATOM 3643 C C . LYS A 1 456 ? 18.584 -6.788 -38.727 1.00 86.56 456 LYS A C 1
ATOM 3645 O O . LYS A 1 456 ? 18.357 -7.311 -39.816 1.00 86.56 456 LYS A O 1
ATOM 3650 N N . GLN A 1 457 ? 18.969 -5.518 -38.590 1.00 87.19 457 GLN A N 1
ATOM 3651 C CA . GLN A 1 457 ? 19.239 -4.647 -39.728 1.00 87.19 457 GLN A CA 1
ATOM 3652 C C . GLN A 1 457 ? 20.490 -5.117 -40.474 1.00 87.19 457 GLN A C 1
ATOM 3654 O O . GLN A 1 457 ? 21.507 -5.428 -39.849 1.00 87.19 457 GLN A O 1
ATOM 3659 N N . SER A 1 458 ? 20.433 -5.167 -41.806 1.00 83.69 458 SER A N 1
ATOM 3660 C CA . SER A 1 458 ? 21.608 -5.533 -42.592 1.00 83.69 458 SER A CA 1
ATOM 3661 C C . SER A 1 458 ? 22.619 -4.392 -42.584 1.00 83.69 458 SER A C 1
ATOM 3663 O O . SER A 1 458 ? 22.272 -3.224 -42.749 1.00 83.69 458 SER A O 1
ATOM 3665 N N . VAL A 1 459 ? 23.905 -4.740 -42.505 1.00 80.38 459 VAL A N 1
ATOM 3666 C CA . VAL A 1 459 ? 25.014 -3.779 -42.648 1.00 80.38 459 VAL A CA 1
ATOM 3667 C C . VAL A 1 459 ? 25.005 -3.107 -44.029 1.00 80.38 459 VAL A C 1
ATOM 3669 O O . VAL A 1 459 ? 25.564 -2.027 -44.199 1.00 80.38 459 VAL A O 1
ATOM 3672 N N . THR A 1 460 ? 24.359 -3.731 -45.019 1.00 78.88 460 THR A N 1
ATOM 3673 C CA . THR A 1 460 ? 24.246 -3.216 -46.388 1.00 78.88 460 THR A CA 1
ATOM 3674 C C . THR A 1 460 ? 22.991 -2.383 -46.640 1.00 78.88 460 THR A C 1
ATOM 3676 O O . THR A 1 460 ? 22.843 -1.894 -47.756 1.00 78.88 460 THR A O 1
ATOM 3679 N N . ASP A 1 461 ? 22.097 -2.207 -45.660 1.00 81.69 461 ASP A N 1
ATOM 3680 C CA . ASP A 1 461 ? 20.807 -1.528 -45.880 1.00 81.69 461 ASP A CA 1
ATOM 3681 C C . ASP A 1 461 ? 20.976 -0.072 -46.344 1.00 81.69 461 ASP A C 1
ATOM 3683 O O . ASP A 1 461 ? 20.175 0.414 -47.136 1.00 81.69 461 ASP A O 1
ATOM 3687 N N . TYR A 1 462 ? 22.058 0.593 -45.928 1.00 83.75 462 TYR A N 1
ATOM 3688 C CA . TYR A 1 462 ? 22.428 1.938 -46.392 1.00 83.75 462 TYR A CA 1
ATOM 3689 C C . TYR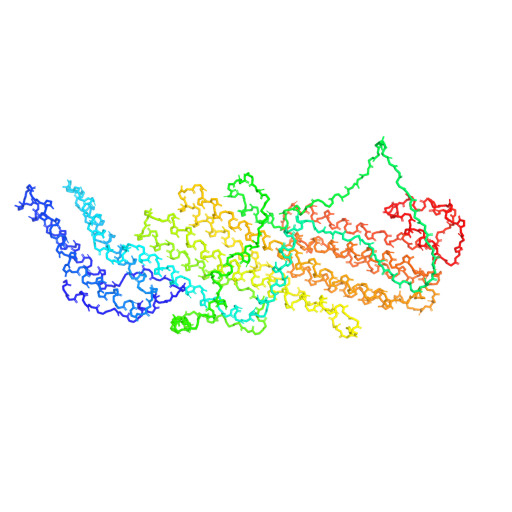 A 1 462 ? 23.539 1.934 -47.461 1.00 83.75 462 TYR A C 1
ATOM 3691 O O . TYR A 1 462 ? 24.013 2.994 -47.875 1.00 83.75 462 TYR A O 1
ATOM 3699 N N . ALA A 1 463 ? 23.971 0.755 -47.919 1.00 76.88 463 ALA A N 1
ATOM 3700 C CA . ALA A 1 463 ? 25.021 0.593 -48.927 1.00 76.88 463 ALA A CA 1
ATOM 3701 C C . ALA A 1 463 ? 24.491 0.226 -50.323 1.00 76.88 463 ALA A C 1
ATOM 3703 O O . ALA A 1 463 ? 25.240 0.219 -51.295 1.00 76.88 463 ALA A O 1
ATOM 3704 N N . THR A 1 464 ? 23.210 -0.118 -50.437 1.00 68.62 464 TH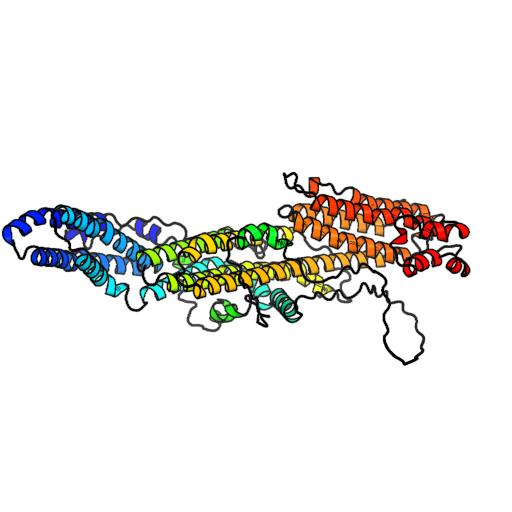R A N 1
ATOM 3705 C CA . THR A 1 464 ? 22.574 -0.458 -51.712 1.00 68.62 464 THR A CA 1
ATOM 3706 C C . THR A 1 464 ? 21.362 0.425 -51.933 1.00 68.62 464 THR A C 1
ATOM 3708 O O . THR A 1 464 ? 20.557 0.586 -51.019 1.00 68.62 464 THR A O 1
ATOM 3711 N N . TYR A 1 465 ? 21.192 0.947 -53.150 1.00 65.44 465 TYR A N 1
ATOM 3712 C CA . TYR A 1 465 ? 19.981 1.671 -53.524 1.00 65.44 465 TYR A CA 1
ATOM 3713 C C . TYR A 1 465 ? 18.769 0.731 -53.452 1.00 65.44 465 TYR A C 1
ATOM 3715 O O . TYR A 1 465 ? 18.575 -0.128 -54.314 1.00 65.44 465 TYR A O 1
ATOM 3723 N N . SER A 1 466 ? 17.969 0.868 -52.398 1.00 61.09 466 SER A N 1
ATOM 3724 C CA . SER A 1 466 ? 16.786 0.039 -52.147 1.00 61.09 466 SER A CA 1
ATOM 3725 C C . SER A 1 466 ? 15.517 0.603 -52.794 1.00 61.09 466 SER A C 1
ATOM 3727 O O . SER A 1 466 ? 14.523 -0.111 -52.911 1.00 61.09 466 SER A O 1
ATOM 3729 N N . GLY A 1 467 ? 15.527 1.870 -53.233 1.00 63.88 467 GLY A N 1
ATOM 3730 C CA . GLY A 1 467 ? 14.350 2.565 -53.772 1.00 63.88 467 GLY A CA 1
ATOM 3731 C C . GLY A 1 467 ? 13.221 2.778 -52.750 1.00 63.88 467 GLY A C 1
ATOM 3732 O O . GLY A 1 467 ? 12.170 3.309 -53.103 1.00 63.88 467 GLY A O 1
ATOM 3733 N N . THR A 1 468 ? 13.418 2.367 -51.494 1.00 71.12 468 THR A N 1
ATOM 3734 C CA . THR A 1 468 ? 12.478 2.536 -50.384 1.00 71.12 468 THR A CA 1
ATOM 3735 C C . THR A 1 468 ? 12.815 3.794 -49.594 1.00 71.12 468 THR A C 1
ATOM 3737 O O . THR A 1 468 ? 13.980 4.031 -49.275 1.00 71.12 468 THR A O 1
ATOM 3740 N N . GLU A 1 469 ? 11.792 4.567 -49.221 1.00 77.44 469 GLU A N 1
ATOM 3741 C CA . GLU A 1 469 ? 11.968 5.796 -48.431 1.00 77.44 469 GLU A CA 1
ATOM 3742 C C . GLU A 1 469 ? 12.578 5.525 -47.047 1.00 77.44 469 GLU A C 1
ATOM 3744 O O . GLU A 1 469 ? 13.324 6.360 -46.549 1.00 77.44 469 GLU A O 1
ATOM 3749 N N . ARG A 1 470 ? 12.287 4.365 -46.438 1.00 82.50 470 ARG A N 1
ATOM 3750 C CA . ARG A 1 470 ? 12.732 3.983 -45.088 1.00 82.50 470 ARG A CA 1
ATOM 3751 C C . ARG A 1 470 ? 13.132 2.517 -45.001 1.00 82.50 470 ARG A C 1
ATOM 3753 O O . ARG A 1 470 ? 12.660 1.695 -45.791 1.00 82.50 470 ARG A O 1
ATOM 3760 N N . THR A 1 471 ? 13.973 2.180 -44.026 1.00 88.00 471 THR A N 1
ATOM 3761 C CA . THR A 1 471 ? 14.311 0.777 -43.748 1.00 88.00 471 THR A CA 1
ATOM 3762 C C . THR A 1 471 ? 13.202 0.077 -42.959 1.00 88.00 471 THR A C 1
ATOM 3764 O O . THR A 1 471 ? 12.540 0.664 -42.102 1.00 88.00 471 THR A O 1
ATOM 3767 N N . GLN A 1 472 ? 13.022 -1.228 -43.194 1.00 87.50 472 GLN A N 1
ATOM 3768 C CA . GLN A 1 472 ? 12.043 -2.033 -42.452 1.00 87.50 472 GLN A CA 1
ATOM 3769 C C . GLN A 1 472 ? 12.320 -2.020 -40.938 1.00 87.50 472 GLN A C 1
ATOM 3771 O O . GLN A 1 472 ? 11.389 -2.023 -40.132 1.00 87.50 472 GLN A O 1
ATOM 3776 N N . THR A 1 473 ? 13.597 -1.983 -40.545 1.00 88.62 473 THR A N 1
ATOM 3777 C CA . THR A 1 473 ? 14.008 -1.856 -39.143 1.00 88.62 473 THR A CA 1
ATOM 3778 C C . THR A 1 473 ? 13.522 -0.539 -38.546 1.00 88.62 473 THR A C 1
ATOM 3780 O O . THR A 1 473 ? 12.963 -0.557 -37.448 1.00 88.62 473 THR A O 1
ATOM 3783 N N . ALA A 1 474 ? 13.676 0.579 -39.263 1.00 89.88 474 ALA A N 1
ATOM 3784 C CA . ALA A 1 474 ? 13.230 1.882 -38.788 1.00 89.88 474 ALA A CA 1
ATOM 3785 C C . ALA A 1 474 ? 11.711 1.965 -38.624 1.00 89.88 474 ALA A C 1
ATOM 3787 O O . ALA A 1 474 ? 11.243 2.479 -37.606 1.00 89.88 474 ALA A O 1
ATOM 3788 N N . ASP A 1 475 ? 10.938 1.389 -39.546 1.00 90.12 475 ASP A N 1
ATOM 3789 C CA . ASP A 1 475 ? 9.478 1.328 -39.424 1.00 90.12 475 ASP A CA 1
ATOM 3790 C C . ASP A 1 475 ? 9.037 0.500 -38.206 1.00 90.12 475 ASP A C 1
ATOM 3792 O O . ASP A 1 475 ? 8.213 0.954 -37.407 1.00 90.12 475 ASP A O 1
ATOM 3796 N N . VAL A 1 476 ? 9.607 -0.697 -38.018 1.00 90.56 476 VAL A N 1
ATOM 3797 C CA . VAL A 1 476 ? 9.275 -1.574 -36.879 1.00 90.56 476 VAL A CA 1
ATOM 3798 C C . VAL A 1 476 ? 9.645 -0.913 -35.552 1.00 90.56 476 VAL A C 1
ATOM 3800 O O . VAL A 1 476 ? 8.862 -0.948 -34.599 1.00 90.56 476 VAL A O 1
ATOM 3803 N N . LEU A 1 477 ? 10.823 -0.294 -35.483 1.00 91.88 477 LEU A N 1
ATOM 3804 C CA . LEU A 1 477 ? 11.332 0.336 -34.271 1.00 91.88 477 LEU A CA 1
ATOM 3805 C C . LEU A 1 477 ? 10.546 1.604 -33.910 1.00 91.88 477 LEU A C 1
ATOM 3807 O O . LEU A 1 477 ? 10.226 1.811 -32.738 1.00 91.88 477 LEU A O 1
ATOM 3811 N N . SER A 1 478 ? 10.166 2.398 -34.913 1.00 91.56 478 SER A N 1
ATOM 3812 C CA . SER A 1 478 ? 9.335 3.593 -34.736 1.00 91.56 478 SER A CA 1
ATOM 3813 C C . SER A 1 478 ? 7.935 3.234 -34.243 1.00 91.56 478 SER A C 1
ATOM 3815 O O . SER A 1 478 ? 7.492 3.759 -33.224 1.00 91.56 478 SER A O 1
ATOM 3817 N N . GLN A 1 479 ? 7.269 2.261 -34.880 1.00 91.44 479 GLN A N 1
ATOM 3818 C CA . GLN A 1 479 ? 5.952 1.780 -34.441 1.00 91.44 479 GLN A CA 1
ATOM 3819 C C . GLN A 1 479 ? 5.995 1.194 -33.025 1.00 91.44 479 GLN A C 1
ATOM 3821 O O . GLN A 1 479 ? 5.072 1.391 -32.228 1.00 91.44 479 GLN A O 1
ATOM 3826 N N . TYR A 1 480 ? 7.067 0.466 -32.697 1.00 91.69 480 TYR A N 1
ATOM 3827 C CA . TYR A 1 480 ? 7.282 -0.055 -31.354 1.00 91.69 480 TYR A CA 1
ATOM 3828 C C . TYR A 1 480 ? 7.393 1.081 -30.331 1.00 91.69 480 TYR A C 1
ATOM 3830 O O . TYR A 1 480 ? 6.661 1.064 -29.337 1.00 91.69 480 TYR A O 1
ATOM 3838 N N . MET A 1 481 ? 8.251 2.074 -30.588 1.00 92.44 481 MET A N 1
ATOM 3839 C CA . MET A 1 481 ? 8.490 3.189 -29.673 1.00 92.44 481 MET A CA 1
ATOM 384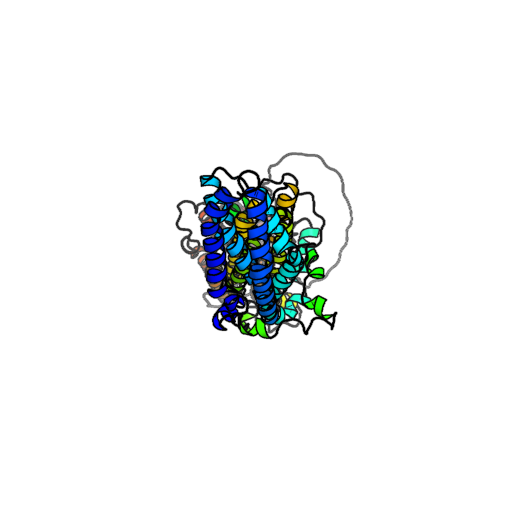0 C C . MET A 1 481 ? 7.247 4.066 -29.500 1.00 92.44 481 MET A C 1
ATOM 3842 O O . MET A 1 481 ? 6.854 4.341 -28.370 1.00 92.44 481 MET A O 1
ATOM 3846 N N . GLU A 1 482 ? 6.560 4.426 -30.587 1.00 91.69 482 GLU A N 1
ATOM 3847 C CA . GLU A 1 482 ? 5.303 5.186 -30.536 1.00 91.69 482 GLU A CA 1
ATOM 3848 C C . GLU A 1 482 ? 4.237 4.457 -29.711 1.00 91.69 482 GLU A C 1
ATOM 3850 O O . GLU A 1 482 ? 3.558 5.058 -28.875 1.00 91.69 482 GLU A O 1
ATOM 3855 N N . ARG A 1 483 ? 4.109 3.136 -29.889 1.00 92.12 483 ARG A N 1
ATOM 3856 C CA . ARG A 1 483 ? 3.166 2.327 -29.109 1.00 92.12 483 ARG A CA 1
ATOM 3857 C C . ARG A 1 483 ? 3.544 2.286 -27.628 1.00 92.12 483 ARG A C 1
ATOM 3859 O O . ARG A 1 483 ? 2.645 2.410 -26.797 1.00 92.12 483 ARG A O 1
ATOM 3866 N N . VAL A 1 484 ? 4.825 2.098 -27.301 1.00 92.25 484 VAL A N 1
ATOM 3867 C CA . VAL A 1 484 ? 5.314 2.085 -25.911 1.00 92.25 484 VAL A CA 1
ATOM 3868 C C . VAL A 1 484 ? 5.063 3.437 -25.255 1.00 92.25 484 VAL A C 1
ATOM 3870 O O . VAL A 1 484 ? 4.412 3.478 -24.213 1.00 92.25 484 VAL A O 1
ATOM 3873 N N . LEU A 1 485 ? 5.493 4.533 -25.885 1.00 92.25 485 LEU A N 1
ATOM 3874 C CA . LEU A 1 485 ? 5.298 5.887 -25.372 1.00 92.25 485 LEU A CA 1
ATOM 3875 C C . LEU A 1 485 ? 3.813 6.188 -25.168 1.00 92.25 485 LEU A C 1
ATOM 3877 O O . LEU A 1 485 ? 3.432 6.610 -24.082 1.00 92.25 485 LEU A O 1
ATOM 3881 N N . ARG A 1 486 ? 2.947 5.871 -26.138 1.00 91.88 486 ARG A N 1
ATOM 3882 C CA . ARG A 1 486 ? 1.497 6.072 -26.001 1.00 91.88 486 ARG A CA 1
ATOM 3883 C C . ARG A 1 486 ? 0.915 5.353 -24.782 1.00 91.88 486 ARG A C 1
ATOM 3885 O O . ARG A 1 486 ? 0.103 5.936 -24.069 1.00 91.88 486 ARG A O 1
ATOM 3892 N N . ILE A 1 487 ? 1.302 4.096 -24.544 1.00 91.69 487 ILE A N 1
ATOM 3893 C CA . ILE A 1 487 ? 0.797 3.339 -23.388 1.00 91.69 487 ILE A CA 1
ATOM 3894 C C . ILE A 1 487 ? 1.375 3.909 -22.089 1.00 91.69 487 ILE A C 1
ATOM 3896 O O . ILE A 1 487 ? 0.625 4.149 -21.154 1.00 91.69 487 ILE A O 1
ATOM 3900 N N . VAL A 1 488 ? 2.678 4.187 -22.027 1.00 91.56 488 VAL A N 1
ATOM 3901 C CA . VAL A 1 488 ? 3.333 4.736 -20.828 1.00 91.56 488 VAL A CA 1
ATOM 3902 C C . VAL A 1 488 ? 2.754 6.100 -20.445 1.00 91.56 488 VAL A C 1
ATOM 3904 O O . VAL A 1 488 ? 2.442 6.319 -19.276 1.00 91.56 488 VAL A O 1
ATOM 3907 N N . LEU A 1 489 ? 2.567 7.002 -21.414 1.00 90.19 489 LEU A N 1
ATOM 3908 C CA . LEU A 1 489 ? 2.005 8.336 -21.181 1.00 90.19 489 LEU A CA 1
ATOM 3909 C C . LEU A 1 489 ? 0.568 8.267 -20.638 1.00 90.19 489 LEU A C 1
ATOM 3911 O O . LEU A 1 489 ? 0.205 9.075 -19.779 1.00 90.19 489 LEU A O 1
ATOM 3915 N N . HIS A 1 490 ? -0.214 7.282 -21.098 1.00 90.62 490 HIS A N 1
ATOM 3916 C CA . HIS A 1 490 ? -1.572 7.012 -20.628 1.00 90.62 490 HIS A CA 1
ATOM 3917 C C . HIS A 1 490 ? -1.596 6.360 -19.234 1.00 90.62 490 HIS A C 1
ATOM 3919 O O . HIS A 1 490 ? -2.213 6.886 -18.310 1.00 90.62 490 HIS A O 1
ATOM 3925 N N . GLU A 1 491 ? -0.906 5.231 -19.053 1.00 90.25 491 GLU A N 1
ATOM 3926 C CA . GLU A 1 491 ? -0.979 4.425 -17.825 1.00 90.25 491 GLU A CA 1
ATOM 3927 C C . GLU A 1 491 ? -0.291 5.101 -16.629 1.00 90.25 491 GLU A C 1
ATOM 3929 O O . GLU A 1 491 ? -0.724 4.917 -15.492 1.00 90.25 491 GLU A O 1
ATOM 3934 N N . LEU A 1 492 ? 0.744 5.921 -16.862 1.00 89.62 492 LEU A N 1
ATOM 3935 C CA . LEU A 1 492 ? 1.428 6.702 -15.820 1.00 89.62 492 LEU A CA 1
ATOM 3936 C C . LEU A 1 492 ? 0.875 8.126 -15.670 1.00 89.62 492 LEU A C 1
ATOM 3938 O O . LEU A 1 492 ? 1.526 8.981 -15.071 1.00 89.62 492 LEU A O 1
ATOM 3942 N N . ASN A 1 493 ? -0.328 8.418 -16.178 1.00 86.56 493 ASN A N 1
ATOM 3943 C CA . ASN A 1 493 ? -0.885 9.772 -16.105 1.00 86.56 493 ASN A CA 1
ATOM 3944 C C . ASN A 1 493 ? -1.104 10.284 -14.675 1.00 86.56 493 ASN A C 1
ATOM 3946 O O . ASN A 1 493 ? -1.057 11.481 -14.415 1.00 86.56 493 ASN A O 1
ATOM 3950 N N . PHE A 1 494 ? -1.278 9.376 -13.718 1.00 85.12 494 PHE A N 1
ATOM 3951 C CA . PHE A 1 494 ? -1.444 9.734 -12.314 1.00 85.12 494 PHE A CA 1
ATOM 3952 C C . PHE A 1 494 ? -0.168 10.316 -11.670 1.00 85.12 494 PHE A C 1
ATOM 3954 O O . PHE A 1 494 ? -0.255 10.895 -10.581 1.00 85.12 494 PHE A O 1
ATOM 3961 N N . ASP A 1 495 ? 1.016 10.143 -12.276 1.00 84.38 495 ASP A N 1
ATOM 3962 C CA . ASP A 1 495 ? 2.284 10.653 -11.748 1.00 84.38 495 ASP A CA 1
ATOM 3963 C C . ASP A 1 495 ? 3.217 11.203 -12.843 1.00 84.38 495 ASP A C 1
ATOM 3965 O O . ASP A 1 495 ? 3.928 10.433 -13.496 1.00 84.38 495 ASP A O 1
ATOM 3969 N N . PRO A 1 496 ? 3.261 12.536 -13.029 1.00 82.62 496 PRO A N 1
ATOM 3970 C CA . PRO A 1 496 ? 4.022 13.138 -14.119 1.00 82.62 496 PRO A CA 1
ATOM 3971 C C . PRO A 1 496 ? 5.539 13.003 -13.920 1.00 82.62 496 PRO A C 1
ATOM 3973 O O . PRO A 1 496 ? 6.267 12.807 -14.892 1.00 82.62 496 PRO A O 1
ATOM 3976 N N . VAL A 1 497 ? 6.024 12.966 -12.671 1.00 83.56 497 VAL A N 1
ATOM 3977 C CA . VAL A 1 497 ? 7.449 12.766 -12.357 1.00 83.56 497 VAL A CA 1
ATOM 3978 C C . VAL A 1 497 ? 7.893 11.349 -12.709 1.00 83.56 497 VAL A C 1
ATOM 3980 O O . VAL A 1 497 ? 8.964 11.158 -13.291 1.00 83.56 497 VAL A O 1
ATOM 3983 N N . LEU A 1 498 ? 7.093 10.341 -12.359 1.00 85.94 498 LEU A N 1
ATOM 3984 C CA . LEU A 1 498 ? 7.364 8.956 -12.737 1.00 85.94 498 LEU A CA 1
ATOM 3985 C C . LEU A 1 498 ? 7.317 8.785 -14.257 1.00 85.94 498 LEU A C 1
ATOM 3987 O O . LEU A 1 498 ? 8.212 8.162 -14.831 1.00 85.94 498 LEU A O 1
ATOM 3991 N N . LYS A 1 499 ? 6.307 9.390 -14.892 1.00 88.00 499 LYS A N 1
ATOM 3992 C CA . LYS A 1 499 ? 6.100 9.387 -16.341 1.00 88.00 499 LYS A CA 1
ATOM 3993 C C . LYS A 1 499 ? 7.318 9.945 -17.083 1.00 88.00 499 LYS A C 1
ATOM 3995 O O . LYS A 1 499 ? 7.916 9.226 -17.880 1.00 88.00 499 LYS A O 1
ATOM 4000 N N . ILE A 1 500 ? 7.743 11.178 -16.788 1.00 86.81 500 ILE A N 1
ATOM 4001 C CA . ILE A 1 500 ? 8.874 11.812 -17.489 1.00 86.81 500 ILE A CA 1
ATOM 4002 C C . ILE A 1 500 ? 10.201 11.098 -17.215 1.00 86.81 500 ILE A C 1
ATOM 4004 O O . ILE A 1 500 ? 11.016 10.969 -18.121 1.00 86.81 500 ILE A O 1
ATOM 4008 N N . ARG A 1 501 ? 10.419 10.555 -16.008 1.00 86.75 501 ARG A N 1
ATOM 4009 C CA . ARG A 1 501 ? 11.635 9.775 -15.704 1.00 86.75 501 ARG A CA 1
ATOM 4010 C C . ARG A 1 501 ? 11.691 8.461 -16.468 1.00 86.75 501 ARG A C 1
ATOM 4012 O O . ARG A 1 501 ? 12.768 8.066 -16.910 1.00 86.75 501 ARG A O 1
ATOM 4019 N N . PHE A 1 502 ? 10.552 7.787 -16.611 1.00 90.62 502 PHE A N 1
ATOM 4020 C CA . PHE A 1 502 ? 10.458 6.588 -17.434 1.00 90.62 502 PHE A CA 1
ATOM 4021 C C . PHE A 1 502 ? 10.823 6.918 -18.885 1.00 90.62 502 PHE A C 1
ATOM 4023 O O . PHE A 1 502 ? 11.685 6.260 -19.469 1.00 90.62 502 PHE A O 1
ATOM 4030 N N . VAL A 1 503 ? 10.206 7.971 -19.435 1.00 91.25 503 VAL A N 1
ATOM 4031 C CA . VAL A 1 503 ? 10.438 8.422 -20.812 1.00 91.25 503 VAL A CA 1
ATOM 4032 C C . VAL A 1 503 ? 11.890 8.850 -21.017 1.00 91.25 503 VAL A C 1
ATOM 4034 O O . VAL A 1 503 ? 12.505 8.374 -21.960 1.00 91.25 503 VAL A O 1
ATOM 4037 N N . SER A 1 504 ? 12.466 9.658 -20.123 1.00 90.62 504 SER A N 1
ATOM 4038 C CA . SER A 1 504 ? 13.875 10.080 -20.179 1.00 90.62 504 SER A CA 1
ATOM 4039 C C . SER A 1 504 ? 14.819 8.878 -20.196 1.00 90.62 504 SER A C 1
ATOM 4041 O O . SER A 1 504 ? 15.616 8.749 -21.117 1.00 90.62 504 SER A O 1
ATOM 4043 N N . LYS A 1 505 ? 14.674 7.926 -19.265 1.00 90.50 505 LYS A N 1
ATOM 4044 C CA . LYS A 1 505 ? 15.573 6.763 -19.197 1.00 90.50 505 LYS A CA 1
ATOM 4045 C C . LYS A 1 505 ? 15.477 5.864 -20.435 1.00 90.50 505 LYS A C 1
ATOM 4047 O O . LYS A 1 505 ? 16.490 5.326 -20.881 1.00 90.50 505 LYS A O 1
ATOM 4052 N N . LEU A 1 506 ? 14.275 5.687 -20.987 1.00 92.50 506 LEU A N 1
ATOM 4053 C CA . LEU A 1 506 ? 14.081 4.940 -22.232 1.00 92.50 506 LEU A CA 1
ATOM 4054 C C . LEU A 1 506 ? 14.640 5.706 -23.441 1.00 92.50 506 LEU A C 1
ATOM 4056 O O . LEU A 1 506 ? 15.303 5.114 -24.289 1.00 92.50 506 LEU A O 1
ATOM 4060 N N . SER A 1 507 ? 14.397 7.015 -23.490 1.00 92.56 507 SER A N 1
ATOM 4061 C CA . SER A 1 507 ? 14.856 7.942 -24.525 1.00 92.56 507 SER A CA 1
ATOM 4062 C C . SER A 1 507 ? 16.380 8.001 -24.612 1.00 92.56 507 SER A C 1
ATOM 4064 O O . SER A 1 507 ? 16.934 7.856 -25.700 1.00 92.56 507 SER A O 1
ATOM 4066 N N . ASP A 1 508 ? 17.063 8.168 -23.480 1.00 90.44 508 ASP A N 1
ATOM 4067 C CA . ASP A 1 508 ? 18.525 8.261 -23.415 1.00 90.44 508 ASP A CA 1
ATOM 4068 C C . ASP A 1 508 ? 19.177 6.966 -23.903 1.00 90.44 508 ASP A C 1
ATOM 4070 O O . ASP A 1 508 ? 20.162 6.979 -24.650 1.00 90.44 508 ASP A O 1
ATOM 4074 N N . TYR A 1 509 ? 18.587 5.829 -23.522 1.00 92.38 509 TYR A N 1
ATOM 4075 C CA . TYR A 1 509 ? 19.026 4.533 -24.011 1.00 92.38 509 TYR A CA 1
ATOM 4076 C C . TYR A 1 509 ? 18.802 4.385 -25.515 1.00 92.38 509 TYR A C 1
ATOM 4078 O O . TYR A 1 509 ? 19.712 3.965 -26.226 1.00 92.38 509 TYR A O 1
ATOM 4086 N N . PHE A 1 510 ? 17.607 4.728 -25.998 1.00 93.56 510 PHE A N 1
ATOM 4087 C CA . PHE A 1 510 ? 17.263 4.612 -27.409 1.00 93.56 510 PHE A CA 1
ATOM 4088 C C . PHE A 1 510 ? 18.212 5.434 -28.284 1.00 93.56 510 PHE A C 1
ATOM 4090 O O . PHE A 1 510 ? 18.775 4.901 -29.238 1.00 93.56 510 PHE A O 1
ATOM 4097 N N . LEU A 1 511 ? 18.474 6.686 -27.901 1.00 91.81 511 LEU A N 1
ATOM 4098 C CA . LEU A 1 511 ? 19.428 7.552 -28.586 1.00 91.81 511 LEU A CA 1
ATOM 4099 C C . LEU A 1 511 ? 20.839 6.949 -28.588 1.00 91.81 511 LEU A C 1
ATOM 4101 O O . LEU A 1 511 ? 21.478 6.871 -29.635 1.00 91.81 511 LEU A O 1
ATOM 4105 N N . SER A 1 512 ? 21.311 6.469 -27.434 1.00 91.00 512 SER A N 1
ATOM 4106 C CA . SER A 1 512 ? 22.638 5.850 -27.312 1.00 91.00 512 SER A CA 1
ATOM 4107 C C . SER A 1 512 ? 22.776 4.591 -28.175 1.00 91.00 512 SER A C 1
ATOM 4109 O O . SER A 1 512 ? 23.794 4.406 -28.844 1.00 91.00 512 SER A O 1
ATOM 4111 N N . ALA A 1 513 ? 21.746 3.743 -28.190 1.00 89.62 513 ALA A N 1
ATOM 4112 C CA . ALA A 1 513 ? 21.703 2.525 -28.992 1.00 89.62 513 ALA A CA 1
ATOM 4113 C C . ALA A 1 513 ? 21.683 2.837 -30.495 1.00 89.62 513 ALA A C 1
ATOM 4115 O O . ALA A 1 513 ? 22.413 2.199 -31.253 1.00 89.62 513 ALA A O 1
ATOM 4116 N N . LEU A 1 514 ? 20.916 3.848 -30.923 1.00 91.38 514 LEU A N 1
ATOM 4117 C CA . LEU A 1 514 ? 20.899 4.316 -32.311 1.00 91.38 514 LEU A CA 1
ATOM 4118 C C . LEU A 1 514 ? 22.268 4.841 -32.747 1.00 91.38 514 LEU A C 1
ATOM 4120 O O . LEU A 1 514 ? 22.770 4.424 -33.785 1.00 91.38 514 LEU A O 1
ATOM 4124 N N . ILE A 1 515 ? 22.888 5.721 -31.955 1.00 88.56 515 ILE A N 1
ATOM 4125 C CA . ILE A 1 515 ? 24.198 6.302 -32.284 1.00 88.56 515 ILE A CA 1
ATOM 4126 C C . ILE A 1 515 ? 25.245 5.200 -32.433 1.00 88.56 515 ILE A C 1
ATOM 4128 O O . ILE A 1 515 ? 25.990 5.195 -33.414 1.00 88.56 515 ILE A O 1
ATOM 4132 N N . LEU A 1 516 ? 25.294 4.247 -31.497 1.00 88.19 516 LEU A N 1
ATOM 4133 C CA . LEU A 1 516 ? 26.258 3.160 -31.600 1.00 88.19 516 LEU A CA 1
ATOM 4134 C C . LEU A 1 516 ? 25.970 2.266 -32.809 1.00 88.19 516 LEU A C 1
ATOM 4136 O O . LEU A 1 516 ? 26.892 1.957 -33.560 1.00 88.19 516 LEU A O 1
ATOM 4140 N N . HIS A 1 517 ? 24.711 1.880 -33.023 1.00 88.62 517 HIS A N 1
ATOM 4141 C CA . HIS A 1 517 ? 24.320 1.042 -34.156 1.00 88.62 517 HIS A CA 1
ATOM 4142 C C . HIS A 1 517 ? 24.705 1.681 -35.491 1.00 88.62 517 HIS A C 1
ATOM 4144 O O . HIS A 1 517 ? 25.397 1.061 -36.295 1.00 88.62 517 HIS A O 1
ATOM 4150 N N . LEU A 1 518 ? 24.346 2.951 -35.690 1.00 86.75 518 LEU A N 1
ATOM 4151 C CA . LEU A 1 518 ? 24.677 3.701 -36.901 1.00 86.75 518 LEU A CA 1
ATOM 4152 C C . LEU A 1 518 ? 26.189 3.829 -37.104 1.00 86.75 518 LEU A C 1
ATOM 4154 O O . LEU A 1 518 ? 26.650 3.719 -38.236 1.00 86.75 518 LEU A O 1
ATOM 4158 N N . SER A 1 519 ? 26.969 3.963 -36.025 1.00 85.50 519 SER A N 1
ATOM 4159 C CA . SER A 1 519 ? 28.432 4.060 -36.113 1.00 85.50 519 SER A CA 1
ATOM 4160 C C . SER A 1 519 ? 29.104 2.824 -36.719 1.00 85.50 519 SER A C 1
ATOM 4162 O O . SER A 1 519 ? 30.260 2.913 -37.118 1.00 85.50 519 SER A O 1
ATOM 4164 N N . HIS A 1 520 ? 28.403 1.687 -36.803 1.00 85.38 520 HIS A N 1
ATOM 4165 C CA . HIS A 1 520 ? 28.896 0.439 -37.390 1.00 85.38 520 HIS A CA 1
ATOM 4166 C C . HIS A 1 520 ? 28.369 0.163 -38.808 1.00 85.38 520 HIS A C 1
ATOM 4168 O O . HIS A 1 520 ? 28.758 -0.837 -39.416 1.00 85.38 520 HIS A O 1
ATOM 4174 N N . LEU A 1 521 ? 27.491 1.016 -39.344 1.00 84.50 521 LEU A N 1
ATOM 4175 C CA . LEU A 1 521 ? 26.888 0.822 -40.661 1.00 84.50 521 LEU A CA 1
ATOM 4176 C C . LEU A 1 521 ? 27.647 1.589 -41.738 1.00 84.50 521 LEU A C 1
ATOM 4178 O O . LEU A 1 521 ? 28.062 2.733 -41.540 1.00 84.50 521 LEU A O 1
ATOM 4182 N N . LYS A 1 522 ? 27.782 0.954 -42.905 1.00 83.62 522 LYS A N 1
ATOM 4183 C CA . LYS A 1 522 ? 28.344 1.582 -44.101 1.00 83.62 522 LYS A CA 1
ATOM 4184 C C . LYS A 1 522 ? 27.251 2.335 -44.836 1.00 83.62 522 LYS A C 1
ATOM 4186 O O . LYS A 1 522 ? 26.214 1.757 -45.156 1.00 83.62 522 LYS A O 1
ATOM 4191 N N . VAL A 1 523 ? 27.506 3.606 -45.115 1.00 83.94 523 VAL A N 1
ATOM 4192 C CA . VAL A 1 523 ? 26.537 4.496 -45.756 1.00 83.94 523 VAL A CA 1
ATOM 4193 C C . VAL A 1 523 ? 27.107 4.949 -47.082 1.00 83.94 523 VAL A C 1
ATOM 4195 O O . VAL A 1 523 ? 28.221 5.470 -47.136 1.00 83.94 523 VAL A O 1
ATOM 4198 N N . THR A 1 524 ? 26.326 4.729 -48.135 1.00 82.56 524 THR A N 1
ATOM 4199 C CA . THR A 1 524 ? 26.649 5.189 -49.483 1.00 82.56 524 THR A CA 1
ATOM 4200 C C . THR A 1 524 ? 25.965 6.508 -49.817 1.00 82.56 524 THR A C 1
ATOM 4202 O O . THR A 1 524 ? 24.976 6.859 -49.173 1.00 82.56 524 THR A O 1
ATOM 4205 N N . MET A 1 525 ? 26.430 7.230 -50.841 1.00 77.75 525 MET A N 1
ATOM 4206 C CA . MET A 1 525 ? 25.758 8.463 -51.298 1.00 77.75 525 MET A CA 1
ATOM 4207 C C . MET A 1 525 ? 24.300 8.204 -51.709 1.00 77.75 525 MET A C 1
ATOM 4209 O O . MET A 1 525 ? 23.430 9.038 -51.461 1.00 77.75 525 MET A O 1
ATOM 4213 N N . ASP A 1 526 ? 24.019 7.019 -52.253 1.00 75.19 526 ASP A N 1
ATOM 4214 C CA . ASP A 1 526 ? 22.666 6.592 -52.610 1.00 75.19 526 ASP A CA 1
ATOM 4215 C C . ASP A 1 526 ? 21.818 6.248 -51.367 1.00 75.19 526 ASP A C 1
ATOM 4217 O O . ASP A 1 526 ? 20.646 6.625 -51.290 1.00 75.19 526 ASP A O 1
ATOM 4221 N N . GLY A 1 527 ? 22.406 5.595 -50.357 1.00 80.81 527 GLY A N 1
ATOM 4222 C CA . GLY A 1 527 ? 21.738 5.253 -49.090 1.00 80.81 527 GLY A CA 1
ATOM 4223 C C . GLY A 1 527 ? 21.663 6.391 -48.064 1.00 80.81 527 GLY A C 1
ATOM 4224 O O . GLY A 1 527 ? 20.951 6.269 -47.065 1.00 80.81 527 GLY A O 1
ATOM 4225 N N . PHE A 1 528 ? 22.345 7.513 -48.313 1.00 84.06 528 PHE A N 1
ATOM 4226 C CA . PHE A 1 528 ? 22.287 8.721 -47.487 1.00 84.06 528 PHE A CA 1
ATOM 4227 C C . PHE A 1 528 ? 20.855 9.249 -47.358 1.00 84.06 528 PHE A C 1
ATOM 4229 O O . PHE A 1 528 ? 20.420 9.613 -46.268 1.00 84.06 528 PHE A O 1
ATOM 4236 N N . THR A 1 529 ? 20.097 9.241 -48.459 1.00 84.25 529 THR A N 1
ATOM 4237 C CA . THR A 1 529 ? 18.702 9.709 -48.472 1.00 84.25 529 THR A CA 1
ATOM 4238 C C . THR A 1 529 ? 17.815 8.865 -47.553 1.00 84.25 529 THR A C 1
ATOM 4240 O O . THR A 1 529 ? 17.138 9.411 -46.680 1.00 84.25 529 THR A O 1
ATOM 4243 N N . THR A 1 530 ? 17.893 7.536 -47.657 1.00 87.69 530 THR A N 1
ATOM 4244 C CA . THR A 1 530 ? 17.179 6.596 -46.778 1.00 87.69 530 THR A CA 1
ATOM 4245 C C . THR A 1 530 ? 17.587 6.769 -45.311 1.00 87.69 530 THR A C 1
ATOM 4247 O O . THR A 1 530 ? 16.723 6.809 -44.438 1.00 87.69 530 THR A O 1
ATOM 4250 N N . LEU A 1 531 ? 18.881 6.969 -45.023 1.00 89.00 531 LEU A N 1
ATOM 4251 C CA . LEU A 1 531 ? 19.353 7.258 -43.664 1.00 89.00 531 LEU A CA 1
ATOM 4252 C C . LEU A 1 531 ? 18.739 8.554 -43.112 1.00 89.00 531 LEU A C 1
ATOM 4254 O O . LEU A 1 531 ? 18.280 8.580 -41.972 1.00 89.00 531 LEU A O 1
ATOM 4258 N N . THR A 1 532 ? 18.702 9.632 -43.903 1.00 88.81 532 THR A N 1
ATOM 4259 C CA . THR A 1 532 ? 18.108 10.900 -43.449 1.00 88.81 532 THR A CA 1
ATOM 4260 C C . THR A 1 532 ? 16.608 10.783 -43.186 1.00 88.81 532 THR A C 1
ATOM 4262 O O . THR A 1 532 ? 16.117 11.382 -42.229 1.00 88.81 532 THR A O 1
ATOM 4265 N N . HIS A 1 533 ? 15.885 9.977 -43.969 1.00 89.12 533 HIS A N 1
ATOM 4266 C CA . HIS A 1 533 ? 14.469 9.692 -43.728 1.00 89.12 533 HIS A CA 1
ATOM 4267 C C . HIS A 1 533 ? 14.247 8.883 -42.441 1.00 89.12 533 HIS A C 1
ATOM 4269 O O . HIS A 1 533 ? 13.365 9.234 -41.653 1.00 89.12 533 HIS A O 1
ATOM 4275 N N . ASP A 1 534 ? 15.065 7.859 -42.185 1.00 90.88 534 ASP A N 1
ATOM 4276 C CA . ASP A 1 534 ? 14.992 7.062 -40.953 1.00 90.88 534 ASP A CA 1
ATOM 4277 C C . ASP A 1 534 ? 15.281 7.923 -39.708 1.00 90.88 534 ASP A C 1
ATOM 4279 O O . ASP A 1 534 ? 14.541 7.883 -38.722 1.00 90.88 534 ASP A O 1
ATOM 4283 N N . LEU A 1 535 ? 16.312 8.773 -39.766 1.00 91.81 535 LEU A N 1
ATOM 4284 C CA . LEU A 1 535 ? 16.667 9.688 -38.676 1.00 91.81 535 LEU A CA 1
ATOM 4285 C C . LEU A 1 535 ? 15.597 10.749 -38.423 1.00 91.81 535 LEU A C 1
ATOM 4287 O O . LEU A 1 535 ? 15.277 11.027 -37.266 1.00 91.81 535 LEU A O 1
ATOM 4291 N N . ALA A 1 536 ? 15.007 11.307 -39.484 1.00 90.25 536 ALA A N 1
ATOM 4292 C CA . ALA A 1 536 ? 13.902 12.247 -39.358 1.00 90.25 536 ALA A CA 1
ATOM 4293 C C . ALA A 1 536 ? 12.720 11.613 -38.609 1.00 90.25 536 ALA A C 1
ATOM 4295 O O . ALA A 1 536 ? 12.147 12.255 -37.728 1.00 90.25 536 ALA A O 1
ATOM 4296 N N . GLN A 1 537 ? 12.400 10.341 -38.881 1.00 90.81 537 GLN A N 1
ATOM 4297 C CA . GLN A 1 537 ? 11.349 9.631 -38.151 1.00 90.81 537 GLN A CA 1
ATOM 4298 C C . GLN A 1 537 ? 11.694 9.474 -36.664 1.00 90.81 537 GLN A C 1
ATOM 4300 O O . GLN A 1 537 ? 10.850 9.762 -35.817 1.00 90.81 537 GLN A O 1
ATOM 4305 N N . TYR A 1 538 ? 12.923 9.076 -36.320 1.00 92.44 538 TYR A N 1
ATOM 4306 C CA . TYR A 1 538 ? 13.323 8.941 -34.913 1.00 92.44 538 TYR A CA 1
ATOM 4307 C C . TYR A 1 538 ? 13.265 10.268 -34.148 1.00 92.44 538 TYR A C 1
ATOM 4309 O O . TYR A 1 538 ? 12.845 10.289 -32.991 1.00 92.44 538 TYR A O 1
ATOM 4317 N N . ILE A 1 539 ? 13.633 11.378 -34.793 1.00 91.69 539 ILE A N 1
ATOM 4318 C CA . ILE A 1 539 ? 13.513 12.722 -34.215 1.00 91.69 539 ILE A CA 1
ATOM 4319 C C . ILE A 1 539 ? 12.039 13.083 -34.001 1.00 91.69 539 ILE A C 1
ATOM 4321 O O . ILE A 1 539 ? 11.682 13.578 -32.929 1.00 91.69 539 ILE A O 1
ATOM 4325 N N . LEU A 1 540 ? 11.179 12.799 -34.988 1.00 90.50 540 LEU A N 1
ATOM 4326 C CA . LEU A 1 540 ? 9.753 13.126 -34.934 1.00 90.50 540 LEU A CA 1
ATOM 4327 C C . LEU A 1 540 ? 9.036 12.478 -33.743 1.00 90.50 540 LEU A C 1
ATOM 4329 O O . LEU A 1 540 ? 8.177 13.113 -33.132 1.00 90.50 540 LEU A O 1
ATOM 4333 N N . ILE A 1 541 ? 9.409 11.249 -33.370 1.00 90.00 541 ILE A N 1
ATOM 4334 C CA . ILE A 1 541 ? 8.812 10.530 -32.231 1.00 90.00 541 ILE A CA 1
ATOM 4335 C C . ILE A 1 541 ? 8.924 11.349 -30.938 1.00 90.00 541 ILE A C 1
ATOM 4337 O O . ILE A 1 541 ? 7.935 11.510 -30.223 1.00 90.00 541 ILE A O 1
ATOM 4341 N N . PHE A 1 542 ? 10.108 11.896 -30.649 1.00 88.25 542 PHE A N 1
ATOM 4342 C CA . PHE A 1 542 ? 10.361 12.635 -29.409 1.00 88.25 542 PHE A CA 1
ATOM 4343 C C . PHE A 1 542 ? 10.050 14.131 -29.529 1.00 88.25 542 PHE A C 1
ATOM 4345 O O . PHE A 1 542 ? 9.700 14.756 -28.527 1.00 88.25 542 PHE A O 1
ATOM 4352 N N . SER A 1 543 ? 10.092 14.715 -30.733 1.00 86.06 543 SER A N 1
ATOM 4353 C CA . SER A 1 543 ? 9.640 16.098 -30.944 1.00 86.06 543 SER A CA 1
ATOM 4354 C C . SER A 1 543 ? 8.124 16.254 -30.823 1.00 86.06 543 SER A C 1
ATOM 4356 O O . SER A 1 543 ? 7.646 17.340 -30.510 1.00 86.06 543 SER A O 1
ATOM 4358 N N . ASN A 1 544 ? 7.365 15.184 -31.081 1.00 85.50 544 ASN A N 1
ATOM 4359 C CA . ASN A 1 544 ? 5.907 15.184 -30.965 1.00 85.50 544 ASN A CA 1
ATOM 4360 C C . ASN A 1 544 ? 5.406 15.097 -29.516 1.00 85.50 544 ASN A C 1
ATOM 4362 O O . ASN A 1 544 ? 4.213 15.299 -29.294 1.00 85.50 544 ASN A O 1
ATOM 4366 N N . LEU A 1 545 ? 6.287 14.824 -28.547 1.00 84.38 545 LEU A N 1
ATOM 4367 C CA . LEU A 1 545 ? 5.951 14.866 -27.124 1.00 84.38 545 LEU A CA 1
ATOM 4368 C C . LEU A 1 545 ? 5.657 16.312 -26.709 1.00 84.38 545 LEU A C 1
ATOM 4370 O O . LEU A 1 545 ? 6.510 17.192 -26.854 1.00 84.38 545 LEU A O 1
ATOM 4374 N N . LYS A 1 546 ? 4.457 16.568 -26.190 1.00 77.94 546 LYS A N 1
ATOM 4375 C CA . LYS A 1 546 ? 4.020 17.897 -25.745 1.00 77.94 546 LYS A CA 1
ATOM 4376 C C . LYS A 1 546 ? 4.106 18.027 -24.234 1.00 77.94 546 LYS A C 1
ATOM 4378 O O . LYS A 1 546 ? 4.002 17.043 -23.516 1.00 77.94 546 LYS A O 1
ATOM 4383 N N . VAL A 1 547 ? 4.216 19.268 -23.750 1.00 64.44 547 VAL A N 1
ATOM 4384 C CA . VAL A 1 547 ? 4.087 19.576 -22.312 1.00 64.44 547 VAL A CA 1
ATOM 4385 C C . VAL A 1 547 ? 2.715 19.135 -21.788 1.00 64.44 547 VAL A C 1
ATOM 4387 O O . VAL A 1 547 ? 2.636 18.609 -20.684 1.00 64.44 547 VAL A O 1
ATOM 4390 N N . ASP A 1 548 ? 1.672 19.250 -22.617 1.00 64.69 548 ASP A N 1
ATOM 4391 C CA . ASP A 1 548 ? 0.305 18.807 -22.311 1.00 64.69 548 ASP A CA 1
ATOM 4392 C C . ASP A 1 548 ? 0.230 17.301 -21.984 1.00 64.69 548 ASP A C 1
ATOM 4394 O O . ASP A 1 548 ? -0.580 16.871 -21.167 1.00 64.69 548 ASP A O 1
ATOM 4398 N N . ASP A 1 549 ? 1.143 16.484 -22.528 1.00 64.62 549 ASP A N 1
ATOM 4399 C CA . ASP A 1 549 ? 1.224 15.048 -22.213 1.00 64.62 549 ASP A CA 1
ATOM 4400 C C . ASP A 1 549 ? 1.714 14.783 -20.769 1.00 64.62 549 ASP A C 1
ATOM 4402 O O . ASP A 1 549 ? 1.624 13.658 -20.254 1.00 64.62 549 ASP A O 1
ATOM 4406 N N . PHE A 1 550 ? 2.218 15.818 -20.090 1.00 66.38 550 PHE A N 1
ATOM 4407 C CA . PHE A 1 550 ? 2.742 15.792 -18.723 1.00 66.38 550 PHE A CA 1
ATOM 4408 C C . PHE A 1 550 ? 1.930 16.664 -17.747 1.00 66.38 550 PHE A C 1
ATOM 4410 O O . PHE A 1 550 ? 2.292 16.726 -16.578 1.00 66.38 550 PHE A O 1
ATOM 4417 N N . GLU A 1 551 ? 0.821 17.268 -18.197 1.00 55.97 551 GLU A N 1
ATOM 4418 C CA . GLU A 1 551 ? 0.025 18.278 -17.482 1.00 55.97 551 GLU A CA 1
ATOM 4419 C C . GLU A 1 551 ? -0.147 18.048 -15.965 1.00 55.97 551 GLU A C 1
ATOM 4421 O O . GLU A 1 551 ? -0.834 17.132 -15.501 1.00 55.97 551 GLU A O 1
ATOM 4426 N N . SER A 1 552 ? 0.397 18.991 -15.190 1.00 51.31 552 SER A N 1
ATOM 4427 C CA . SER A 1 552 ? -0.131 19.411 -13.893 1.00 51.31 552 SER A CA 1
ATOM 4428 C C . SER A 1 552 ? -0.611 20.868 -14.030 1.00 51.31 552 SER A C 1
ATOM 4430 O O . SER A 1 552 ? 0.062 21.681 -14.653 1.00 51.31 552 SER A O 1
ATOM 4432 N N . ASN A 1 553 ? -1.802 21.213 -13.536 1.00 48.06 553 ASN A N 1
ATOM 4433 C CA . ASN A 1 553 ? -2.483 22.497 -13.808 1.00 48.06 553 ASN A CA 1
ATOM 4434 C C . ASN A 1 553 ? -1.860 23.750 -13.135 1.00 48.06 553 ASN A C 1
ATOM 4436 O O . ASN A 1 553 ? -2.559 24.746 -12.963 1.00 48.06 553 ASN A O 1
ATOM 4440 N N . ASP A 1 554 ? -0.582 23.732 -12.748 1.00 51.94 554 ASP A N 1
ATOM 4441 C CA . ASP A 1 554 ? 0.073 24.831 -12.023 1.00 51.94 554 ASP A CA 1
ATOM 4442 C C . ASP A 1 554 ? 1.299 25.395 -12.764 1.00 51.94 554 ASP A C 1
ATOM 4444 O O . ASP A 1 554 ? 2.053 24.676 -13.422 1.00 51.94 554 ASP A O 1
ATOM 4448 N N . ASP A 1 555 ? 1.547 26.696 -12.564 1.00 53.06 555 ASP A N 1
ATOM 4449 C CA . ASP A 1 555 ? 2.707 27.487 -13.033 1.00 53.06 555 ASP A CA 1
ATOM 4450 C C . ASP A 1 555 ? 4.091 26.931 -12.585 1.00 53.06 555 ASP A C 1
ATOM 4452 O O . ASP A 1 555 ? 5.140 27.474 -12.939 1.00 53.06 555 ASP A O 1
ATOM 4456 N N . ASP A 1 556 ? 4.123 25.822 -11.835 1.00 55.31 556 ASP A N 1
ATOM 4457 C CA . ASP A 1 556 ? 5.315 25.193 -11.247 1.00 55.31 556 ASP A CA 1
ATOM 4458 C C . ASP A 1 556 ? 5.954 24.074 -12.113 1.00 55.31 556 ASP A C 1
ATOM 4460 O O . ASP A 1 556 ? 6.970 23.491 -11.719 1.00 55.31 556 ASP A O 1
ATOM 4464 N N . ASN A 1 557 ? 5.469 23.810 -13.337 1.00 63.84 557 ASN A N 1
ATOM 4465 C CA . ASN A 1 557 ? 5.990 22.754 -14.241 1.00 63.84 557 ASN A CA 1
ATOM 4466 C C . ASN A 1 557 ? 7.369 23.041 -14.873 1.00 63.84 557 ASN A C 1
ATOM 4468 O O . ASN A 1 557 ? 7.756 22.432 -15.875 1.00 63.84 557 ASN A O 1
ATOM 4472 N N . LYS A 1 558 ? 8.154 23.960 -14.301 1.00 76.31 558 LYS A N 1
ATOM 4473 C CA . LYS A 1 558 ? 9.472 24.347 -14.827 1.00 76.31 558 LYS A CA 1
ATOM 4474 C C . LYS A 1 558 ? 10.401 23.144 -15.008 1.00 76.31 558 LYS A C 1
ATOM 4476 O O . LYS A 1 558 ? 11.102 23.070 -16.012 1.00 76.31 558 LYS A O 1
ATOM 4481 N N . TRP A 1 559 ? 10.398 22.213 -14.053 1.00 81.25 559 TRP A N 1
ATOM 4482 C CA . TRP A 1 559 ? 11.264 21.033 -14.107 1.00 81.25 559 TRP A CA 1
ATOM 4483 C C . TRP A 1 559 ? 10.855 20.059 -15.217 1.00 81.25 559 TRP A C 1
ATOM 4485 O O . TRP A 1 559 ? 11.714 19.568 -15.937 1.00 81.25 559 TRP A O 1
ATOM 4495 N N . GLU A 1 560 ? 9.559 19.800 -15.391 1.00 75.50 560 GLU A N 1
ATOM 4496 C CA . GLU A 1 560 ? 9.064 18.866 -16.414 1.00 75.50 560 GLU A CA 1
ATOM 4497 C C . GLU A 1 560 ? 9.341 19.395 -17.817 1.00 75.50 560 GLU A C 1
ATOM 4499 O O . GLU A 1 560 ? 9.847 18.666 -18.669 1.00 75.50 560 GLU A O 1
ATOM 4504 N N . LYS A 1 561 ? 9.108 20.697 -18.018 1.00 80.88 561 LYS A N 1
ATOM 4505 C CA . LYS A 1 561 ? 9.458 21.385 -19.258 1.00 80.88 561 LYS A CA 1
ATOM 4506 C C . LYS A 1 561 ? 10.960 21.327 -19.534 1.00 80.88 561 LYS A C 1
ATOM 4508 O O . LYS A 1 561 ? 11.355 21.008 -20.646 1.00 80.88 561 LYS A O 1
ATOM 4513 N N . GLU A 1 562 ? 11.793 21.561 -18.521 1.00 84.50 562 GLU A N 1
ATOM 4514 C CA . GLU A 1 562 ? 13.250 21.468 -18.655 1.00 84.50 562 GLU A CA 1
ATOM 4515 C C . GLU A 1 562 ? 13.707 20.049 -19.031 1.00 84.50 562 GLU A C 1
ATOM 4517 O O . GLU A 1 562 ? 14.578 19.895 -19.883 1.00 84.50 562 GLU A O 1
ATOM 4522 N N . GLN A 1 563 ? 13.116 19.004 -18.443 1.00 83.88 563 GLN A N 1
ATOM 4523 C CA . GLN A 1 563 ? 13.424 17.617 -18.810 1.00 83.88 563 GLN A CA 1
ATOM 4524 C C . GLN A 1 563 ? 12.963 17.274 -20.231 1.00 83.88 563 GLN A C 1
ATOM 4526 O O . GLN A 1 563 ? 13.684 16.598 -20.963 1.00 83.88 563 GLN A O 1
ATOM 4531 N N . LEU A 1 564 ? 11.792 17.757 -20.645 1.00 85.31 564 LEU A N 1
ATOM 4532 C CA . LEU A 1 564 ? 11.303 17.564 -22.008 1.00 85.31 564 LEU A CA 1
ATOM 4533 C C . LEU A 1 564 ? 12.197 18.282 -23.032 1.00 85.31 564 LEU A C 1
ATOM 4535 O O . LEU A 1 564 ? 12.587 17.682 -24.032 1.00 85.31 564 LEU A O 1
ATOM 4539 N N . ASP A 1 565 ? 12.587 19.526 -22.749 1.00 86.19 565 ASP A N 1
ATOM 4540 C CA . ASP A 1 565 ? 13.509 20.305 -23.580 1.00 86.19 565 ASP A CA 1
ATOM 4541 C C . ASP A 1 565 ? 14.888 19.618 -23.667 1.00 86.19 565 ASP A C 1
ATOM 4543 O O . ASP A 1 565 ? 15.511 19.601 -24.732 1.00 86.19 565 ASP A O 1
ATOM 4547 N N . GLN A 1 566 ? 15.363 18.996 -22.579 1.00 87.00 566 GLN A N 1
ATOM 4548 C CA . GLN A 1 566 ? 16.588 18.181 -22.573 1.00 87.00 566 GLN A CA 1
ATOM 4549 C C . GLN A 1 566 ? 16.469 16.961 -23.495 1.00 87.00 566 GLN A C 1
ATOM 4551 O O . GLN A 1 566 ? 17.350 16.743 -24.324 1.00 87.00 566 GLN A O 1
ATOM 4556 N N . ILE A 1 567 ? 15.365 16.214 -23.425 1.00 87.12 567 ILE A N 1
ATOM 4557 C CA . ILE A 1 567 ? 15.112 15.078 -24.325 1.00 87.12 567 ILE A CA 1
ATOM 4558 C C . ILE A 1 567 ? 15.092 15.549 -25.786 1.00 87.12 567 ILE A C 1
ATOM 4560 O O . ILE A 1 567 ? 15.814 15.018 -26.627 1.00 87.12 567 ILE A O 1
ATOM 4564 N N . GLN A 1 568 ? 14.311 16.584 -26.099 1.00 88.06 568 GLN A N 1
ATOM 4565 C CA . GLN A 1 568 ? 14.170 17.079 -27.471 1.00 88.06 568 GLN A CA 1
ATOM 4566 C C . GLN A 1 568 ? 15.476 17.659 -28.024 1.00 88.06 568 GLN A C 1
ATOM 4568 O O . GLN A 1 568 ? 15.780 17.498 -29.207 1.00 88.06 568 GLN A O 1
ATOM 4573 N N . SER A 1 569 ? 16.263 18.338 -27.187 1.00 87.44 569 SER A N 1
ATOM 4574 C CA . SER A 1 569 ? 17.565 18.873 -27.591 1.00 87.44 569 SER A CA 1
ATOM 4575 C C . SER A 1 569 ? 18.600 17.773 -27.821 1.00 87.44 569 SER A C 1
ATOM 4577 O O . SER A 1 569 ? 19.334 17.869 -28.802 1.00 87.44 569 SER A O 1
ATOM 4579 N N . ALA A 1 570 ? 18.599 16.701 -27.020 1.00 86.94 570 ALA A N 1
ATOM 4580 C CA . ALA A 1 570 ? 19.500 15.565 -27.205 1.00 86.94 570 ALA A CA 1
ATOM 4581 C C . ALA A 1 570 ? 19.326 14.903 -28.584 1.00 86.94 570 ALA A C 1
ATOM 4583 O O . ALA A 1 570 ? 20.313 14.577 -29.236 1.00 86.94 570 ALA A O 1
ATOM 4584 N N . TYR A 1 571 ? 18.093 14.785 -29.089 1.00 89.00 571 TYR A N 1
ATOM 4585 C CA . TYR A 1 571 ? 17.825 14.176 -30.403 1.00 89.00 571 TYR A CA 1
ATOM 4586 C C . TYR A 1 571 ? 18.253 15.046 -31.587 1.00 89.00 571 TYR A C 1
ATOM 4588 O O . TYR A 1 571 ? 18.402 14.528 -32.693 1.00 89.00 571 TYR A O 1
ATOM 4596 N N . LYS A 1 572 ? 18.530 16.343 -31.385 1.00 86.50 572 LYS A N 1
ATOM 4597 C CA . LYS A 1 572 ? 19.059 17.204 -32.457 1.00 86.50 572 LYS A CA 1
ATOM 4598 C C . LYS A 1 572 ? 20.414 16.724 -32.969 1.00 86.50 572 LYS A C 1
ATOM 4600 O O . LYS A 1 572 ? 20.725 16.992 -34.124 1.00 86.50 572 LYS A O 1
ATOM 4605 N N . ILE A 1 573 ? 21.163 15.963 -32.165 1.00 87.06 573 ILE A N 1
ATOM 4606 C CA . ILE A 1 573 ? 22.419 15.339 -32.591 1.00 87.06 573 ILE A CA 1
ATOM 4607 C C . ILE A 1 573 ? 22.240 14.442 -33.821 1.00 87.06 573 ILE A C 1
ATOM 4609 O O . ILE A 1 573 ? 23.116 14.383 -34.678 1.00 87.06 573 ILE A O 1
ATOM 4613 N N . LEU A 1 574 ? 21.073 13.804 -33.964 1.00 87.25 574 LEU A N 1
ATOM 4614 C CA . LEU A 1 574 ? 20.764 12.944 -35.102 1.00 87.25 574 LEU A CA 1
ATOM 4615 C C . LEU A 1 574 ? 20.659 13.723 -36.424 1.00 87.25 574 LEU A C 1
ATOM 4617 O O . LEU A 1 574 ? 20.865 13.125 -37.473 1.00 87.25 574 LEU A O 1
ATOM 4621 N N . ASN A 1 575 ? 20.405 15.040 -36.402 1.00 86.44 575 ASN A N 1
ATOM 4622 C CA . ASN A 1 575 ? 20.446 15.872 -37.614 1.00 86.44 575 ASN A CA 1
ATOM 4623 C C . ASN A 1 575 ? 21.878 16.126 -38.102 1.00 86.44 575 ASN A C 1
ATOM 4625 O O . ASN A 1 575 ? 22.093 16.348 -39.291 1.00 86.44 575 ASN A O 1
ATOM 4629 N N . GLU A 1 576 ? 22.851 16.126 -37.190 1.00 85.19 576 GLU A N 1
ATOM 4630 C CA . GLU A 1 576 ? 24.248 16.452 -37.493 1.00 85.19 576 GLU A CA 1
ATOM 4631 C C . GLU A 1 576 ? 25.041 15.201 -37.923 1.00 85.19 576 GLU A C 1
ATOM 4633 O O . GLU A 1 576 ? 25.966 15.302 -38.730 1.00 85.19 576 GLU A O 1
ATOM 4638 N N . LEU A 1 577 ? 24.645 14.006 -37.458 1.00 85.81 577 LEU A N 1
ATOM 4639 C CA . LEU A 1 577 ? 25.325 12.734 -37.751 1.00 85.81 577 LEU A CA 1
ATOM 4640 C C . LEU A 1 577 ? 25.442 12.384 -39.246 1.00 85.81 577 LEU A C 1
ATOM 4642 O O . LEU A 1 577 ? 26.534 11.979 -39.649 1.00 85.81 577 LEU A O 1
ATOM 4646 N N . PRO A 1 578 ? 24.408 12.549 -40.099 1.00 84.19 578 PRO A N 1
ATOM 4647 C CA . PRO A 1 578 ? 24.537 12.298 -41.537 1.00 84.19 578 PRO A CA 1
ATOM 4648 C C . PRO A 1 578 ? 25.659 13.111 -42.180 1.00 84.19 578 PRO A C 1
ATOM 4650 O O . PRO A 1 578 ? 26.355 12.610 -43.061 1.00 84.19 578 PRO A O 1
ATOM 4653 N N . GLY A 1 579 ? 25.885 14.335 -41.692 1.00 82.94 579 GLY A N 1
ATOM 4654 C CA . GLY A 1 579 ? 26.940 15.214 -42.184 1.00 82.94 579 GLY A CA 1
ATOM 4655 C C . GLY A 1 579 ? 28.341 14.610 -42.064 1.00 82.94 579 GLY A C 1
ATOM 4656 O O . GLY A 1 579 ? 29.191 14.902 -42.901 1.00 82.94 579 GLY A O 1
ATOM 4657 N N . LEU A 1 580 ? 28.584 13.701 -41.110 1.00 83.56 580 LEU A N 1
ATOM 4658 C CA . LEU A 1 580 ? 29.873 13.008 -40.974 1.00 83.56 580 LEU A CA 1
ATOM 4659 C C . LEU A 1 580 ? 30.190 12.103 -42.174 1.00 83.56 580 LEU A C 1
ATOM 4661 O O . LEU A 1 580 ? 31.364 11.945 -42.524 1.00 83.56 580 LEU A O 1
ATOM 4665 N N . TYR A 1 581 ? 29.163 11.558 -42.833 1.00 80.19 581 TYR A N 1
ATOM 4666 C CA . TYR A 1 581 ? 29.328 10.722 -44.022 1.00 80.19 581 TYR A CA 1
ATOM 4667 C C . TYR A 1 581 ? 29.577 11.538 -45.297 1.00 80.19 581 TYR A C 1
ATOM 4669 O O . TYR A 1 581 ? 30.229 11.041 -46.209 1.00 80.19 581 TYR A O 1
ATOM 4677 N N . THR A 1 582 ? 29.109 12.790 -45.358 1.00 78.94 582 THR A N 1
ATOM 4678 C CA . THR A 1 582 ? 29.157 13.627 -46.574 1.00 78.94 582 THR A CA 1
ATOM 4679 C C . THR A 1 582 ? 30.144 14.795 -46.510 1.00 78.94 582 THR A C 1
ATOM 4681 O O . THR A 1 582 ? 30.437 15.404 -47.538 1.00 78.94 582 THR A O 1
ATOM 4684 N N . CYS A 1 583 ? 30.637 15.163 -45.325 1.00 81.81 583 CYS A N 1
ATOM 4685 C CA . CYS A 1 583 ? 31.524 16.313 -45.141 1.00 81.81 583 CYS A CA 1
ATOM 4686 C C . CYS A 1 583 ? 32.859 16.126 -45.880 1.00 81.81 583 CYS A C 1
ATOM 4688 O O . CYS A 1 583 ? 33.442 15.037 -45.872 1.00 81.81 583 CYS A O 1
ATOM 4690 N N . GLN A 1 584 ? 33.378 17.206 -46.474 1.00 79.12 584 GLN A N 1
ATOM 4691 C CA . GLN A 1 584 ? 34.714 17.204 -47.073 1.00 79.12 584 GLN A CA 1
ATOM 4692 C C . GLN A 1 584 ? 35.791 16.982 -45.995 1.00 79.12 584 GLN A C 1
ATOM 4694 O O . GLN A 1 584 ? 35.631 17.491 -44.878 1.00 79.12 584 GLN A O 1
ATOM 4699 N N . PRO A 1 585 ? 36.875 16.240 -46.295 1.00 74.12 585 PRO A N 1
ATOM 4700 C CA . PRO A 1 585 ? 37.907 15.895 -45.313 1.00 74.12 585 PRO A CA 1
ATOM 4701 C C . PRO A 1 585 ? 38.541 17.105 -44.617 1.00 74.12 585 PRO A C 1
ATOM 4703 O O . PRO A 1 585 ? 38.845 17.052 -43.426 1.00 74.12 585 PRO A O 1
ATOM 4706 N N . GLU A 1 586 ? 38.687 18.218 -45.334 1.00 78.19 586 GLU A N 1
ATOM 4707 C CA . GLU A 1 586 ? 39.285 19.460 -44.842 1.00 78.19 586 GLU A CA 1
ATOM 4708 C C . GLU A 1 586 ? 38.402 20.157 -43.792 1.00 78.19 586 GLU A C 1
ATOM 4710 O O . GLU A 1 586 ? 38.916 20.813 -42.886 1.00 78.19 586 GLU A O 1
ATOM 4715 N N . SER A 1 587 ? 37.081 19.972 -43.876 1.00 79.62 587 SER A N 1
ATOM 4716 C CA . SER A 1 587 ? 36.086 20.596 -42.993 1.00 79.62 587 SER A CA 1
ATOM 4717 C C . SER A 1 587 ? 35.698 19.727 -41.791 1.00 79.62 587 SER A C 1
ATOM 4719 O O . SER A 1 587 ? 35.017 20.211 -40.888 1.00 79.62 587 SER A O 1
ATOM 4721 N N . LEU A 1 588 ? 36.158 18.469 -41.722 1.00 78.44 588 LEU A N 1
ATOM 4722 C CA . LEU A 1 588 ? 35.818 17.538 -40.634 1.00 78.44 588 LEU A CA 1
ATOM 4723 C C . LEU A 1 588 ? 36.203 18.081 -39.251 1.00 78.44 588 LEU A C 1
ATOM 4725 O O . LEU A 1 588 ? 35.458 17.898 -38.289 1.00 78.44 588 LEU A O 1
ATOM 4729 N N . ARG A 1 589 ? 37.335 18.787 -39.151 1.00 77.19 589 ARG A N 1
ATOM 4730 C CA . ARG A 1 589 ? 37.836 19.324 -37.878 1.00 77.19 589 ARG A CA 1
ATOM 4731 C C . ARG A 1 589 ? 36.946 20.414 -37.297 1.00 77.19 589 ARG A C 1
ATOM 4733 O O . ARG A 1 589 ? 36.807 20.504 -36.079 1.00 77.19 589 ARG A O 1
ATOM 4740 N N . GLU A 1 590 ? 36.421 21.277 -38.159 1.00 77.75 590 GLU A N 1
ATOM 4741 C CA . GLU A 1 590 ? 35.523 22.368 -37.773 1.00 77.75 590 GLU A CA 1
ATOM 4742 C C . GLU A 1 590 ? 34.133 21.796 -37.487 1.00 77.75 590 GLU A C 1
ATOM 4744 O O . GLU A 1 590 ? 33.587 22.033 -36.414 1.00 77.75 590 GLU A O 1
ATOM 4749 N N . PHE A 1 591 ? 33.652 20.897 -38.348 1.00 79.12 591 PHE A N 1
ATOM 4750 C CA . PHE A 1 591 ? 32.359 20.234 -38.194 1.00 79.12 591 PHE A CA 1
ATOM 4751 C C . PHE A 1 591 ? 32.243 19.395 -36.909 1.00 79.12 591 PHE A C 1
ATOM 4753 O O . PHE A 1 591 ? 31.215 19.430 -36.246 1.00 79.12 591 PHE A O 1
ATOM 4760 N N . CYS A 1 592 ? 33.302 18.686 -36.496 1.00 78.31 592 CYS A N 1
ATOM 4761 C CA . CYS A 1 592 ? 33.294 17.913 -35.243 1.00 78.31 592 CYS A CA 1
ATOM 4762 C C . CYS A 1 592 ? 33.413 18.789 -33.980 1.00 78.31 592 CYS A C 1
ATOM 4764 O O . CYS A 1 592 ? 33.131 18.320 -32.877 1.00 78.31 592 CYS A O 1
ATOM 4766 N N . LYS A 1 593 ? 33.880 20.038 -34.114 1.00 76.56 593 LYS A N 1
ATOM 4767 C CA . LYS A 1 593 ? 34.029 20.988 -32.997 1.00 76.56 593 LYS A CA 1
ATOM 4768 C C . LYS A 1 593 ? 32.822 21.904 -32.829 1.00 76.56 593 LYS A C 1
ATOM 4770 O O . LYS A 1 593 ? 32.648 22.466 -31.748 1.00 76.56 593 LYS A O 1
ATOM 4775 N N . GLU A 1 594 ? 32.025 22.065 -33.874 1.00 72.69 594 GLU A N 1
ATOM 4776 C CA . GLU A 1 594 ? 30.794 22.845 -33.869 1.00 72.69 594 GLU A CA 1
ATOM 4777 C C . GLU A 1 594 ? 29.582 21.968 -33.498 1.00 72.69 594 GLU A C 1
ATOM 4779 O O . GLU A 1 594 ? 29.571 20.759 -33.716 1.00 72.69 594 GLU A O 1
ATOM 4784 N N . GLY A 1 595 ? 28.552 22.575 -32.899 1.00 73.12 595 GLY A N 1
ATOM 4785 C CA . GLY A 1 595 ? 27.264 21.910 -32.660 1.00 73.12 595 GLY A CA 1
ATOM 4786 C C . GLY A 1 595 ? 27.231 20.851 -31.546 1.00 73.12 595 GLY A C 1
ATOM 4787 O O . GLY A 1 595 ? 28.015 20.873 -30.588 1.00 73.12 595 GLY A O 1
ATOM 4788 N N . GLN A 1 596 ? 26.256 19.944 -31.657 1.00 73.88 596 GLN A N 1
ATOM 4789 C CA . GLN A 1 596 ? 25.980 18.853 -30.715 1.00 73.88 596 GLN A CA 1
ATOM 4790 C C . GLN A 1 596 ? 26.955 17.671 -30.867 1.00 73.88 596 GLN A C 1
ATOM 4792 O O . GLN A 1 596 ? 27.112 16.887 -29.929 1.00 73.88 596 GLN A O 1
ATOM 4797 N N . LEU A 1 597 ? 27.663 17.564 -31.998 1.00 76.06 597 LEU A N 1
ATOM 4798 C CA . LEU A 1 597 ? 28.711 16.554 -32.225 1.00 76.06 597 LEU A CA 1
ATOM 4799 C C . LEU A 1 597 ? 29.889 16.665 -31.246 1.00 76.06 597 LEU A C 1
ATOM 4801 O O . LEU A 1 597 ? 30.514 15.653 -30.927 1.00 76.06 597 LEU A O 1
ATOM 4805 N N . SER A 1 598 ? 30.139 17.859 -30.698 1.00 74.00 598 SER A N 1
ATOM 4806 C CA . SER A 1 598 ? 31.171 18.096 -29.677 1.00 74.00 598 SER A CA 1
ATOM 4807 C C . SER A 1 598 ? 30.949 17.312 -28.372 1.00 74.00 598 SER A C 1
ATOM 4809 O O . SER A 1 598 ? 31.884 17.110 -27.594 1.00 74.00 598 SER A O 1
ATOM 4811 N N . HIS A 1 599 ? 29.720 16.845 -28.128 1.00 77.50 599 HIS A N 1
ATOM 4812 C CA . HIS A 1 599 ? 29.362 16.044 -26.958 1.00 77.50 599 HIS A CA 1
ATOM 4813 C C . HIS A 1 599 ? 29.644 14.542 -27.138 1.00 77.50 599 HIS A C 1
ATOM 4815 O O . HIS A 1 599 ? 29.585 13.790 -26.161 1.00 77.50 599 HIS A O 1
ATOM 4821 N N . LEU A 1 600 ? 29.980 14.087 -28.352 1.00 78.81 600 LEU A N 1
ATOM 4822 C CA . LEU A 1 600 ? 30.328 12.693 -28.624 1.00 78.81 600 LEU A CA 1
ATOM 4823 C C . LEU A 1 600 ? 31.796 12.406 -28.319 1.00 78.81 600 LEU A C 1
ATOM 4825 O O . LEU A 1 600 ? 32.684 13.238 -28.483 1.00 78.81 600 LEU A O 1
ATOM 4829 N N . LYS A 1 601 ? 32.074 11.166 -27.908 1.00 82.56 601 LYS A N 1
ATOM 4830 C CA . LYS A 1 601 ? 33.453 10.694 -27.768 1.00 82.56 601 LYS A CA 1
ATOM 4831 C C . LYS A 1 601 ? 34.104 10.603 -29.149 1.00 82.56 601 LYS A C 1
ATOM 4833 O O . LYS A 1 601 ? 33.523 10.027 -30.067 1.00 82.56 601 LYS A O 1
ATOM 4838 N N . ASN A 1 602 ? 35.356 11.051 -29.256 1.00 80.31 602 ASN A N 1
ATOM 4839 C CA . ASN A 1 602 ? 36.130 10.988 -30.503 1.00 80.31 602 ASN A CA 1
ATOM 4840 C C . ASN A 1 602 ? 36.211 9.572 -31.098 1.00 80.31 602 ASN A C 1
ATOM 4842 O O . ASN A 1 602 ? 36.300 9.426 -32.309 1.00 80.31 602 ASN A O 1
ATOM 4846 N N . GLU A 1 603 ? 36.172 8.525 -30.271 1.00 80.56 603 GLU A N 1
ATOM 4847 C CA . GLU A 1 603 ? 36.147 7.126 -30.728 1.00 80.56 603 GLU A CA 1
ATOM 4848 C C . GLU A 1 603 ? 34.898 6.805 -31.559 1.00 80.56 603 GLU A C 1
ATOM 4850 O O . GLU A 1 603 ? 34.997 6.172 -32.605 1.00 80.56 603 GLU A O 1
ATOM 4855 N N . VAL A 1 604 ? 33.733 7.303 -31.138 1.00 81.12 604 VAL A N 1
ATOM 4856 C CA . VAL A 1 604 ? 32.468 7.108 -31.857 1.00 81.12 604 VAL A CA 1
ATOM 4857 C C . VAL A 1 604 ? 32.515 7.843 -33.196 1.00 81.12 604 VAL A C 1
ATOM 4859 O O . VAL A 1 604 ? 32.203 7.256 -34.226 1.00 81.12 604 VAL A O 1
ATOM 4862 N N . ILE A 1 605 ? 32.994 9.091 -33.207 1.00 82.25 605 ILE A N 1
ATOM 4863 C CA . ILE A 1 605 ? 33.156 9.895 -34.431 1.00 82.25 605 ILE A CA 1
ATOM 4864 C C . ILE A 1 605 ? 34.102 9.200 -35.425 1.00 82.25 605 ILE A C 1
ATOM 4866 O O . ILE A 1 605 ? 33.822 9.140 -36.622 1.00 82.25 605 ILE A O 1
ATOM 4870 N N . LYS A 1 606 ? 35.204 8.619 -34.934 1.00 83.00 606 LYS A N 1
ATOM 4871 C CA . LYS A 1 606 ? 36.133 7.841 -35.765 1.00 83.00 606 LYS A CA 1
ATOM 4872 C C . LYS A 1 606 ? 35.459 6.624 -36.401 1.00 83.00 606 LYS A C 1
ATOM 4874 O O . LYS A 1 606 ? 35.730 6.355 -37.567 1.00 83.00 606 LYS A O 1
ATOM 4879 N N . ASN A 1 607 ? 34.566 5.940 -35.684 1.00 83.81 607 ASN A N 1
ATOM 4880 C CA . ASN A 1 607 ? 33.802 4.813 -36.232 1.00 83.81 607 ASN A CA 1
ATOM 4881 C C . ASN A 1 607 ? 32.822 5.247 -37.334 1.00 83.81 607 ASN A C 1
ATOM 4883 O O . ASN A 1 607 ? 32.684 4.553 -38.336 1.00 83.81 607 ASN A O 1
ATOM 4887 N N . PHE A 1 608 ? 32.193 6.417 -37.204 1.00 83.81 608 PHE A N 1
ATOM 4888 C CA . PHE A 1 608 ? 31.367 6.978 -38.281 1.00 83.81 608 PHE A CA 1
ATOM 4889 C C . PHE A 1 608 ? 32.194 7.261 -39.544 1.00 83.81 608 PHE A C 1
ATOM 4891 O O . PHE A 1 608 ? 31.799 6.894 -40.649 1.00 83.81 608 PHE A O 1
ATOM 4898 N N . ILE A 1 609 ? 33.373 7.866 -39.382 1.00 82.88 609 ILE A N 1
ATOM 4899 C CA . ILE A 1 609 ? 34.237 8.257 -40.505 1.00 82.88 609 ILE A CA 1
ATOM 4900 C C . ILE A 1 609 ? 34.887 7.041 -41.178 1.00 82.88 609 ILE A C 1
ATOM 4902 O O . ILE A 1 609 ? 35.030 7.033 -42.398 1.00 82.88 609 ILE A O 1
ATOM 4906 N N . SER A 1 610 ? 35.226 5.996 -40.418 1.00 83.31 610 SER A N 1
ATOM 4907 C CA . SER A 1 610 ? 35.807 4.756 -40.953 1.00 83.31 610 SER A CA 1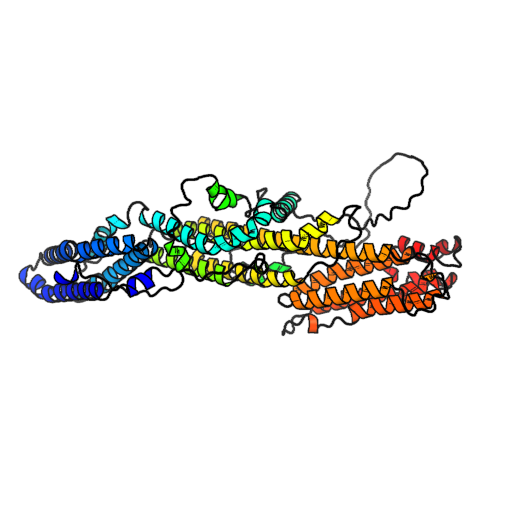
ATOM 4908 C C . SER A 1 610 ? 34.852 3.966 -41.851 1.00 83.31 610 SER A C 1
ATOM 4910 O O . SER A 1 610 ? 35.296 3.192 -42.698 1.00 83.31 610 SER A O 1
ATOM 4912 N N . ASN A 1 611 ? 33.546 4.185 -41.689 1.00 82.31 611 ASN A N 1
ATOM 4913 C CA . ASN A 1 611 ? 32.496 3.519 -42.451 1.00 82.31 611 ASN A CA 1
ATOM 4914 C C . ASN A 1 611 ? 32.016 4.309 -43.680 1.00 82.31 611 ASN A C 1
ATOM 4916 O O . ASN A 1 611 ? 31.041 3.905 -44.321 1.00 82.31 611 ASN A O 1
ATOM 4920 N N . ARG A 1 612 ? 32.704 5.401 -44.037 1.00 82.25 612 ARG A N 1
ATOM 4921 C CA . ARG A 1 612 ? 32.494 6.120 -45.300 1.00 82.25 612 ARG A CA 1
ATOM 4922 C C . ARG A 1 612 ? 32.986 5.312 -46.499 1.00 82.25 612 ARG A C 1
ATOM 4924 O O . ARG A 1 612 ? 33.976 4.589 -46.406 1.00 82.25 612 ARG A O 1
ATOM 4931 N N . GLU A 1 613 ? 32.340 5.497 -47.649 1.00 76.25 613 GLU A N 1
ATOM 4932 C CA . GLU A 1 613 ? 32.799 4.921 -48.921 1.00 76.25 613 GLU A CA 1
ATOM 4933 C C . GLU A 1 613 ? 34.204 5.393 -49.325 1.00 76.25 613 GLU A C 1
ATOM 4935 O O . GLU A 1 613 ? 34.999 4.611 -49.842 1.00 76.25 613 GLU A O 1
ATOM 4940 N N . ASP A 1 614 ? 34.509 6.670 -49.087 1.00 79.44 614 ASP A N 1
ATOM 4941 C CA . ASP A 1 614 ? 35.734 7.358 -49.509 1.00 79.44 614 ASP A CA 1
ATOM 4942 C C . ASP A 1 614 ? 36.817 7.400 -48.420 1.00 79.44 614 ASP A C 1
ATOM 4944 O O . ASP A 1 614 ? 37.780 8.162 -48.531 1.00 79.44 614 ASP A O 1
ATOM 4948 N N . PHE A 1 615 ? 36.664 6.602 -47.358 1.00 80.81 615 PHE A N 1
ATOM 4949 C CA . PHE A 1 615 ? 37.537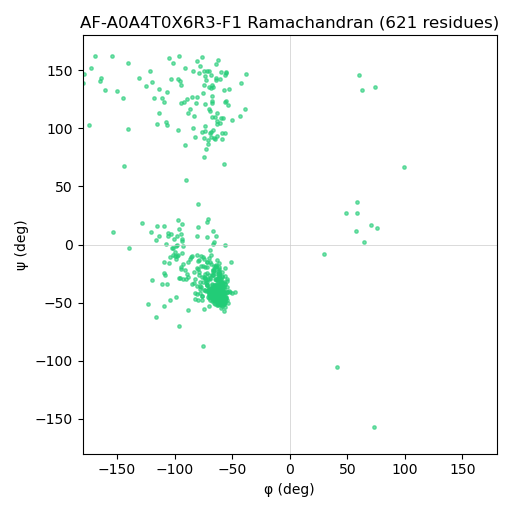 6.654 -46.191 1.00 80.81 615 PHE A CA 1
ATOM 4950 C C . PHE A 1 615 ? 39.018 6.428 -46.541 1.00 80.81 615 PHE A C 1
ATOM 4952 O O . PHE A 1 615 ? 39.390 5.461 -47.210 1.00 80.81 615 PHE A O 1
ATOM 4959 N N . GLN A 1 616 ? 39.883 7.294 -46.004 1.00 78.44 616 GLN A N 1
ATOM 4960 C CA . GLN A 1 616 ? 41.338 7.143 -46.039 1.00 78.44 616 GLN A CA 1
ATOM 4961 C C . GLN A 1 616 ? 41.921 7.347 -44.634 1.00 78.44 616 GLN A C 1
ATOM 4963 O O . GLN A 1 616 ? 41.471 8.220 -43.893 1.00 78.44 616 GLN A O 1
ATOM 4968 N N . GLU A 1 617 ? 42.966 6.593 -44.268 1.00 74.31 617 GLU A N 1
ATOM 4969 C CA . GLU A 1 617 ? 43.549 6.617 -42.909 1.00 74.31 617 GLU A CA 1
ATOM 4970 C C . GLU A 1 617 ? 44.001 8.015 -42.448 1.00 74.31 617 GLU A C 1
ATOM 4972 O O . GLU A 1 617 ? 43.982 8.317 -41.253 1.00 74.31 617 GLU A O 1
ATOM 4977 N N . TRP A 1 618 ? 44.356 8.906 -43.382 1.00 78.06 618 TRP A N 1
ATOM 4978 C CA . TRP A 1 618 ? 44.751 10.278 -43.060 1.00 78.06 618 TRP A CA 1
ATOM 4979 C C . TRP A 1 618 ? 43.587 11.165 -42.599 1.00 78.06 618 TRP A C 1
ATOM 4981 O O . TRP A 1 618 ? 43.849 12.196 -41.977 1.00 78.06 618 TRP A O 1
ATOM 4991 N N . PHE A 1 619 ? 42.322 10.777 -42.801 1.00 77.12 619 PHE A N 1
ATOM 4992 C CA . PHE A 1 619 ? 41.171 11.532 -42.285 1.00 77.12 619 PHE A CA 1
ATOM 4993 C C . PHE A 1 619 ? 41.219 11.633 -40.754 1.00 77.12 619 PHE A C 1
ATOM 4995 O O . PHE A 1 619 ? 40.830 12.649 -40.185 1.00 77.12 619 PHE A O 1
ATOM 5002 N N . TYR A 1 620 ? 41.803 10.640 -40.072 1.00 75.12 620 TYR A N 1
ATOM 5003 C CA . TYR A 1 620 ? 41.982 10.676 -38.619 1.00 75.12 620 TYR A CA 1
ATOM 5004 C C . TYR A 1 620 ? 42.924 11.774 -38.123 1.00 75.12 620 TYR A C 1
ATOM 5006 O O . TYR A 1 620 ? 42.861 12.123 -36.949 1.00 75.12 620 TYR A O 1
ATOM 5014 N N . SER A 1 621 ? 43.786 12.330 -38.981 1.00 68.44 621 SER A N 1
ATOM 5015 C CA . SER A 1 621 ? 44.637 13.473 -38.614 1.00 68.44 621 SER A CA 1
ATOM 5016 C C . SER A 1 621 ? 43.872 14.804 -38.548 1.00 68.44 621 SER A C 1
ATOM 5018 O O . SER A 1 621 ? 44.402 15.789 -38.032 1.00 68.44 621 SER A O 1
ATOM 5020 N N . HIS A 1 622 ? 42.625 14.822 -39.037 1.00 63.59 622 HIS A N 1
ATOM 5021 C CA . HIS A 1 622 ? 41.746 15.991 -39.106 1.00 63.59 622 HIS A CA 1
ATOM 5022 C C . HIS A 1 622 ? 40.624 15.964 -38.049 1.00 63.59 622 HIS A C 1
ATOM 5024 O O . HIS A 1 622 ? 39.769 16.844 -38.055 1.00 63.59 622 HIS A O 1
ATOM 5030 N N . ILE A 1 623 ? 40.643 15.002 -37.118 1.00 60.47 623 ILE A N 1
ATOM 5031 C CA . ILE A 1 623 ? 39.714 14.870 -35.979 1.00 60.47 623 ILE A CA 1
ATOM 5032 C C . ILE A 1 623 ? 40.513 15.078 -34.695 1.00 60.47 623 ILE A C 1
ATOM 5034 O O . ILE A 1 623 ? 40.137 15.959 -33.887 1.00 60.47 623 ILE A O 1
#

Mean predicted aligned error: 13.77 Å

Radius of gyration: 35.77 Å; Cα contacts (8 Å, |Δi|>4): 525; chains: 1; bounding box: 92×56×112 Å

Nearest PDB structures (foldseek):
  5h11-assembly1_A  TM=7.765E-01  e=8.064E-08  Danio rerio

pLDDT: mean 75.4, std 21.15, range [20.08, 94.88]

InterPro domains:
  IPR009976 Exocyst complex component Sec10-like [PTHR12100] (21-616)
  IPR048627 Exocyst complex component Sec10-like, alpha-helical bundle [PF07393] (9-616)

Foldseek 3Di:
DQVLLQDDADPVVLLQLLFLQHHDQAATPSLLVLQLVLQVVLLVCLVVLCVPVPVCSVVVSLVSNLCCCVPRVLSSLVNLLVVQVVSDLSSNLSNLLSSLCSNCPSHVVSVQVSVVVVVDDPPVVSVVSSCVSCVVVQPDCNSLVSLLVVLLLLLCLLQVVLCVLLVVLVVVCVLLVVLLVCLVVVNDPPPPDPPPPPDDPDDDDDDDDDDDDDDDDDDDDDPDPDPDHDPPPLCCVVCVVLVVQAPDPDDPDSDPDRALLPPLCCPRPPVNCVVVPPPPPPSPPVSNVSPPPPPCDNVCSLAADLVSLVSSLSSLLVSLVSCCSSPVPCSQVSLLSSLSSSLCSLQNSGLVSSLSSLCVPFQVVLVVCPDPPPPDDDLDTDPLCLLSVVSSSVSLVVSSVCCVPPRVVRHPDPVSSVVSVVSSVSSVVSSVSSVVVSLVSVLVSVLVVLLVLLVPDDLCLQVDQPVDQEDPSLVVNLVVLLVVLVSLLVSCLVRLVVSLVSVLVSLVSNLVSVLQSLLQHAHDPNSLSRLQSSLVSNLCSLVVDDVVSSDDPDPPCPVVVVSSVVSNQLSVVSVLLSCLQVPDLQCNLVSCCDDPNVVDDVVSSVSSQCSHPPHDPCSNVSD

Sequence (623 aa):
MQNNVKQHVSGDFWNQLRNPIEYSGELDKASVELLTTAKDTIISEIDSITTIFLDNSKNAFLTLVSKIIENIIEPRLKFLLSSANAQSRLCYLRTLQLFHNGFNNILLNTLMSSLLNKDIDLTFEFEKLSIKTFSTYISDNSYFSLEKENLKSLIDALILPFETANKDAYKDHKLTDKIEQFKQKGGQITDDNCEITITTNGGNDSLIEASKPSATSSTSSKHTFDLYLPDKRIIKDKMKNAKRYVSTSKNLKKVSGVSSFIKLNEKYSFFDKSKSSKQRNDIETSLIESIPEVTVTNESKSVLSLQVTQNIYKLVLEALTRSIDLFPSQMSAYAVEIFNIMSYKVGPSYIALGLESLYHTYVEPHLNNRGVFSRGSNMNIDLKFLSQFYYVFAQVYLFSTVVKKSFYPLTTSEQEAQSISDTFNEFLKDVEIGINIIITDTIEIMKDTINSTLTKQSVTDYATYSGTERTQTADVLSQYMERVLRIVLHELNFDPVLKIRFVSKLSDYFLSALILHLSHLKVTMDGFTTLTHDLAQYILIFSNLKVDDFESNDDDNKWEKEQLDQIQSAYKILNELPGLYTCQPESLREFCKEGQLSHLKNEVIKNFISNREDFQEWFYSHI

Organism: NCBI:txid52247

Secondary structure (DSSP, 8-state):
-HHHHTPPPPHHHHHHHH-SS-------HHHHHHHHHHHHHHHHHHHHHHHHHGGGHHHHHHHHHHHHIIIIIHHHHHHHHHHHHHH-HHHHHHHHHHHHHHIIIIIIHHHHHHHHTTT---HHHHHHHHHHHHHHHHSTTHHHHHHHHHHHHHHHHHHHHHHHHTHHHHHH-HHHHHHHHHHHTTT-----------------------------------------S--SHHHHTHHHHHHTTS-------------HHHHTHHHH-HHHHTTSTTSTT-S-HHHHSSS------GGGTTPPPHHHHHHHHHHHHHHHHHHHHH-GGGHHHHHHHHHHHHHHHHIIIIIIHHHHHHIIIIIHHHHHT-STT-TT-------GGGGHHHHHHHHHHHHHHHIIIIIGGG--SHHHHHHHHHHHHHHHHHHHHHHHHHHHHHHHHHHHHHHHHHTTS-TTTTTS----SS-HHHHHHHHHHHHHHHHHHHHTTT-HHHHHHHHHHHHHHHHHHHHHHHHTS-B-TTHHHHHHHHHHHHHHHHHT--GGGG--SSTTTHHHHHHHHHHHHHHTHHHHHHHHHHS-GGGHHHHTTSGGGGGS-HHHHHHHHHTBTT--GGGGGG-

Solvent-accessible surface area (backbone atoms only — not comparable to full-atom values): 36378 Å² total; per-residue (Å²): 113,78,77,48,40,77,55,85,77,61,67,68,60,54,55,46,49,57,34,77,85,54,84,77,93,70,67,58,66,56,58,51,51,45,41,48,53,52,36,53,53,53,59,70,44,45,64,57,40,49,69,73,43,55,96,47,22,68,61,54,50,52,51,51,53,50,49,48,39,64,72,45,49,50,53,26,53,52,48,51,43,57,54,24,51,74,74,32,68,58,23,25,55,51,50,52,47,38,50,52,52,45,46,44,57,59,29,51,51,49,49,48,59,60,29,54,79,67,79,47,90,53,65,70,62,52,52,51,48,52,48,61,74,45,38,89,67,49,51,90,58,51,39,59,54,50,50,54,52,47,54,50,53,56,46,46,66,68,44,45,57,56,48,62,62,30,45,65,35,62,71,64,38,61,57,60,51,49,45,43,53,41,60,73,56,70,56,60,77,76,76,72,68,94,70,80,79,76,87,72,91,75,91,81,88,83,89,88,81,90,82,88,86,87,90,84,90,81,95,75,95,70,90,72,85,74,90,70,65,84,78,65,46,89,56,35,66,74,40,32,75,63,49,76,79,52,82,84,76,83,77,82,66,89,75,88,66,79,43,66,66,53,75,58,39,85,84,72,41,69,76,68,50,62,77,49,87,80,63,82,80,71,66,57,74,70,61,61,76,64,46,81,79,74,77,69,43,88,89,41,44,53,59,72,62,65,65,56,57,51,48,45,49,50,45,52,51,51,51,49,52,46,41,46,76,76,36,64,91,54,32,39,63,52,47,55,53,53,44,54,53,50,50,45,51,52,39,41,62,43,52,48,42,33,55,28,26,43,37,52,70,58,43,46,62,65,64,72,52,76,50,98,80,50,88,76,64,76,77,71,70,77,64,71,65,55,39,51,53,55,48,54,51,52,49,54,51,50,50,50,49,48,46,57,74,62,45,54,81,46,44,83,47,72,68,56,48,45,51,55,49,51,56,52,52,50,45,52,51,51,52,53,47,45,53,52,49,51,52,52,54,48,49,48,51,49,49,53,45,52,50,62,44,58,71,67,49,61,62,53,65,28,56,41,80,76,91,51,69,54,51,72,52,49,55,55,51,48,56,49,48,54,52,50,51,54,48,47,50,58,37,32,57,92,37,47,67,58,34,52,52,52,49,48,59,51,47,56,49,50,50,52,52,49,54,55,54,54,29,74,38,34,48,29,88,70,14,44,58,29,50,52,45,38,44,51,52,62,39,47,65,55,62,67,62,52,71,76,71,49,66,64,104,53,99,74,51,61,64,60,51,50,53,50,51,49,55,46,55,60,47,53,38,60,74,55,53,64,48,61,66,71,55,56,69,88,49,42,42,58,56,48,64,40,77,62,53,51,79,55,58,69,68,56,55,48,36,40,41,67,30,26,82,82,55,54,83,70,54,66,81,38,108